Protein AF-A0AAU8MLT6-F1 (afdb_monomer)

Nearest PDB structures (foldseek):
  8eea-assembly1_E  TM=7.220E-01  e=2.268E-16  Escherichia coli
  8eea-assembly1_F  TM=6.858E-01  e=1.864E-16  Escherichia coli
  8ee4-assembly1_E  TM=7.451E-01  e=9.013E-15  Escherichia coli
  8ee4-assembly1_F  TM=7.036E-01  e=1.402E-14  Escherichia coli
  8ee4-assembly1_D  TM=7.214E-01  e=3.231E-14  Escherichia coli

Solvent-accessible surface area (backbone atoms only — not comparable to full-atom values): 40571 Å² total; per-residue (Å²): 83,48,69,38,71,82,71,83,78,46,68,69,76,68,42,74,72,54,53,59,47,53,51,53,48,52,60,51,69,70,46,59,70,73,60,38,44,37,46,74,78,88,44,77,92,52,48,68,55,65,64,36,68,60,51,53,51,50,39,36,62,57,48,54,45,24,16,54,59,75,24,45,70,54,64,100,78,56,45,83,37,56,72,63,28,53,42,40,28,18,35,86,87,67,52,66,39,55,72,34,51,41,87,44,65,73,40,66,90,30,58,39,40,31,39,71,67,40,50,63,45,27,57,32,59,54,35,54,84,39,68,76,61,64,85,82,56,55,69,74,56,34,64,72,65,28,45,61,37,57,76,46,35,62,80,44,72,40,71,77,22,45,46,69,46,63,74,27,40,68,40,52,63,37,71,41,21,44,47,35,36,64,42,33,51,57,66,42,70,70,53,15,50,51,35,24,54,46,34,52,54,48,59,51,54,60,65,76,43,61,78,48,44,79,73,50,71,50,72,72,53,58,52,54,55,62,58,40,51,31,42,47,54,35,54,52,50,52,42,54,28,46,50,50,24,26,60,76,73,70,46,86,73,68,98,71,80,44,70,76,73,54,48,48,75,40,70,96,41,59,70,53,41,52,54,20,45,48,31,35,66,71,69,54,63,70,85,76,58,94,59,84,64,80,74,74,59,74,75,66,70,74,66,74,70,78,67,64,81,46,56,86,55,50,65,30,32,41,37,42,30,34,42,36,75,31,58,56,45,77,48,63,43,45,78,49,74,40,88,80,76,43,45,40,45,30,38,34,36,42,61,87,90,25,43,54,66,55,52,52,49,48,51,49,60,31,50,44,54,74,63,37,45,62,40,21,64,64,59,39,64,76,40,48,19,53,40,86,92,78,64,42,78,47,91,66,69,19,35,26,41,35,38,30,70,76,74,44,50,28,31,28,34,34,48,99,86,20,47,80,47,75,54,68,65,79,75,54,50,48,68,49,39,38,23,62,50,68,44,66,39,80,93,55,84,69,58,83,38,37,57,40,15,24,54,68,34,74,81,36,70,42,54,43,37,64,63,52,69,42,70,49,57,68,74,60,43,27,51,48,32,30,27,46,34,44,62,67,70,56,59,89,89,35,47,61,49,66,50,99,87,34,50,53,33,39,35,51,93,94,41,78,43,52,64,90,77,51,56,71,48,56,46,46,54,46,40,52,52,48,41,53,46,49,54,34,30,77,71,60,74,36,45,75,72,20,62,31,41,38,37,34,32,42,69,51,66,67,49,56,71,75,49,29,32,41,49,50,46,19,50,40,66,33,27,34,40,33,26,42,41,33,24,38,83,56,74,51,42,53,72,34,51,58,64,77,27,69,41,35,24,36,60,50,98,82,67,42,32,39,68,65,75,89,74,73,63,57,77,79,48,51,72,70,52,45,41,46,28,94,71,63,59,34,95,60,92,62,55,71,68,57,47,52,48,48,55,50,42,53,52,58,71,67,47,92,79,64,52,74,70,51,49,53,49,39,54,52,46,50,64,65,54,66,78,53,80,53,42,97,43,76,68,43,30,49,52,44,54,41,50,50,52,44,60,64,50,56,79,78,50,57,78,70,51,47,53,53,49,51,50,54,41,50,52,50,51,50,56,54,51,51,60,65,73,57,77,82,81,86,132

Structure (mmCIF, N/CA/C/O backbone):
data_AF-A0AAU8MLT6-F1
#
_entry.id   AF-A0AAU8MLT6-F1
#
loop_
_atom_site.group_PDB
_atom_site.id
_atom_site.type_symbol
_atom_site.label_atom_id
_atom_site.label_alt_id
_atom_site.label_comp_id
_atom_site.label_asym_id
_atom_site.label_entity_id
_atom_site.label_seq_id
_atom_site.pdbx_PDB_ins_code
_atom_site.Cartn_x
_atom_site.Cartn_y
_atom_site.Cartn_z
_atom_site.occupancy
_atom_site.B_iso_or_equiv
_atom_site.auth_seq_id
_atom_site.auth_comp_id
_atom_site.auth_asym_id
_atom_site.auth_atom_id
_atom_site.pdbx_PDB_model_num
ATOM 1 N N . MET A 1 1 ? 2.687 -9.398 -24.150 1.00 88.44 1 MET A N 1
ATOM 2 C CA . MET A 1 1 ? 3.090 -7.988 -24.287 1.00 88.44 1 MET A CA 1
ATOM 3 C C . MET A 1 1 ? 3.015 -7.633 -25.752 1.00 88.44 1 MET A C 1
ATOM 5 O O . MET A 1 1 ? 3.601 -8.346 -26.560 1.00 88.44 1 MET A O 1
ATOM 9 N N . ARG A 1 2 ? 2.345 -6.533 -26.092 1.00 88.81 2 ARG A N 1
ATOM 10 C CA . ARG A 1 2 ? 2.317 -5.991 -27.454 1.00 88.81 2 ARG A CA 1
ATOM 11 C C . ARG A 1 2 ? 3.240 -4.786 -27.566 1.00 88.81 2 ARG A C 1
ATOM 13 O O . ARG A 1 2 ? 3.417 -4.052 -26.595 1.00 88.81 2 ARG A O 1
ATOM 20 N N . LYS A 1 3 ? 3.767 -4.542 -28.764 1.00 92.38 3 LYS A N 1
ATOM 21 C CA . LYS A 1 3 ? 4.444 -3.283 -29.081 1.00 92.38 3 LYS A CA 1
ATOM 22 C C . LYS A 1 3 ? 3.433 -2.134 -29.047 1.00 92.38 3 LYS A C 1
ATOM 24 O O . LYS A 1 3 ? 2.389 -2.212 -29.692 1.00 92.38 3 LYS A O 1
ATOM 29 N N . VAL A 1 4 ? 3.748 -1.061 -28.329 1.00 92.50 4 VAL A N 1
ATOM 30 C CA . VAL A 1 4 ? 2.903 0.136 -28.205 1.00 92.50 4 VAL A CA 1
ATOM 31 C C . VAL A 1 4 ? 3.689 1.358 -28.670 1.00 92.50 4 VAL A C 1
ATOM 33 O O . VAL A 1 4 ? 4.882 1.480 -28.409 1.00 92.50 4 VAL A O 1
ATOM 36 N N . LYS A 1 5 ? 3.045 2.277 -29.393 1.00 93.00 5 LYS A N 1
ATOM 37 C CA . LYS A 1 5 ? 3.673 3.544 -29.790 1.00 93.00 5 LYS A CA 1
ATOM 38 C C . LYS A 1 5 ? 3.388 4.610 -28.737 1.00 93.00 5 LYS A C 1
ATOM 40 O O . LYS A 1 5 ? 2.259 4.724 -28.272 1.00 93.00 5 LYS A O 1
ATOM 45 N N . ARG A 1 6 ? 4.404 5.402 -28.383 1.00 92.19 6 ARG A N 1
ATOM 46 C CA . ARG A 1 6 ? 4.233 6.557 -27.492 1.00 92.19 6 ARG A CA 1
ATOM 47 C C . ARG A 1 6 ? 3.405 7.642 -28.177 1.00 92.19 6 ARG A C 1
ATOM 49 O O . ARG A 1 6 ? 3.666 7.960 -29.336 1.00 92.19 6 ARG A O 1
ATOM 56 N N . ILE A 1 7 ? 2.472 8.232 -27.437 1.00 92.31 7 ILE A N 1
ATOM 57 C CA . ILE A 1 7 ? 1.780 9.461 -27.849 1.00 92.31 7 ILE A CA 1
ATOM 58 C C . ILE A 1 7 ? 2.517 10.705 -27.329 1.00 92.31 7 ILE A C 1
ATOM 60 O O . ILE A 1 7 ? 3.515 10.593 -26.604 1.00 92.31 7 ILE A O 1
ATOM 64 N N . ALA A 1 8 ? 2.049 11.891 -27.728 1.00 90.50 8 ALA A N 1
ATOM 65 C CA . ALA A 1 8 ? 2.618 13.162 -27.292 1.00 90.50 8 ALA A CA 1
ATOM 66 C C . ALA A 1 8 ? 2.596 13.299 -25.760 1.00 90.50 8 ALA A C 1
ATOM 68 O O . ALA A 1 8 ? 1.654 12.864 -25.102 1.00 90.50 8 ALA A O 1
ATOM 69 N N . THR A 1 9 ? 3.644 13.910 -25.201 1.00 89.25 9 THR A N 1
ATOM 70 C CA . THR A 1 9 ? 3.744 14.157 -23.757 1.00 89.25 9 THR A CA 1
ATOM 71 C C . THR A 1 9 ? 2.595 15.056 -23.280 1.00 89.25 9 THR A C 1
ATOM 73 O O . THR A 1 9 ? 2.430 16.135 -23.860 1.00 89.25 9 THR A O 1
ATOM 76 N N . PRO A 1 10 ? 1.862 14.661 -22.223 1.00 88.94 10 PRO A N 1
ATOM 77 C CA . PRO A 1 10 ? 0.808 15.471 -21.615 1.00 88.94 10 PRO A CA 1
ATOM 78 C C . PRO A 1 10 ? 1.288 16.863 -21.158 1.00 88.94 10 PRO A C 1
ATOM 80 O O . PRO A 1 10 ? 2.438 16.987 -20.719 1.00 88.94 10 PRO A O 1
ATOM 83 N N . PRO A 1 11 ? 0.439 17.908 -21.223 1.00 85.88 11 PRO A N 1
ATOM 84 C CA . PRO A 1 11 ? 0.785 19.260 -20.776 1.00 85.88 11 PRO A CA 1
ATOM 85 C C . PRO A 1 11 ? 1.192 19.356 -19.301 1.00 85.88 11 PRO A C 1
ATOM 87 O O . PRO A 1 11 ? 2.084 20.136 -18.973 1.00 85.88 11 PRO A O 1
ATOM 90 N N . SER A 1 12 ? 0.593 18.557 -18.411 1.00 83.19 12 SER A N 1
ATOM 91 C CA . SER A 1 12 ? 0.966 18.511 -16.987 1.00 83.19 12 SER A CA 1
ATOM 92 C C . SER A 1 12 ? 2.437 18.173 -16.743 1.00 83.19 12 SER A C 1
ATOM 94 O O . SER A 1 12 ? 3.043 18.719 -15.824 1.00 83.19 12 SER A O 1
ATOM 96 N N . LEU A 1 13 ? 3.048 17.365 -17.615 1.00 83.00 13 LEU A N 1
ATOM 97 C CA . LEU A 1 13 ? 4.471 17.014 -17.562 1.00 83.00 13 LEU A CA 1
ATOM 98 C C . LEU A 1 13 ? 5.388 18.061 -18.224 1.00 83.00 13 LEU A C 1
ATOM 100 O O . LEU A 1 13 ? 6.573 17.807 -18.430 1.00 83.00 13 LEU A O 1
ATOM 104 N N . ARG A 1 14 ? 4.854 19.231 -18.596 1.00 81.19 14 ARG A N 1
ATOM 105 C CA . ARG A 1 14 ? 5.599 20.365 -19.182 1.00 81.19 14 ARG A CA 1
ATOM 106 C C . ARG A 1 14 ? 5.414 21.668 -18.403 1.00 81.19 14 ARG A C 1
ATOM 108 O O . ARG A 1 14 ? 5.727 22.742 -18.908 1.00 81.19 14 ARG A O 1
ATOM 115 N N . ARG A 1 15 ? 4.862 21.571 -17.198 1.00 80.19 15 ARG A N 1
ATOM 116 C CA . ARG A 1 15 ? 4.538 22.707 -16.342 1.00 80.19 15 ARG A CA 1
ATOM 117 C C . ARG A 1 15 ? 5.796 23.420 -15.822 1.00 80.19 15 ARG A C 1
ATOM 119 O O . ARG A 1 15 ? 6.747 22.727 -15.455 1.00 80.19 15 ARG A O 1
ATOM 126 N N . PRO A 1 16 ? 5.809 24.766 -15.752 1.00 77.50 16 PRO A N 1
ATOM 127 C CA . PRO A 1 16 ? 6.902 25.528 -15.144 1.00 77.50 16 PRO A CA 1
ATOM 128 C C . PRO A 1 16 ? 7.241 25.088 -13.714 1.00 77.50 16 PRO A C 1
ATOM 130 O O . PRO A 1 16 ? 8.402 25.103 -13.333 1.00 77.50 16 PRO A O 1
ATOM 133 N N . GLU A 1 17 ? 6.259 24.614 -12.950 1.00 76.44 17 GLU A N 1
ATOM 134 C CA . GLU A 1 17 ? 6.404 24.108 -11.581 1.00 76.44 17 GLU A CA 1
ATOM 135 C C . GLU A 1 17 ? 7.349 22.892 -11.486 1.00 76.44 17 GLU A C 1
ATOM 137 O O . GLU A 1 17 ? 7.919 22.621 -10.431 1.00 76.44 17 GLU A O 1
ATOM 142 N N . LEU A 1 18 ? 7.587 22.172 -12.592 1.00 76.62 18 LEU A N 1
ATOM 143 C CA . LEU A 1 18 ? 8.595 21.107 -12.652 1.00 76.62 18 LEU A CA 1
ATOM 144 C C . LEU A 1 18 ? 10.036 21.646 -12.657 1.00 76.62 18 LEU A C 1
ATOM 146 O O . LEU A 1 18 ? 10.967 20.878 -12.410 1.00 76.62 18 LEU A O 1
ATOM 150 N N . LEU A 1 19 ? 10.242 22.947 -12.901 1.00 79.25 19 LEU A N 1
ATOM 151 C CA . LEU A 1 19 ? 11.550 23.594 -12.761 1.00 79.25 19 LEU A CA 1
ATOM 152 C C . LEU A 1 19 ? 11.974 23.673 -11.290 1.00 79.25 19 LEU A C 1
ATOM 154 O O . LEU A 1 19 ? 13.137 23.409 -10.991 1.00 79.25 19 LEU A O 1
ATOM 158 N N . GLU A 1 20 ? 11.043 23.953 -10.371 1.00 81.12 20 GLU A N 1
ATOM 159 C CA . GLU A 1 20 ? 11.313 23.914 -8.923 1.00 81.12 20 GLU A CA 1
ATOM 160 C C . GLU A 1 20 ? 11.725 22.504 -8.483 1.00 81.12 20 GLU A C 1
ATOM 162 O O . GLU A 1 20 ? 12.660 22.322 -7.702 1.00 81.12 20 GLU A O 1
ATOM 167 N N . TRP A 1 21 ? 11.074 21.479 -9.040 1.00 81.12 21 TRP A N 1
ATOM 168 C CA . TRP A 1 21 ? 11.462 20.094 -8.798 1.00 81.12 21 TRP A CA 1
ATOM 169 C C . TRP A 1 21 ? 12.857 19.781 -9.346 1.00 81.12 21 TRP A C 1
ATOM 171 O O . TRP A 1 21 ? 13.658 19.161 -8.649 1.00 81.12 21 TRP A O 1
ATOM 181 N N . ALA A 1 22 ? 13.189 20.238 -10.555 1.00 81.69 22 ALA A N 1
ATOM 182 C CA . ALA A 1 22 ? 14.522 20.053 -11.126 1.00 81.69 22 ALA A CA 1
ATOM 183 C C . ALA A 1 22 ? 15.621 20.722 -10.277 1.00 81.69 22 ALA A C 1
ATOM 185 O O . ALA A 1 22 ? 16.709 20.158 -10.119 1.00 81.69 22 ALA A O 1
ATOM 186 N N . GLN A 1 23 ? 15.336 21.885 -9.684 1.00 84.88 23 GLN A N 1
ATOM 187 C CA . GLN A 1 23 ? 16.232 22.540 -8.727 1.00 84.88 23 GLN A CA 1
ATOM 188 C C . GLN A 1 23 ? 16.398 21.701 -7.453 1.00 84.88 23 GLN A C 1
ATOM 190 O O . GLN A 1 23 ? 17.528 21.385 -7.083 1.00 84.88 23 GLN A O 1
ATOM 195 N N . ALA A 1 24 ? 15.295 21.250 -6.846 1.00 85.19 24 ALA A N 1
ATOM 196 C CA . ALA A 1 24 ? 15.327 20.400 -5.653 1.00 85.19 24 ALA A CA 1
ATOM 197 C C . ALA A 1 24 ? 16.060 19.066 -5.894 1.00 85.19 24 ALA A C 1
ATOM 199 O O . ALA A 1 24 ? 16.789 18.582 -5.031 1.00 85.19 24 ALA A O 1
ATOM 200 N N . LEU A 1 25 ? 15.915 18.474 -7.084 1.00 87.00 25 LEU A N 1
ATOM 201 C CA . LEU A 1 25 ? 16.681 17.295 -7.488 1.00 87.00 25 LEU A CA 1
ATOM 202 C C . LEU A 1 25 ? 18.173 17.586 -7.609 1.00 87.00 25 LEU A C 1
ATOM 204 O O . LEU A 1 25 ? 18.986 16.768 -7.193 1.00 87.00 25 LEU A O 1
ATOM 208 N N . THR A 1 26 ? 18.536 18.727 -8.192 1.00 87.44 26 THR A N 1
ATOM 209 C CA . THR A 1 26 ? 19.941 19.118 -8.350 1.00 87.44 26 THR A CA 1
ATOM 210 C C . THR A 1 26 ? 20.599 19.303 -6.986 1.00 87.44 26 THR A C 1
ATOM 212 O O . THR A 1 26 ? 21.707 18.818 -6.773 1.00 87.44 26 THR A O 1
ATOM 215 N N . GLU A 1 27 ? 19.895 19.931 -6.044 1.00 87.31 27 GLU A N 1
ATOM 216 C CA . GLU A 1 27 ? 20.339 20.053 -4.656 1.00 87.31 27 GLU A CA 1
ATOM 217 C C . GLU A 1 27 ? 20.437 18.689 -3.956 1.00 87.31 27 GLU A C 1
ATOM 219 O O . GLU A 1 27 ? 21.402 18.415 -3.252 1.00 87.31 27 GLU A O 1
ATOM 224 N N . PHE A 1 28 ? 19.473 17.792 -4.173 1.00 87.94 28 PHE A N 1
ATOM 225 C CA . PHE A 1 28 ? 19.531 16.444 -3.612 1.00 87.94 28 PHE A CA 1
ATOM 226 C C . PHE A 1 28 ? 20.736 15.657 -4.149 1.00 87.94 28 PHE A C 1
ATOM 228 O O . PHE A 1 28 ? 21.480 15.052 -3.379 1.00 87.94 28 PHE A O 1
ATOM 235 N N . TYR A 1 29 ? 20.953 15.665 -5.467 1.00 89.38 29 TYR A N 1
ATOM 236 C CA . TYR A 1 29 ? 22.011 14.891 -6.117 1.00 89.38 29 TYR A CA 1
ATOM 237 C C . TYR A 1 29 ? 23.412 15.508 -5.992 1.00 89.38 29 TYR A C 1
ATOM 239 O O . TYR A 1 29 ? 24.389 14.795 -6.226 1.00 89.38 29 TYR A O 1
ATOM 247 N N . SER A 1 30 ? 23.535 16.773 -5.572 1.00 88.75 30 SER A N 1
ATOM 248 C CA . SER A 1 30 ? 24.827 17.389 -5.239 1.00 88.75 30 SER A CA 1
ATOM 249 C C . SER A 1 30 ? 25.387 16.927 -3.886 1.00 88.75 30 SER A C 1
ATOM 251 O O . SER A 1 30 ? 26.600 16.987 -3.680 1.00 88.75 30 SER A O 1
ATOM 253 N N . ARG A 1 31 ? 24.534 16.415 -2.985 1.00 87.75 31 ARG A N 1
ATOM 254 C CA . ARG A 1 31 ? 24.938 15.867 -1.677 1.00 87.75 31 ARG A CA 1
ATOM 255 C C . ARG A 1 31 ? 25.773 14.590 -1.832 1.00 87.75 31 ARG A C 1
ATOM 257 O O . ARG A 1 31 ? 25.579 13.865 -2.811 1.00 87.75 31 ARG A O 1
ATOM 264 N N . PRO A 1 32 ? 26.654 14.253 -0.874 1.00 87.31 32 PRO A N 1
ATOM 265 C CA . PRO A 1 32 ? 27.381 12.983 -0.853 1.00 87.31 32 PRO A CA 1
ATOM 266 C C . PRO A 1 32 ? 26.461 11.753 -0.925 1.00 87.31 32 PRO A C 1
ATOM 268 O O . PRO A 1 32 ? 25.343 11.754 -0.410 1.00 87.31 32 PRO A O 1
ATOM 271 N N . ALA A 1 33 ? 26.925 10.675 -1.566 1.00 83.25 33 ALA A N 1
ATOM 272 C CA . ALA A 1 33 ? 26.100 9.488 -1.816 1.00 83.25 33 ALA A CA 1
ATOM 273 C C . ALA A 1 33 ? 25.572 8.826 -0.533 1.00 83.25 33 ALA A C 1
ATOM 275 O O . ALA A 1 33 ? 24.469 8.287 -0.528 1.00 83.25 33 ALA A O 1
ATOM 276 N N . ASP A 1 34 ? 26.335 8.871 0.555 1.00 80.56 34 ASP A N 1
ATOM 277 C CA . ASP A 1 34 ? 25.922 8.334 1.845 1.00 80.56 34 ASP A CA 1
ATOM 278 C C . ASP A 1 34 ? 24.772 9.135 2.471 1.00 80.56 34 ASP A C 1
ATOM 280 O O . ASP A 1 34 ? 23.848 8.530 3.010 1.00 80.56 34 ASP A O 1
ATOM 284 N N . GLU A 1 35 ? 24.790 10.465 2.360 1.00 81.69 35 GLU A N 1
ATOM 285 C CA . GLU A 1 35 ? 23.694 11.328 2.810 1.00 81.69 35 GLU A CA 1
ATOM 286 C C . GLU A 1 35 ? 22.435 11.108 1.971 1.00 81.69 35 GLU A C 1
ATOM 288 O O . GLU A 1 35 ? 21.347 10.932 2.522 1.00 81.69 35 GLU A O 1
ATOM 293 N N . ARG A 1 36 ? 22.579 11.023 0.641 1.00 84.94 36 ARG A N 1
ATOM 294 C CA . ARG A 1 36 ? 21.449 10.755 -0.266 1.00 84.94 36 ARG A CA 1
ATOM 295 C C . ARG A 1 36 ? 20.768 9.430 0.040 1.00 84.94 36 ARG A C 1
ATOM 297 O O . ARG A 1 36 ? 19.547 9.352 0.017 1.00 84.94 36 ARG A O 1
ATOM 304 N N . GLN A 1 37 ? 21.535 8.390 0.366 1.00 80.62 37 GLN A N 1
ATOM 305 C CA . GLN A 1 37 ? 20.980 7.081 0.720 1.00 80.62 37 GLN A CA 1
ATOM 306 C C . GLN A 1 37 ? 20.181 7.103 2.030 1.00 80.62 37 GLN A C 1
ATOM 308 O O . GLN A 1 37 ? 19.339 6.232 2.216 1.00 80.62 37 GLN A O 1
ATOM 313 N N . ARG A 1 38 ? 20.368 8.093 2.909 1.00 78.38 38 ARG A N 1
ATOM 314 C CA . ARG A 1 38 ? 19.569 8.276 4.136 1.00 78.38 38 ARG A CA 1
ATOM 315 C C . ARG A 1 38 ? 18.395 9.234 3.958 1.00 78.38 38 ARG A C 1
ATOM 317 O O . ARG A 1 38 ? 17.658 9.487 4.909 1.00 78.38 38 ARG A O 1
ATOM 324 N N . GLN A 1 39 ? 18.164 9.722 2.740 1.00 77.62 39 GLN A N 1
ATOM 325 C CA . GLN A 1 39 ? 17.087 10.655 2.429 1.00 77.62 39 GLN A CA 1
ATOM 326 C C . GLN A 1 39 ? 16.212 10.155 1.279 1.00 77.62 39 GLN A C 1
ATOM 328 O O . GLN A 1 39 ? 16.635 9.377 0.425 1.00 77.62 39 GLN A O 1
ATOM 333 N N . ARG A 1 40 ? 14.953 10.594 1.257 1.00 77.25 40 ARG A N 1
ATOM 334 C CA . ARG A 1 40 ? 14.088 10.398 0.095 1.00 77.25 40 ARG A CA 1
ATOM 335 C C . ARG A 1 40 ? 14.305 11.541 -0.879 1.00 77.25 40 ARG A C 1
ATOM 337 O O . ARG A 1 40 ? 14.366 12.702 -0.488 1.00 77.25 40 ARG A O 1
ATOM 344 N N . VAL A 1 41 ? 14.390 11.195 -2.157 1.00 76.31 41 VAL A N 1
ATOM 345 C CA . VAL A 1 41 ? 14.307 12.161 -3.251 1.00 76.31 41 VAL A CA 1
ATOM 346 C C . VAL A 1 41 ? 13.003 12.972 -3.084 1.00 76.31 41 VAL A C 1
ATOM 348 O O . VAL A 1 41 ? 11.959 12.383 -2.784 1.00 76.31 41 VAL A O 1
ATOM 351 N N . PRO A 1 42 ? 13.033 14.306 -3.250 1.00 74.44 42 PRO A N 1
ATOM 352 C CA . PRO A 1 42 ? 11.915 15.190 -2.917 1.00 74.44 42 PRO A CA 1
ATOM 353 C C . PRO A 1 42 ? 10.769 15.087 -3.937 1.00 74.44 42 PRO A C 1
ATOM 355 O O . PRO A 1 42 ? 10.621 15.922 -4.829 1.00 74.44 42 PRO A O 1
ATOM 358 N N . PHE A 1 43 ? 9.939 14.050 -3.814 1.00 69.69 43 PHE A N 1
ATOM 359 C CA . PHE A 1 43 ? 8.804 13.817 -4.716 1.00 69.69 43 PHE A CA 1
ATOM 360 C C . PHE A 1 43 ? 7.470 14.307 -4.193 1.00 69.69 43 PHE A C 1
ATOM 362 O O . PHE A 1 43 ? 6.617 14.697 -4.983 1.00 69.69 43 PHE A O 1
ATOM 369 N N . GLU A 1 44 ? 7.258 14.258 -2.882 1.00 64.00 44 GLU A N 1
ATOM 370 C CA . GLU A 1 44 ? 5.921 14.360 -2.290 1.00 64.00 44 GLU A CA 1
ATOM 371 C C . GLU A 1 44 ? 5.255 15.711 -2.571 1.00 64.00 44 GLU A C 1
ATOM 373 O O . GLU A 1 44 ? 4.065 15.758 -2.884 1.00 64.00 44 GLU A O 1
ATOM 378 N N . ARG A 1 45 ? 6.045 16.795 -2.597 1.00 63.38 45 ARG A N 1
ATOM 379 C CA . ARG A 1 45 ? 5.587 18.139 -2.990 1.00 63.38 45 ARG A CA 1
ATOM 380 C C . ARG A 1 45 ? 5.032 18.185 -4.421 1.00 63.38 45 ARG A C 1
ATOM 382 O O . ARG A 1 45 ? 4.139 18.977 -4.704 1.00 63.38 45 ARG A O 1
ATOM 389 N N . TYR A 1 46 ? 5.524 17.322 -5.308 1.00 66.94 46 TYR A N 1
ATOM 390 C CA . TYR A 1 46 ? 5.232 17.343 -6.744 1.00 66.94 46 TYR A CA 1
ATOM 391 C C . TYR A 1 46 ? 4.398 16.140 -7.211 1.00 66.94 46 TYR A C 1
ATOM 393 O O . TYR A 1 46 ? 3.934 16.117 -8.349 1.00 66.94 46 TYR A O 1
ATOM 401 N N . ALA A 1 47 ? 4.131 15.162 -6.338 1.00 63.50 47 ALA A N 1
ATOM 402 C CA . ALA A 1 47 ? 3.352 13.963 -6.654 1.00 63.50 47 ALA A CA 1
ATOM 403 C C . ALA A 1 47 ? 1.932 14.291 -7.157 1.00 63.50 47 ALA A C 1
ATOM 405 O O . ALA A 1 47 ? 1.414 13.624 -8.050 1.00 63.50 47 ALA A O 1
ATOM 406 N N . ARG A 1 48 ? 1.319 15.373 -6.658 1.00 60.06 48 ARG A N 1
ATOM 407 C CA . ARG A 1 48 ? 0.003 15.847 -7.126 1.00 60.06 48 ARG A CA 1
ATOM 408 C C . ARG A 1 48 ? 0.014 16.346 -8.576 1.00 60.06 48 ARG A C 1
ATOM 410 O O . ARG A 1 48 ? -1.011 16.263 -9.243 1.00 60.06 48 ARG A O 1
ATOM 417 N N . LEU A 1 49 ? 1.157 16.819 -9.086 1.00 59.47 49 LEU A N 1
ATOM 418 C CA . LEU A 1 49 ? 1.300 17.235 -10.490 1.00 59.47 49 LEU A CA 1
ATOM 419 C C . LEU A 1 49 ? 1.286 16.028 -11.442 1.00 59.47 49 LEU A C 1
ATOM 421 O O . LEU A 1 49 ? 0.856 16.146 -12.585 1.00 59.47 49 LEU A O 1
ATOM 425 N N . PHE A 1 50 ? 1.723 14.865 -10.953 1.00 56.84 50 PHE A N 1
ATOM 426 C CA . PHE A 1 50 ? 1.777 13.601 -11.689 1.00 56.84 50 PHE A CA 1
ATOM 427 C C . PHE A 1 50 ? 0.422 12.886 -11.783 1.00 56.84 50 PHE A C 1
ATOM 429 O O . PHE A 1 50 ? 0.137 12.204 -12.766 1.00 56.84 50 PHE A O 1
ATOM 436 N N . LEU A 1 51 ? -0.429 13.074 -10.776 1.00 58.31 51 LEU A N 1
ATOM 437 C CA . LEU A 1 51 ? -1.776 12.503 -10.708 1.00 58.31 51 LEU A CA 1
ATOM 438 C C . LEU A 1 51 ? -2.822 13.370 -11.425 1.00 58.31 51 LEU A C 1
ATOM 440 O O . LEU A 1 51 ? -4.024 13.148 -11.275 1.00 58.31 51 LEU A O 1
ATOM 444 N N . ALA A 1 52 ? -2.378 14.361 -12.204 1.00 61.84 52 ALA A N 1
ATOM 445 C CA . ALA A 1 52 ? -3.257 15.134 -13.063 1.00 61.84 52 ALA A CA 1
ATOM 446 C C . ALA A 1 52 ? -4.003 14.195 -14.030 1.00 61.84 52 ALA A C 1
ATOM 448 O O . ALA A 1 52 ? -3.421 13.269 -14.605 1.00 61.84 52 ALA A O 1
ATOM 449 N N . GLY A 1 53 ? -5.309 14.430 -14.196 1.00 72.19 53 GLY A N 1
ATOM 450 C CA . GLY A 1 53 ? -6.183 13.567 -14.997 1.00 72.19 53 GLY A CA 1
ATOM 451 C C . GLY A 1 53 ? -5.677 13.344 -16.426 1.00 72.19 53 GLY A C 1
ATOM 452 O O . GLY A 1 53 ? -5.804 12.240 -16.949 1.00 72.19 53 GLY A O 1
ATOM 453 N N . ASP A 1 54 ? -4.993 14.334 -17.009 1.00 85.25 54 ASP A N 1
ATOM 454 C CA . ASP A 1 54 ? -4.480 14.290 -18.381 1.00 85.25 54 ASP A CA 1
ATOM 455 C C . ASP A 1 54 ? -3.380 13.233 -18.599 1.00 85.25 54 ASP A C 1
ATOM 457 O O . ASP A 1 54 ? -3.371 12.572 -19.638 1.00 85.25 54 ASP A O 1
ATOM 461 N N . VAL A 1 55 ? -2.479 13.003 -17.631 1.00 85.81 55 VAL A N 1
ATOM 462 C CA . VAL A 1 55 ? -1.451 11.944 -17.729 1.00 85.81 55 VAL A CA 1
ATOM 463 C C . VAL A 1 55 ? -2.111 10.575 -17.776 1.00 85.81 55 VAL A C 1
ATOM 465 O O . VAL A 1 55 ? -1.756 9.716 -18.589 1.00 85.81 55 VAL A O 1
ATOM 468 N N . ARG A 1 56 ? -3.093 10.371 -16.899 1.00 85.44 56 ARG A N 1
ATOM 469 C CA . ARG A 1 56 ? -3.812 9.108 -16.792 1.00 85.44 56 ARG A CA 1
ATOM 470 C C . ARG A 1 56 ? -4.656 8.840 -18.031 1.00 85.44 56 ARG A C 1
ATOM 472 O O . ARG A 1 56 ? -4.614 7.730 -18.557 1.00 85.44 56 ARG A O 1
ATOM 479 N N . GLU A 1 57 ? -5.378 9.841 -18.518 1.00 87.00 57 GLU A N 1
ATOM 480 C CA . GLU A 1 57 ? -6.152 9.764 -19.759 1.00 87.00 57 GLU A CA 1
ATOM 481 C C . GLU A 1 57 ? -5.258 9.448 -20.961 1.00 87.00 57 GLU A C 1
ATOM 483 O O . GLU A 1 57 ? -5.566 8.545 -21.743 1.00 87.00 57 GLU A O 1
ATOM 488 N N . ALA A 1 58 ? -4.101 10.107 -21.063 1.00 90.31 58 ALA A N 1
ATOM 489 C CA . ALA A 1 58 ? -3.113 9.842 -22.101 1.00 90.31 58 ALA A CA 1
ATOM 490 C C . ALA A 1 58 ? -2.598 8.393 -22.056 1.00 90.31 58 ALA A C 1
ATOM 492 O O . ALA A 1 58 ? -2.499 7.730 -23.090 1.00 90.31 58 ALA A O 1
ATOM 493 N N . LEU A 1 59 ? -2.303 7.863 -20.865 1.00 90.81 59 LEU A N 1
ATOM 494 C CA . LEU A 1 59 ? -1.885 6.470 -20.694 1.00 90.81 59 LEU A CA 1
ATOM 495 C C . LEU A 1 59 ? -3.007 5.479 -21.026 1.00 90.81 59 LEU A C 1
ATOM 497 O O . LEU A 1 59 ? -2.756 4.489 -21.715 1.00 90.81 59 LEU A O 1
ATOM 501 N N . LEU A 1 60 ? -4.240 5.743 -20.585 1.00 89.56 60 LEU A N 1
ATOM 502 C CA . LEU A 1 60 ? -5.413 4.932 -20.923 1.00 89.56 60 LEU A CA 1
ATOM 503 C C . LEU A 1 60 ? -5.631 4.874 -22.435 1.00 89.56 60 LEU A C 1
ATOM 505 O O . LEU A 1 60 ? -5.851 3.788 -22.971 1.00 89.56 60 LEU A O 1
ATOM 509 N N . ALA A 1 61 ? -5.504 6.009 -23.125 1.00 89.56 61 ALA A N 1
ATOM 510 C CA . ALA A 1 61 ? -5.580 6.075 -24.578 1.00 89.56 61 ALA A CA 1
ATOM 511 C C . ALA A 1 61 ? -4.430 5.299 -25.242 1.00 89.56 61 ALA A C 1
ATOM 513 O O . ALA A 1 61 ? -4.676 4.456 -26.102 1.00 89.56 61 ALA A O 1
ATOM 514 N N . GLN A 1 62 ? -3.184 5.517 -24.805 1.00 91.75 62 GLN A N 1
ATOM 515 C CA . GLN A 1 62 ? -1.994 4.871 -25.371 1.00 91.75 62 GLN A CA 1
ATOM 516 C C . GLN A 1 62 ? -2.038 3.341 -25.253 1.00 91.75 62 GLN A C 1
ATOM 518 O O . GLN A 1 62 ? -1.653 2.630 -26.182 1.00 91.75 62 GLN A O 1
ATOM 523 N N . PHE A 1 63 ? -2.491 2.822 -24.111 1.00 92.00 63 PHE A N 1
ATOM 524 C CA . PHE A 1 63 ? -2.550 1.384 -23.854 1.00 92.00 63 PHE A CA 1
ATOM 525 C C . PHE A 1 63 ? -3.920 0.758 -24.156 1.00 92.00 63 PHE A C 1
ATOM 527 O O . PHE A 1 63 ? -4.061 -0.460 -24.022 1.00 92.00 63 PHE A O 1
ATOM 534 N N . GLU A 1 64 ? -4.891 1.542 -24.634 1.00 90.25 64 GLU A N 1
ATOM 535 C CA . GLU A 1 64 ? -6.275 1.129 -24.922 1.00 90.25 64 GLU A CA 1
ATOM 536 C C . GLU A 1 64 ? -6.984 0.512 -23.699 1.00 90.25 64 GLU A C 1
ATOM 538 O O . GLU A 1 64 ? -7.671 -0.503 -23.806 1.00 90.25 64 GLU A O 1
ATOM 543 N N . GLY A 1 65 ? -6.778 1.091 -22.513 1.00 88.81 65 GLY A N 1
ATOM 544 C CA . GLY A 1 65 ? -7.387 0.614 -21.264 1.00 88.81 65 GLY A CA 1
ATOM 545 C C . GLY A 1 65 ? -6.858 -0.738 -20.765 1.00 88.81 65 GLY A C 1
ATOM 546 O O . GLY A 1 65 ? -7.527 -1.414 -19.981 1.00 88.81 65 GLY A O 1
ATOM 547 N N . LYS A 1 66 ? -5.674 -1.163 -21.222 1.00 91.62 66 LYS A N 1
ATOM 548 C CA . LYS A 1 66 ? -5.045 -2.438 -20.843 1.00 91.62 66 LYS A CA 1
ATOM 549 C C . LYS A 1 66 ? -3.743 -2.224 -20.084 1.00 91.62 66 LYS A C 1
ATOM 551 O O . LYS A 1 66 ? -3.060 -1.221 -20.256 1.00 91.62 66 LYS A O 1
ATOM 556 N N . CYS A 1 67 ? -3.361 -3.215 -19.287 1.00 92.44 67 CYS A N 1
ATOM 557 C CA . CYS A 1 67 ? -2.042 -3.261 -18.672 1.00 92.44 67 CYS A CA 1
ATOM 558 C C . CYS A 1 67 ? -0.950 -3.363 -19.753 1.00 92.44 67 CYS A C 1
ATOM 560 O O . CYS A 1 67 ? -1.006 -4.249 -20.605 1.00 92.44 67 CYS A O 1
ATOM 562 N N . ALA A 1 68 ? 0.089 -2.534 -19.661 1.00 94.31 68 ALA A N 1
ATOM 563 C CA . ALA A 1 68 ? 1.249 -2.515 -20.553 1.00 94.31 68 ALA A CA 1
ATOM 564 C C . ALA A 1 68 ? 1.964 -3.875 -20.636 1.00 94.31 68 ALA A C 1
ATOM 566 O O . ALA A 1 68 ? 2.459 -4.257 -21.694 1.00 94.31 68 ALA A O 1
ATOM 567 N N . TYR A 1 69 ? 1.989 -4.613 -19.521 1.00 94.62 69 TYR A N 1
ATOM 568 C CA . TYR A 1 69 ? 2.682 -5.897 -19.403 1.00 94.62 69 TYR A CA 1
ATOM 569 C C . TYR A 1 69 ? 1.792 -7.112 -19.723 1.00 94.62 69 TYR A C 1
ATOM 571 O O . TYR A 1 69 ? 2.008 -7.818 -20.709 1.00 94.62 69 TYR A O 1
ATOM 579 N N . CYS A 1 70 ? 0.775 -7.383 -18.897 1.00 92.88 70 CYS A N 1
ATOM 580 C CA . CYS A 1 70 ? -0.052 -8.586 -19.045 1.00 92.88 70 CYS A CA 1
ATOM 581 C C . CYS A 1 70 ? -1.203 -8.454 -20.055 1.00 92.88 70 CYS A C 1
ATOM 583 O O . CYS A 1 70 ? -1.824 -9.462 -20.393 1.00 92.88 70 CYS A O 1
ATOM 585 N N . GLU A 1 71 ? -1.488 -7.238 -20.535 1.00 93.62 71 GLU A N 1
ATOM 586 C CA . GLU A 1 71 ? -2.598 -6.920 -21.446 1.00 93.62 71 GLU A CA 1
ATOM 587 C C . GLU A 1 71 ? -3.997 -7.263 -20.906 1.00 93.62 71 GLU A C 1
ATOM 589 O O . GLU A 1 71 ? -4.964 -7.261 -21.669 1.00 93.62 71 GLU A O 1
ATOM 594 N N . SER A 1 72 ? -4.134 -7.515 -19.598 1.00 90.94 72 SER A N 1
ATOM 595 C CA . SER A 1 72 ? -5.437 -7.558 -18.929 1.00 90.94 72 SER A CA 1
ATOM 596 C C . SER A 1 72 ? -6.124 -6.199 -19.034 1.00 90.94 72 SER A C 1
ATOM 598 O O . SER A 1 72 ? -5.464 -5.155 -18.961 1.00 90.94 72 SER A O 1
ATOM 600 N N . ARG A 1 73 ? -7.452 -6.206 -19.181 1.00 88.62 73 ARG A N 1
ATOM 601 C CA . ARG A 1 73 ? -8.256 -4.986 -19.071 1.00 88.62 73 ARG A CA 1
ATOM 602 C C . ARG A 1 73 ? -8.167 -4.433 -17.662 1.00 88.62 73 ARG A C 1
ATOM 604 O O . ARG A 1 73 ? -8.163 -5.181 -16.689 1.00 88.62 73 ARG A O 1
ATOM 611 N N . LEU A 1 74 ? -8.086 -3.119 -17.587 1.00 84.00 74 LEU A N 1
ATOM 612 C CA . LEU A 1 74 ? -7.925 -2.409 -16.338 1.00 84.00 74 LEU A CA 1
ATOM 613 C C . LEU A 1 74 ? -9.272 -1.906 -15.831 1.00 84.00 74 LEU A C 1
ATOM 615 O O . LEU A 1 74 ? -10.089 -1.410 -16.605 1.00 84.00 74 LEU A O 1
ATOM 619 N N . SER A 1 75 ? -9.486 -2.029 -14.523 1.00 67.69 75 SER A N 1
ATOM 620 C CA . SER A 1 75 ? -10.583 -1.355 -13.833 1.00 67.69 75 SER A CA 1
ATOM 621 C C . SER A 1 75 ? -10.287 0.144 -13.693 1.00 67.69 75 SER A C 1
ATOM 623 O O . SER A 1 75 ? -9.183 0.618 -13.987 1.00 67.69 75 SER A O 1
ATOM 625 N N . ALA A 1 76 ? -11.257 0.900 -13.173 1.00 59.06 76 ALA A N 1
ATOM 626 C CA . ALA A 1 76 ? -11.097 2.314 -12.834 1.00 59.06 76 ALA A CA 1
ATOM 627 C C . ALA A 1 76 ? -9.983 2.591 -11.800 1.00 59.06 76 ALA A C 1
ATOM 629 O O . ALA A 1 76 ? -9.696 3.753 -11.529 1.00 59.06 76 ALA A O 1
ATOM 630 N N . GLU A 1 77 ? -9.316 1.565 -11.269 1.00 52.59 77 GLU A N 1
ATOM 631 C CA . GLU A 1 77 ? -8.308 1.643 -10.208 1.00 52.59 77 GLU A CA 1
ATOM 632 C C . GLU A 1 77 ? -6.870 1.388 -10.694 1.00 52.59 77 GLU A C 1
ATOM 634 O O . GLU A 1 77 ? -5.961 1.188 -9.885 1.00 52.59 77 GLU A O 1
ATOM 639 N N . ALA A 1 78 ? -6.636 1.372 -12.011 1.00 63.12 78 ALA A N 1
ATOM 640 C CA . ALA A 1 78 ? -5.287 1.219 -12.550 1.00 63.12 78 ALA A CA 1
ATOM 641 C C . ALA A 1 78 ? -4.355 2.362 -12.150 1.00 63.12 78 ALA A C 1
ATOM 643 O O . ALA A 1 78 ? -4.717 3.540 -12.269 1.00 63.12 78 ALA A O 1
ATOM 644 N N . ALA A 1 79 ? -3.146 1.975 -11.739 1.00 70.06 79 ALA A N 1
ATOM 645 C CA . ALA A 1 79 ? -2.085 2.868 -11.309 1.00 70.06 79 ALA A CA 1
ATOM 646 C C . ALA A 1 79 ? -1.122 3.181 -12.461 1.00 70.06 79 ALA A C 1
ATOM 648 O O . ALA A 1 79 ? -0.925 2.380 -13.383 1.00 70.06 79 ALA A O 1
ATOM 649 N N . ILE A 1 80 ? -0.510 4.361 -12.382 1.00 84.19 80 ILE A N 1
ATOM 650 C CA . ILE A 1 80 ? 0.624 4.710 -13.229 1.00 84.19 80 ILE A CA 1
ATOM 651 C C . ILE A 1 80 ? 1.878 4.116 -12.582 1.00 84.19 80 ILE A C 1
ATOM 653 O O . ILE A 1 80 ? 2.204 4.431 -11.441 1.00 84.19 80 ILE A O 1
ATOM 657 N N . GLU A 1 81 ? 2.557 3.244 -13.315 1.00 86.31 81 GLU A N 1
ATOM 658 C CA . GLU A 1 81 ? 3.767 2.540 -12.896 1.00 86.31 81 GLU A CA 1
ATOM 659 C C . GLU A 1 81 ? 4.987 3.155 -13.580 1.00 86.31 81 GLU A C 1
ATOM 661 O O . GLU A 1 81 ? 4.967 3.387 -14.790 1.00 86.31 81 GLU A O 1
ATOM 666 N N . GLN A 1 82 ? 6.082 3.356 -12.847 1.00 89.12 82 GLN A N 1
ATOM 667 C CA . GLN A 1 82 ? 7.345 3.760 -13.457 1.00 89.12 82 GLN A CA 1
ATOM 668 C C . GLN A 1 82 ? 8.136 2.537 -13.931 1.00 89.12 82 GLN A C 1
ATOM 670 O O . GLN A 1 82 ? 8.443 1.628 -13.155 1.00 89.12 82 GLN A O 1
ATOM 675 N N . PHE A 1 83 ? 8.502 2.519 -15.213 1.00 93.44 83 PHE A N 1
ATOM 676 C CA . PHE A 1 83 ? 9.287 1.442 -15.813 1.00 93.44 83 PHE A CA 1
ATOM 677 C C . PHE A 1 83 ? 10.628 1.263 -15.087 1.00 93.44 83 PHE A C 1
ATOM 679 O O . PHE A 1 83 ? 10.927 0.165 -14.620 1.00 93.44 83 PHE A O 1
ATOM 686 N N . ARG A 1 84 ? 11.378 2.355 -14.912 1.00 92.94 84 ARG A N 1
ATOM 687 C CA . ARG A 1 84 ? 12.489 2.470 -13.963 1.00 92.94 84 ARG A CA 1
ATOM 688 C C . ARG A 1 84 ? 11.946 2.929 -12.612 1.00 92.94 84 ARG A C 1
ATOM 690 O O . ARG A 1 84 ? 11.275 3.962 -12.573 1.00 92.94 84 ARG A O 1
ATOM 697 N N . PRO A 1 85 ? 12.219 2.197 -11.523 1.00 89.19 85 PRO A N 1
ATOM 698 C CA . PRO A 1 85 ? 11.686 2.514 -10.206 1.00 89.19 85 PRO A CA 1
ATOM 699 C C . PRO A 1 85 ? 12.262 3.829 -9.698 1.00 89.19 85 PRO A C 1
ATOM 701 O O . PRO A 1 85 ? 13.444 4.084 -9.858 1.00 89.19 85 PRO A O 1
ATOM 704 N N . VAL A 1 86 ? 11.441 4.642 -9.045 1.00 83.25 86 VAL A N 1
ATOM 705 C CA . VAL A 1 86 ? 11.843 5.978 -8.566 1.00 83.25 86 VAL A CA 1
ATOM 706 C C . VAL A 1 86 ? 12.735 5.955 -7.321 1.00 83.25 86 VAL A C 1
ATOM 708 O O . VAL A 1 86 ? 13.298 6.982 -6.954 1.00 83.25 86 VAL A O 1
ATOM 711 N N . PHE A 1 87 ? 12.866 4.787 -6.687 1.00 77.56 87 PHE A N 1
ATOM 712 C CA . PHE A 1 87 ? 13.698 4.556 -5.511 1.00 77.56 87 PHE A CA 1
ATOM 713 C C . PHE A 1 87 ? 14.167 3.109 -5.446 1.00 77.56 87 PHE A C 1
ATOM 715 O O . PHE A 1 87 ? 13.453 2.206 -5.898 1.00 77.56 87 PHE A O 1
ATOM 722 N N . ALA A 1 88 ? 15.304 2.904 -4.776 1.00 78.81 88 ALA A N 1
ATOM 723 C CA . ALA A 1 88 ? 15.784 1.594 -4.350 1.00 78.81 88 ALA A CA 1
ATOM 724 C C . ALA A 1 88 ? 15.810 0.546 -5.459 1.00 78.81 88 ALA A C 1
ATOM 726 O O . ALA A 1 88 ? 15.421 -0.590 -5.220 1.00 78.81 88 ALA A O 1
ATOM 727 N N . ALA A 1 89 ? 16.267 0.913 -6.658 1.00 86.88 89 ALA A N 1
ATOM 728 C CA . ALA A 1 89 ? 16.337 -0.008 -7.787 1.00 86.88 89 ALA A CA 1
ATOM 729 C C . ALA A 1 89 ? 17.088 -1.288 -7.404 1.00 86.88 89 ALA A C 1
ATOM 731 O O . ALA A 1 89 ? 18.202 -1.209 -6.896 1.00 86.88 89 ALA A O 1
ATOM 732 N N . ALA A 1 90 ? 16.468 -2.445 -7.619 1.00 84.00 90 ALA A N 1
ATOM 733 C CA . ALA A 1 90 ? 17.014 -3.738 -7.229 1.00 84.00 90 ALA A CA 1
ATOM 734 C C . ALA A 1 90 ? 17.422 -4.562 -8.456 1.00 84.00 90 ALA A C 1
ATOM 736 O O . ALA A 1 90 ? 16.656 -4.672 -9.419 1.00 84.00 90 ALA A O 1
ATOM 737 N N . ASP A 1 91 ? 18.617 -5.144 -8.407 1.00 80.31 91 ASP A N 1
ATOM 738 C CA . ASP A 1 91 ? 19.128 -6.120 -9.369 1.00 80.31 91 ASP A CA 1
ATOM 739 C C . ASP A 1 91 ? 18.621 -7.535 -9.070 1.00 80.31 91 ASP A C 1
ATOM 741 O O . ASP A 1 91 ? 18.052 -7.803 -8.009 1.00 80.31 91 ASP A O 1
ATOM 745 N N . ALA A 1 92 ? 18.828 -8.447 -10.024 1.00 67.81 92 ALA A N 1
ATOM 746 C CA . ALA A 1 92 ? 18.459 -9.856 -9.876 1.00 67.81 92 ALA A CA 1
ATOM 747 C C . ALA A 1 92 ? 19.183 -10.525 -8.691 1.00 67.81 92 ALA A C 1
ATOM 749 O O . ALA A 1 92 ? 18.574 -11.317 -7.978 1.00 67.81 92 ALA A O 1
ATOM 750 N N . ASP A 1 93 ? 20.426 -10.119 -8.417 1.00 63.69 93 ASP A N 1
ATOM 751 C CA . ASP A 1 93 ? 21.261 -10.664 -7.336 1.00 63.69 93 ASP A CA 1
ATOM 752 C C . ASP A 1 93 ? 20.969 -10.038 -5.956 1.00 63.69 93 ASP A C 1
ATOM 754 O O . ASP A 1 93 ? 21.698 -10.260 -4.991 1.00 63.69 93 ASP A O 1
ATOM 758 N N . GLY A 1 94 ? 19.928 -9.203 -5.846 1.00 59.97 94 GLY A N 1
ATOM 759 C CA . GLY A 1 94 ? 19.558 -8.520 -4.600 1.00 59.97 94 GLY A CA 1
ATOM 760 C C . GLY A 1 94 ? 20.379 -7.264 -4.284 1.00 59.97 94 GLY A C 1
ATOM 761 O O . GLY A 1 94 ? 20.128 -6.614 -3.268 1.00 59.97 94 GLY A O 1
ATOM 762 N N . GLY A 1 95 ? 21.320 -6.878 -5.153 1.00 67.50 95 GLY A N 1
ATOM 763 C CA . GLY A 1 95 ? 21.983 -5.575 -5.092 1.00 67.50 95 GLY A CA 1
ATOM 764 C C . GLY A 1 95 ? 20.963 -4.445 -5.241 1.00 67.50 95 GLY A C 1
ATOM 765 O O . GLY A 1 95 ? 20.134 -4.475 -6.147 1.00 67.50 95 GLY A O 1
ATOM 766 N N . ALA A 1 96 ? 20.993 -3.458 -4.346 1.00 69.44 96 ALA A N 1
ATOM 767 C CA . ALA A 1 96 ? 20.080 -2.320 -4.383 1.00 69.44 96 ALA A CA 1
ATOM 768 C C . ALA A 1 96 ? 20.844 -1.012 -4.609 1.00 69.44 96 ALA A C 1
ATOM 770 O O . ALA A 1 96 ? 21.912 -0.792 -4.042 1.00 69.44 96 ALA A O 1
ATOM 771 N N . SER A 1 97 ? 20.267 -0.120 -5.408 1.00 81.69 97 SER A N 1
ATOM 772 C CA . SER A 1 97 ? 20.728 1.247 -5.645 1.00 81.69 97 SER A CA 1
ATOM 773 C C . SER A 1 97 ? 19.680 2.229 -5.099 1.00 81.69 97 SER A C 1
ATOM 775 O O . SER A 1 97 ? 18.735 2.585 -5.810 1.00 81.69 97 SER A O 1
ATOM 777 N N . PRO A 1 98 ? 19.789 2.634 -3.813 1.00 73.88 98 PRO A N 1
ATOM 778 C CA . PRO A 1 98 ? 18.754 3.390 -3.102 1.00 73.88 98 PRO A CA 1
ATOM 779 C C . PRO A 1 98 ? 18.372 4.724 -3.747 1.00 73.88 98 PRO A C 1
ATOM 781 O O . PRO A 1 98 ? 17.193 5.073 -3.757 1.00 73.88 98 PRO A O 1
ATOM 784 N N . ASP A 1 99 ? 19.348 5.434 -4.313 1.00 79.38 99 ASP A N 1
ATOM 785 C CA . ASP A 1 99 ? 19.221 6.796 -4.845 1.00 79.38 99 ASP A CA 1
ATOM 786 C C . ASP A 1 99 ? 19.031 6.854 -6.374 1.00 79.38 99 ASP A C 1
ATOM 788 O O . ASP A 1 99 ? 19.102 7.932 -6.970 1.00 79.38 99 ASP A O 1
ATOM 792 N N . HIS A 1 100 ? 18.798 5.714 -7.033 1.00 86.44 100 HIS A N 1
ATOM 793 C CA . HIS A 1 100 ? 18.754 5.641 -8.494 1.00 86.44 100 HIS A CA 1
ATOM 794 C C . HIS A 1 100 ? 17.371 5.897 -9.110 1.00 86.44 100 HIS A C 1
ATOM 796 O O . HIS A 1 100 ? 16.329 5.601 -8.534 1.00 86.44 100 HIS A O 1
ATOM 802 N N . TYR A 1 101 ? 17.418 6.462 -10.320 1.00 90.56 101 TYR A N 1
ATOM 803 C CA . TYR A 1 101 ? 16.336 6.872 -11.223 1.00 90.56 101 TYR A CA 1
ATOM 804 C C . TYR A 1 101 ? 15.316 7.867 -10.684 1.00 90.56 101 TYR A C 1
ATOM 806 O O . TYR A 1 101 ? 14.358 8.187 -11.394 1.00 90.56 101 TYR A O 1
ATOM 814 N N . GLY A 1 102 ? 15.530 8.420 -9.492 1.00 87.69 102 GLY A N 1
ATOM 815 C CA . GLY A 1 102 ? 14.604 9.398 -8.951 1.00 87.69 102 GLY A CA 1
ATOM 816 C C . GLY A 1 102 ? 14.430 10.627 -9.861 1.00 87.69 102 GLY A C 1
ATOM 817 O O . GLY A 1 102 ? 13.322 11.117 -10.071 1.00 87.69 102 GLY A O 1
ATOM 818 N N . TRP A 1 103 ? 15.503 11.036 -10.542 1.00 89.06 103 TRP A N 1
ATOM 819 C CA . TRP A 1 103 ? 15.483 12.110 -11.544 1.00 89.06 103 TRP A CA 1
ATOM 820 C C . TRP A 1 103 ? 14.649 11.805 -12.805 1.00 89.06 103 TRP A C 1
ATOM 822 O O . TRP A 1 103 ? 14.384 12.701 -13.601 1.00 89.06 103 TRP A O 1
ATOM 832 N N . LEU A 1 104 ? 14.213 10.555 -13.004 1.00 90.06 104 LEU A N 1
ATOM 833 C CA . LEU A 1 104 ? 13.377 10.124 -14.131 1.00 90.06 104 LEU A CA 1
ATOM 834 C C . LEU A 1 104 ? 11.903 9.944 -13.743 1.00 90.06 104 LEU A C 1
ATOM 836 O O . LEU A 1 104 ? 11.115 9.439 -14.547 1.00 90.06 104 LEU A O 1
ATOM 840 N N . ALA A 1 105 ? 11.502 10.325 -12.527 1.00 85.81 105 ALA A N 1
ATOM 841 C CA . ALA A 1 105 ? 10.149 10.059 -12.043 1.00 85.81 105 ALA A CA 1
ATOM 842 C C . ALA A 1 105 ? 9.045 10.749 -12.843 1.00 85.81 105 ALA A C 1
ATOM 844 O O . ALA A 1 105 ? 7.951 10.203 -12.911 1.00 85.81 105 ALA A O 1
ATOM 845 N N . PHE A 1 106 ? 9.321 11.904 -13.458 1.00 84.56 106 PHE A N 1
ATOM 846 C CA . PHE A 1 106 ? 8.361 12.642 -14.292 1.00 84.56 106 PHE A CA 1
ATOM 847 C C . PHE A 1 106 ? 8.659 12.548 -15.792 1.00 84.56 106 PHE A C 1
ATOM 849 O O . PHE A 1 106 ? 7.995 13.182 -16.609 1.00 84.56 106 PHE A O 1
ATOM 856 N N . GLU A 1 107 ? 9.617 11.710 -16.192 1.00 89.50 107 GLU A N 1
ATOM 857 C CA . GLU A 1 107 ? 9.859 11.440 -17.605 1.00 89.50 107 GLU A CA 1
ATOM 858 C C . GLU A 1 107 ? 8.681 10.636 -18.177 1.00 89.50 107 GLU A C 1
ATOM 860 O O . GLU A 1 107 ? 8.396 9.523 -17.731 1.00 89.50 107 GLU A O 1
ATOM 865 N N . TRP A 1 108 ? 7.998 11.182 -19.189 1.00 90.94 108 TRP A N 1
ATOM 866 C CA . TRP A 1 108 ? 6.842 10.548 -19.839 1.00 90.94 108 TRP A CA 1
ATOM 867 C C . TRP A 1 108 ? 7.160 9.142 -20.344 1.00 90.94 108 TRP A C 1
ATOM 869 O O . TRP A 1 108 ? 6.353 8.219 -20.232 1.00 90.94 108 TRP A O 1
ATOM 879 N N . ARG A 1 109 ? 8.372 8.957 -20.874 1.00 93.06 109 ARG A N 1
ATOM 880 C CA . ARG A 1 109 ? 8.832 7.657 -21.378 1.00 93.06 109 ARG A CA 1
ATOM 881 C C . ARG A 1 109 ? 9.070 6.634 -20.273 1.00 93.06 109 ARG A C 1
ATOM 883 O O . ARG A 1 109 ? 9.100 5.444 -20.576 1.00 93.06 109 ARG A O 1
ATOM 890 N N . ASN A 1 110 ? 9.181 7.080 -19.026 1.00 93.50 110 ASN A N 1
ATOM 891 C CA . ASN A 1 110 ? 9.262 6.218 -17.862 1.00 93.50 110 ASN A CA 1
ATOM 892 C C . ASN A 1 110 ? 7.878 5.803 -17.333 1.00 93.50 110 ASN A C 1
ATOM 894 O O . ASN A 1 110 ? 7.807 4.887 -16.527 1.00 93.50 110 ASN A O 1
ATOM 898 N N . GLN A 1 111 ? 6.779 6.417 -17.790 1.00 91.31 111 GLN A N 1
ATOM 899 C CA . GLN A 1 111 ? 5.429 6.122 -17.290 1.00 91.31 111 GLN A CA 1
ATOM 900 C C . GLN A 1 111 ? 4.753 4.997 -18.067 1.00 91.31 111 GLN A C 1
ATOM 902 O O . GLN A 1 111 ? 4.696 5.035 -19.300 1.00 91.31 111 GLN A O 1
ATOM 907 N N . MET A 1 112 ? 4.192 4.028 -17.353 1.00 91.38 112 MET A N 1
ATOM 908 C CA . MET A 1 112 ? 3.469 2.878 -17.887 1.00 91.38 112 MET A CA 1
ATOM 909 C C . MET A 1 112 ? 2.101 2.760 -17.223 1.00 91.38 112 MET A C 1
ATOM 911 O O . MET A 1 112 ? 1.919 3.129 -16.068 1.00 91.38 112 MET A O 1
ATOM 915 N N . LEU A 1 113 ? 1.131 2.205 -17.945 1.00 90.81 113 LEU A N 1
ATOM 916 C CA . LEU A 1 113 ? -0.152 1.835 -17.360 1.00 90.81 113 LEU A CA 1
ATOM 917 C C . LEU A 1 113 ? -0.102 0.364 -16.947 1.00 90.81 113 LEU A C 1
ATOM 919 O O . LEU A 1 113 ? 0.047 -0.495 -17.815 1.00 90.81 113 LEU A O 1
ATOM 923 N N . ALA A 1 114 ? -0.216 0.043 -15.660 1.00 89.06 114 ALA A N 1
ATOM 924 C CA . ALA A 1 114 ? -0.088 -1.336 -15.187 1.00 89.06 114 ALA A CA 1
ATOM 925 C C . ALA A 1 114 ? -1.222 -1.745 -14.238 1.00 89.06 114 ALA A C 1
ATOM 927 O O . ALA A 1 114 ? -1.819 -0.917 -13.551 1.00 89.06 114 ALA A O 1
ATOM 928 N N . CYS A 1 115 ? -1.539 -3.044 -14.221 1.00 83.56 115 CYS A N 1
ATOM 929 C CA . CYS A 1 115 ? -2.440 -3.610 -13.220 1.00 83.56 115 CYS A CA 1
ATOM 930 C C . CYS A 1 115 ? -1.713 -3.765 -11.877 1.00 83.56 115 CYS A C 1
ATOM 932 O O . CYS A 1 115 ? -0.481 -3.872 -11.841 1.00 83.56 115 CYS A O 1
ATOM 934 N N . ARG A 1 116 ? -2.476 -3.819 -10.778 1.00 76.81 116 ARG A N 1
ATOM 935 C CA . ARG A 1 116 ? -1.926 -3.906 -9.416 1.00 76.81 116 ARG A CA 1
ATOM 936 C C . ARG A 1 116 ? -1.002 -5.104 -9.247 1.00 76.81 116 ARG A C 1
ATOM 938 O O . ARG A 1 116 ? 0.052 -4.976 -8.641 1.00 76.81 116 ARG A O 1
ATOM 945 N N . GLU A 1 117 ? -1.349 -6.239 -9.837 1.00 79.12 117 GLU A N 1
ATOM 946 C CA . GLU A 1 117 ? -0.587 -7.480 -9.744 1.00 79.12 117 GLU A CA 1
ATOM 947 C C . GLU A 1 117 ? 0.766 -7.371 -10.450 1.00 79.12 117 GLU A C 1
ATOM 949 O O . GLU A 1 117 ? 1.778 -7.782 -9.891 1.00 79.12 117 GLU A O 1
ATOM 954 N N . CYS A 1 118 ? 0.820 -6.780 -11.651 1.00 85.50 118 CYS A N 1
ATOM 955 C CA . CYS A 1 118 ? 2.089 -6.584 -12.359 1.00 85.50 118 CYS A CA 1
ATOM 956 C C . CYS A 1 118 ? 2.972 -5.547 -11.655 1.00 85.50 118 CYS A C 1
ATOM 958 O O . CYS A 1 118 ? 4.169 -5.781 -11.510 1.00 85.50 118 CYS A O 1
ATOM 960 N N . SER A 1 119 ? 2.397 -4.441 -11.174 1.00 83.50 119 SER A N 1
ATOM 961 C CA . SER A 1 119 ? 3.118 -3.446 -10.366 1.00 83.50 119 SER A CA 1
ATOM 962 C C . SER A 1 119 ? 3.647 -4.032 -9.056 1.00 83.50 119 SER A C 1
ATOM 964 O O . SER A 1 119 ? 4.780 -3.764 -8.651 1.00 83.50 119 SER A O 1
ATOM 966 N N . ALA A 1 120 ? 2.852 -4.868 -8.389 1.00 77.50 120 ALA A N 1
ATOM 967 C CA . ALA A 1 120 ? 3.229 -5.499 -7.131 1.00 77.50 120 ALA A CA 1
ATOM 968 C C . ALA A 1 120 ? 4.228 -6.653 -7.303 1.00 77.50 120 ALA A C 1
ATOM 970 O O . ALA A 1 120 ? 5.031 -6.904 -6.402 1.00 77.50 120 ALA A O 1
ATOM 971 N N . ALA A 1 121 ? 4.217 -7.326 -8.456 1.00 81.50 121 ALA A N 1
ATOM 972 C CA . ALA A 1 121 ? 5.268 -8.257 -8.844 1.00 81.50 121 ALA A CA 1
ATOM 973 C C . ALA A 1 121 ? 6.569 -7.504 -9.161 1.00 81.50 121 ALA A C 1
ATOM 975 O O . ALA A 1 121 ? 7.621 -7.852 -8.620 1.00 81.50 121 ALA A O 1
ATOM 976 N N . LYS A 1 122 ? 6.508 -6.437 -9.970 1.00 86.69 122 LYS A N 1
ATOM 977 C CA . LYS A 1 122 ? 7.688 -5.658 -10.369 1.00 86.69 122 LYS A CA 1
ATOM 978 C C . LYS A 1 122 ? 8.389 -5.020 -9.175 1.00 86.69 122 LYS A C 1
ATOM 980 O O . LYS A 1 122 ? 9.592 -5.196 -9.004 1.00 86.69 122 LYS A O 1
ATOM 985 N N . ARG A 1 123 ? 7.643 -4.293 -8.337 1.00 82.12 123 ARG A N 1
ATOM 986 C CA . ARG A 1 123 ? 8.191 -3.494 -7.228 1.00 82.12 123 ARG A CA 1
ATOM 987 C C . ARG A 1 123 ? 9.296 -2.547 -7.738 1.00 82.12 123 ARG A C 1
ATOM 989 O O . ARG A 1 123 ? 9.132 -1.874 -8.755 1.00 82.12 123 ARG A O 1
ATOM 996 N N . ASN A 1 124 ? 10.432 -2.539 -7.051 1.00 84.12 124 ASN A N 1
ATOM 997 C CA . ASN A 1 124 ? 11.687 -1.902 -7.427 1.00 84.12 124 ASN A CA 1
ATOM 998 C C . ASN A 1 124 ? 12.625 -2.785 -8.261 1.00 84.12 124 ASN A C 1
ATOM 1000 O O . ASN A 1 124 ? 13.747 -2.361 -8.536 1.00 84.12 124 ASN A O 1
ATOM 1004 N N . ARG A 1 125 ? 12.224 -4.000 -8.651 1.00 87.69 125 ARG A N 1
ATOM 1005 C CA . ARG A 1 125 ? 13.099 -4.891 -9.421 1.00 87.69 125 ARG A CA 1
ATOM 1006 C C . ARG A 1 125 ? 13.289 -4.321 -10.821 1.00 87.69 125 ARG A C 1
ATOM 1008 O O . ARG A 1 125 ? 12.347 -4.239 -11.610 1.00 87.69 125 ARG A O 1
ATOM 1015 N N . PHE A 1 126 ? 14.517 -3.913 -11.105 1.00 92.62 126 PHE A N 1
ATOM 1016 C CA . PHE A 1 126 ? 14.953 -3.398 -12.393 1.00 92.62 126 PHE A CA 1
ATOM 1017 C C . PHE A 1 126 ? 16.373 -3.901 -12.674 1.00 92.62 126 PHE A C 1
ATOM 1019 O O . PHE A 1 126 ? 17.337 -3.148 -12.489 1.00 92.62 126 PHE A O 1
ATOM 1026 N N . PRO A 1 127 ? 16.512 -5.184 -13.060 1.00 91.56 127 PRO A N 1
ATOM 1027 C CA . PRO A 1 127 ? 17.813 -5.767 -13.352 1.00 91.56 127 PRO A CA 1
ATOM 1028 C C . PRO A 1 127 ? 18.429 -5.146 -14.606 1.00 91.56 127 PRO A C 1
ATOM 1030 O O . PRO A 1 127 ? 17.732 -4.915 -15.604 1.00 91.56 127 PRO A O 1
ATOM 1033 N N . VAL A 1 128 ? 19.735 -4.904 -14.546 1.00 91.56 128 VAL A N 1
ATOM 1034 C CA . VAL A 1 128 ? 20.552 -4.432 -15.668 1.00 91.56 128 VAL A CA 1
ATOM 1035 C C . VAL A 1 128 ? 21.724 -5.389 -15.896 1.00 91.56 128 VAL A C 1
ATOM 1037 O O . VAL A 1 128 ? 22.223 -5.977 -14.942 1.00 91.56 128 VAL A O 1
ATOM 1040 N N . ASP A 1 129 ? 22.150 -5.567 -17.146 1.00 89.19 129 ASP A N 1
ATOM 1041 C CA . ASP A 1 129 ? 23.323 -6.387 -17.508 1.00 89.19 129 ASP A CA 1
ATOM 1042 C C . ASP A 1 129 ? 24.604 -5.551 -17.718 1.00 89.19 129 ASP A C 1
ATOM 1044 O O . ASP A 1 129 ? 25.707 -6.087 -17.819 1.00 89.19 129 ASP A O 1
ATOM 1048 N N . THR A 1 130 ? 24.475 -4.223 -17.720 1.00 89.19 130 THR A N 1
ATOM 1049 C CA . THR A 1 130 ? 25.573 -3.249 -17.721 1.00 89.19 130 THR A CA 1
ATOM 1050 C C . THR A 1 130 ? 25.596 -2.458 -16.409 1.00 89.19 130 THR A C 1
ATOM 1052 O O . THR A 1 130 ? 24.604 -2.450 -15.678 1.00 89.19 130 THR A O 1
ATOM 1055 N N . PRO A 1 131 ? 26.666 -1.690 -16.115 1.00 88.56 131 PRO A N 1
ATOM 1056 C CA . PRO A 1 131 ? 26.628 -0.716 -15.028 1.00 88.56 131 PRO A CA 1
ATOM 1057 C C . PRO A 1 131 ? 25.411 0.215 -15.139 1.00 88.56 131 PRO A C 1
ATOM 1059 O O . PRO A 1 131 ? 25.068 0.676 -16.234 1.00 88.56 131 PRO A O 1
ATOM 1062 N N . ARG A 1 132 ? 24.758 0.482 -14.000 1.00 90.38 132 ARG A N 1
ATOM 1063 C CA . ARG A 1 132 ? 23.613 1.402 -13.925 1.00 90.38 132 ARG A CA 1
ATOM 1064 C C . ARG A 1 132 ? 24.019 2.806 -14.357 1.00 90.38 132 ARG A C 1
ATOM 1066 O O . ARG A 1 132 ? 25.149 3.241 -14.127 1.00 90.38 132 ARG A O 1
ATOM 1073 N N . ALA A 1 133 ? 23.080 3.524 -14.967 1.00 91.44 133 ALA A N 1
ATOM 1074 C CA . ALA A 1 133 ? 23.320 4.902 -15.372 1.00 91.44 133 ALA A CA 1
ATOM 1075 C C . ALA A 1 133 ? 23.602 5.808 -14.163 1.00 91.44 133 ALA A C 1
ATOM 1077 O O . ALA A 1 133 ? 22.966 5.680 -13.115 1.00 91.44 133 ALA A O 1
ATOM 1078 N N . LEU A 1 134 ? 24.521 6.762 -14.338 1.00 90.38 134 LEU A N 1
ATOM 1079 C CA . LEU A 1 134 ? 24.860 7.723 -13.294 1.00 90.38 134 LEU A CA 1
ATOM 1080 C C . LEU A 1 134 ? 23.661 8.630 -12.963 1.00 90.38 134 LEU A C 1
ATOM 1082 O O . LEU A 1 134 ? 22.874 8.969 -13.860 1.00 90.38 134 LEU A O 1
ATOM 1086 N N . PRO A 1 135 ? 23.539 9.077 -11.699 1.00 90.00 135 PRO A N 1
ATOM 1087 C CA . PRO A 1 135 ? 22.526 10.044 -11.315 1.00 90.00 135 PRO A CA 1
ATOM 1088 C C . PRO A 1 135 ? 22.509 11.295 -12.190 1.00 90.00 135 PRO A C 1
ATOM 1090 O O . PRO A 1 135 ? 23.548 11.765 -12.646 1.00 90.00 135 PRO A O 1
ATOM 1093 N N . MET A 1 136 ? 21.307 11.831 -12.417 1.00 90.38 136 MET A N 1
ATOM 1094 C CA . MET A 1 136 ? 21.045 13.022 -13.239 1.00 90.38 136 MET A CA 1
ATOM 1095 C C . MET A 1 136 ? 21.354 12.885 -14.741 1.00 90.38 136 MET A C 1
ATOM 1097 O O . MET A 1 136 ? 21.183 13.851 -15.487 1.00 90.38 136 MET A O 1
ATOM 1101 N N . MET A 1 137 ? 21.732 11.700 -15.238 1.00 92.62 137 MET A N 1
ATOM 1102 C CA . MET A 1 137 ? 21.884 11.488 -16.681 1.00 92.62 137 MET A CA 1
ATOM 1103 C C . MET A 1 137 ? 20.545 11.675 -17.426 1.00 92.62 137 MET A C 1
ATOM 1105 O O . MET A 1 137 ? 19.530 11.090 -17.026 1.00 92.62 137 MET A O 1
ATOM 1109 N N . PRO A 1 138 ? 20.512 12.411 -18.556 1.00 91.94 138 PRO A N 1
ATOM 1110 C CA . PRO A 1 138 ? 19.307 12.548 -19.369 1.00 91.94 138 PRO A CA 1
ATOM 1111 C C . PRO A 1 138 ? 18.812 11.200 -19.902 1.00 91.94 138 PRO A C 1
ATOM 1113 O O . PRO A 1 138 ? 19.614 10.347 -20.287 1.00 91.94 138 PRO A O 1
ATOM 1116 N N . TRP A 1 139 ? 17.490 11.040 -20.047 1.00 91.88 139 TRP A N 1
ATOM 1117 C CA . TRP A 1 139 ? 16.851 9.787 -20.488 1.00 91.88 139 TRP A CA 1
ATOM 1118 C C . TRP A 1 139 ? 17.524 9.127 -21.700 1.00 91.88 139 TRP A C 1
ATOM 1120 O O . TRP A 1 139 ? 17.721 7.914 -21.722 1.00 91.88 139 TRP A O 1
ATOM 1130 N N . ARG A 1 140 ? 17.880 9.916 -22.727 1.00 93.94 140 ARG A N 1
ATOM 1131 C CA . ARG A 1 140 ? 18.508 9.388 -23.951 1.00 93.94 140 ARG A CA 1
ATOM 1132 C C . ARG A 1 140 ? 19.849 8.712 -23.673 1.00 93.94 140 ARG A C 1
ATOM 1134 O O . ARG A 1 140 ? 20.135 7.703 -24.303 1.00 93.94 140 ARG A O 1
ATOM 1141 N N . GLN A 1 141 ? 20.645 9.265 -22.762 1.00 94.50 141 GLN A N 1
ATOM 1142 C CA . GLN A 1 141 ? 21.942 8.701 -22.403 1.00 94.50 141 GLN A CA 1
ATOM 1143 C C . GLN A 1 141 ? 21.765 7.469 -21.520 1.00 94.50 141 GLN A C 1
ATOM 1145 O O . GLN A 1 141 ? 22.374 6.450 -21.814 1.00 94.50 141 GLN A O 1
ATOM 1150 N N . VAL A 1 142 ? 20.855 7.525 -20.536 1.00 94.25 142 VAL A N 1
ATOM 1151 C CA . VAL A 1 142 ? 20.497 6.369 -19.690 1.00 94.25 142 VAL A CA 1
ATOM 1152 C C . VAL A 1 142 ? 20.148 5.164 -20.561 1.00 94.25 142 VAL A C 1
ATOM 1154 O O . VAL A 1 142 ? 20.733 4.102 -20.427 1.00 94.25 142 VAL A O 1
ATOM 1157 N N . VAL A 1 143 ? 19.236 5.345 -21.518 1.00 93.00 143 VAL A N 1
ATOM 1158 C CA . VAL A 1 143 ? 18.784 4.283 -22.428 1.00 93.00 143 VAL A CA 1
ATOM 1159 C C . VAL A 1 143 ? 19.891 3.735 -23.333 1.00 93.00 143 VAL A C 1
ATOM 1161 O O . VAL A 1 143 ? 19.783 2.585 -23.752 1.00 93.00 143 VAL A O 1
ATOM 1164 N N . ALA A 1 144 ? 20.902 4.544 -23.655 1.00 92.31 144 ALA A N 1
ATOM 1165 C CA . ALA A 1 144 ? 22.000 4.161 -24.538 1.00 92.31 144 ALA A CA 1
ATOM 1166 C C . ALA A 1 144 ? 23.139 3.441 -23.802 1.00 92.31 144 ALA A C 1
ATOM 1168 O O . ALA A 1 144 ? 23.782 2.583 -24.398 1.00 92.31 144 ALA A O 1
ATOM 1169 N N . SER A 1 145 ? 23.399 3.792 -22.540 1.00 91.62 145 SER A N 1
ATOM 1170 C CA . SER A 1 145 ? 24.483 3.206 -21.743 1.00 91.62 145 SER A CA 1
ATOM 1171 C C . SER A 1 145 ? 24.042 2.018 -20.889 1.00 91.62 145 SER A C 1
ATOM 1173 O O . SER A 1 145 ? 24.879 1.206 -20.516 1.00 91.62 145 SER A O 1
ATOM 1175 N N . GLU A 1 146 ? 22.756 1.944 -20.539 1.00 92.44 146 GLU A N 1
ATOM 1176 C CA . GLU A 1 146 ? 22.206 0.945 -19.622 1.00 92.44 146 GLU A CA 1
ATOM 1177 C C . GLU A 1 146 ? 21.423 -0.150 -20.362 1.00 92.44 146 GLU A C 1
ATOM 1179 O O . GLU A 1 146 ? 20.373 0.108 -20.969 1.00 92.44 146 GLU A O 1
ATOM 1184 N N . GLY A 1 147 ? 21.891 -1.392 -20.259 1.00 91.31 147 GLY A N 1
ATOM 1185 C CA . GLY A 1 147 ? 21.198 -2.574 -20.755 1.00 91.31 147 GLY A CA 1
ATOM 1186 C C . GLY A 1 147 ? 20.120 -3.047 -19.777 1.00 91.31 147 GLY A C 1
ATOM 1187 O O . GLY A 1 147 ? 20.332 -3.853 -18.877 1.00 91.31 147 GLY A O 1
ATOM 1188 N N . ALA A 1 148 ? 18.917 -2.492 -19.928 1.00 93.44 148 ALA A N 1
ATOM 1189 C CA . ALA A 1 148 ? 17.763 -2.905 -19.135 1.00 93.44 148 ALA A CA 1
ATOM 1190 C C . ALA A 1 148 ? 17.289 -4.314 -19.534 1.00 93.44 148 ALA A C 1
ATOM 1192 O O . ALA A 1 148 ? 16.895 -4.536 -20.683 1.00 93.44 148 ALA A O 1
ATOM 1193 N N . MET A 1 149 ? 17.230 -5.238 -18.570 1.00 93.88 149 MET A N 1
ATOM 1194 C CA . MET A 1 149 ? 16.783 -6.613 -18.830 1.00 93.88 149 MET A CA 1
ATOM 1195 C C . MET A 1 149 ? 15.264 -6.718 -18.990 1.00 93.88 149 MET A C 1
ATOM 1197 O O . MET A 1 149 ? 14.778 -7.539 -19.766 1.00 93.88 149 MET A O 1
ATOM 1201 N N . LEU A 1 150 ? 14.496 -5.842 -18.333 1.00 94.69 150 LEU A N 1
ATOM 1202 C CA . LEU A 1 150 ? 13.052 -5.745 -18.555 1.00 94.69 150 LEU A CA 1
ATOM 1203 C C . LEU A 1 150 ? 12.730 -5.227 -19.961 1.00 94.69 150 LEU A C 1
ATOM 1205 O O . LEU A 1 150 ? 13.420 -4.362 -20.499 1.00 94.69 150 LEU A O 1
ATOM 1209 N N . ILE A 1 151 ? 11.641 -5.733 -20.537 1.00 95.75 151 ILE A N 1
ATOM 1210 C CA . ILE A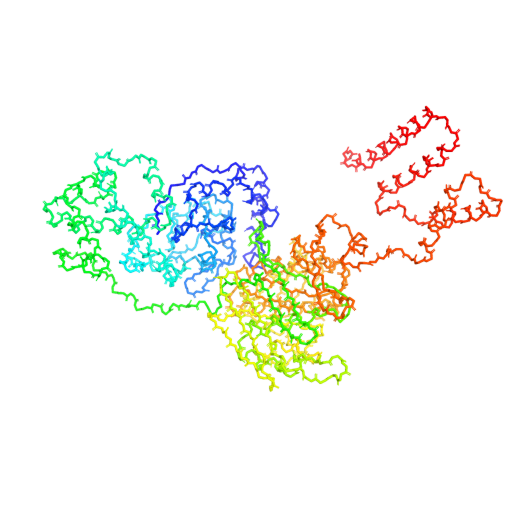 1 151 ? 11.144 -5.326 -21.856 1.00 95.75 151 ILE A CA 1
ATOM 1211 C C . ILE A 1 151 ? 10.266 -4.082 -21.694 1.00 95.75 151 ILE A C 1
ATOM 1213 O O . ILE A 1 151 ? 9.233 -4.128 -21.023 1.00 95.75 151 ILE A O 1
ATOM 1217 N N . ASP A 1 152 ? 10.654 -2.976 -22.329 1.00 95.50 152 ASP A N 1
ATOM 1218 C CA . ASP A 1 152 ? 9.815 -1.784 -22.448 1.00 95.50 152 ASP A CA 1
ATOM 1219 C C . ASP A 1 152 ? 8.931 -1.925 -23.703 1.00 95.50 152 ASP A C 1
ATOM 1221 O O . ASP A 1 152 ? 9.435 -1.747 -24.814 1.00 95.50 152 ASP A O 1
ATOM 1225 N N . PRO A 1 153 ? 7.611 -2.183 -23.591 1.00 95.31 153 PRO A N 1
ATOM 1226 C CA . PRO A 1 153 ? 6.743 -2.364 -24.759 1.00 95.31 153 PRO A CA 1
ATOM 1227 C C . PRO A 1 153 ? 6.603 -1.096 -25.616 1.00 95.31 153 PRO A C 1
ATOM 1229 O O . PRO A 1 153 ? 6.139 -1.169 -26.754 1.00 95.31 153 PRO A O 1
ATOM 1232 N N . CYS A 1 154 ? 6.997 0.073 -25.104 1.00 95.00 154 CYS A N 1
ATOM 1233 C CA . CYS A 1 154 ? 7.038 1.315 -25.864 1.00 95.00 154 CYS A CA 1
ATOM 1234 C C . CYS A 1 154 ? 8.334 1.454 -26.675 1.00 95.00 154 CYS A C 1
ATOM 1236 O O . CYS A 1 154 ? 8.307 1.968 -27.797 1.00 95.00 154 CYS A O 1
ATOM 1238 N N . ARG A 1 155 ? 9.468 0.955 -26.167 1.00 93.56 155 ARG A N 1
ATOM 1239 C CA . ARG A 1 155 ? 10.798 1.091 -26.798 1.00 93.56 155 ARG A CA 1
ATOM 1240 C C . ARG A 1 155 ? 11.250 -0.153 -27.556 1.00 93.56 155 ARG A C 1
ATOM 1242 O O . ARG A 1 155 ? 11.597 -0.044 -28.729 1.00 93.56 155 ARG A O 1
ATOM 1249 N N . ASP A 1 156 ? 11.106 -1.321 -26.956 1.00 94.06 156 ASP A N 1
ATOM 1250 C CA . ASP A 1 156 ? 11.557 -2.612 -27.473 1.00 94.06 156 ASP A CA 1
ATOM 1251 C C . ASP A 1 156 ? 10.418 -3.344 -28.207 1.00 94.06 156 ASP A C 1
ATOM 1253 O O . ASP A 1 156 ? 9.244 -3.010 -28.018 1.00 94.06 156 ASP A O 1
ATOM 1257 N N . ASP A 1 157 ? 10.739 -4.299 -29.083 1.00 93.00 157 ASP A N 1
ATOM 1258 C CA . ASP A 1 157 ? 9.752 -5.227 -29.654 1.00 93.00 157 ASP A CA 1
ATOM 1259 C C . ASP A 1 157 ? 9.679 -6.482 -28.772 1.00 93.00 157 ASP A C 1
ATOM 1261 O O . ASP A 1 157 ? 10.700 -7.141 -28.609 1.00 93.00 157 ASP A O 1
ATOM 1265 N N . PRO A 1 158 ? 8.523 -6.831 -28.176 1.00 94.06 158 PRO A N 1
ATOM 1266 C CA . PRO A 1 158 ? 8.420 -8.032 -27.351 1.00 94.06 158 PRO A CA 1
ATOM 1267 C C . PRO A 1 158 ? 8.521 -9.354 -28.128 1.00 94.06 158 PRO A C 1
ATOM 1269 O O . PRO A 1 158 ? 8.859 -10.369 -27.521 1.00 94.06 158 PRO A O 1
ATOM 1272 N N . LYS A 1 159 ? 8.227 -9.369 -29.440 1.00 89.69 159 LYS A N 1
ATOM 1273 C CA . LYS A 1 159 ? 8.123 -10.608 -30.240 1.00 89.69 159 LYS A CA 1
ATOM 1274 C C . LYS A 1 159 ? 9.379 -11.496 -30.225 1.00 89.69 159 LYS A C 1
ATOM 1276 O O . LYS A 1 159 ? 9.217 -12.703 -30.097 1.00 89.69 159 LYS A O 1
ATOM 1281 N N . PRO A 1 160 ? 10.614 -10.964 -30.317 1.00 89.56 160 PRO A N 1
ATOM 1282 C CA . PRO A 1 160 ? 11.823 -11.790 -30.268 1.00 89.56 160 PRO A CA 1
ATOM 1283 C C . PRO A 1 160 ? 12.120 -12.365 -28.879 1.00 89.56 160 PRO A C 1
ATOM 1285 O O . PRO A 1 160 ? 12.997 -13.209 -28.746 1.00 89.56 160 PRO A O 1
ATOM 1288 N N . HIS A 1 161 ? 11.438 -11.886 -27.835 1.00 91.69 161 HIS A N 1
ATOM 1289 C CA . HIS A 1 161 ? 11.743 -12.230 -26.449 1.00 91.69 161 HIS A CA 1
ATOM 1290 C C . HIS A 1 161 ? 10.683 -13.124 -25.801 1.00 91.69 161 HIS A C 1
ATOM 1292 O O . HIS A 1 161 ? 11.004 -13.837 -24.851 1.00 91.69 161 HIS A O 1
ATOM 1298 N N . LEU A 1 162 ? 9.436 -13.069 -26.277 1.00 91.31 162 LEU A N 1
ATOM 1299 C CA . LEU A 1 162 ? 8.280 -13.710 -25.653 1.00 91.31 162 LEU A CA 1
ATOM 1300 C C . LEU A 1 162 ? 7.442 -14.459 -26.694 1.00 91.31 162 LEU A C 1
ATOM 1302 O O . LEU A 1 162 ? 7.046 -13.874 -27.701 1.00 91.31 162 LEU A O 1
ATOM 1306 N N . GLY A 1 163 ? 7.112 -15.715 -26.399 1.00 87.88 163 GLY A N 1
ATOM 1307 C CA . GLY A 1 163 ? 6.151 -16.530 -27.145 1.00 87.88 163 GLY A CA 1
ATOM 1308 C C . GLY A 1 163 ? 4.938 -16.914 -26.296 1.00 87.88 163 GLY A C 1
ATOM 1309 O O . GLY A 1 163 ? 4.949 -16.758 -25.076 1.00 87.88 163 GLY A O 1
ATOM 1310 N N . PHE A 1 164 ? 3.889 -17.437 -26.930 1.00 87.25 164 PHE A N 1
ATOM 1311 C CA . PHE A 1 164 ? 2.695 -17.958 -26.266 1.00 87.25 164 PHE A CA 1
ATOM 1312 C C . PHE A 1 164 ? 2.485 -19.436 -26.594 1.00 87.25 164 PHE A C 1
ATOM 1314 O O . PHE A 1 164 ? 2.411 -19.819 -27.762 1.00 87.25 164 PHE A O 1
ATOM 1321 N N . HIS A 1 165 ? 2.332 -20.240 -25.549 1.00 87.44 165 HIS A N 1
ATOM 1322 C CA . HIS A 1 165 ? 1.888 -21.624 -25.628 1.00 87.44 165 HIS A CA 1
ATOM 1323 C C . HIS A 1 165 ? 0.355 -21.684 -25.804 1.00 87.44 165 HIS A C 1
ATOM 1325 O O . HIS A 1 165 ? -0.339 -20.851 -25.206 1.00 87.44 165 HIS A O 1
ATOM 1331 N N . PRO A 1 166 ? -0.215 -22.678 -26.518 1.00 81.12 166 PRO A N 1
ATOM 1332 C CA . PRO A 1 166 ? -1.670 -22.807 -26.685 1.00 81.12 166 PRO A CA 1
ATOM 1333 C C . PRO A 1 166 ? -2.471 -22.828 -25.375 1.00 81.12 166 PRO A C 1
ATOM 1335 O O . PRO A 1 166 ? -3.586 -22.319 -25.299 1.00 81.12 166 PRO A O 1
ATOM 1338 N N . ARG A 1 167 ? -1.872 -23.354 -24.301 1.00 83.81 167 ARG A N 1
ATOM 1339 C CA . ARG A 1 167 ? -2.464 -23.373 -22.947 1.00 83.81 167 ARG A CA 1
ATOM 1340 C C . ARG A 1 167 ? -2.520 -22.001 -22.256 1.00 83.81 167 ARG A C 1
ATOM 1342 O O . ARG A 1 167 ? -3.022 -21.926 -21.141 1.00 83.81 167 ARG A O 1
ATOM 1349 N N . GLY A 1 168 ? -2.000 -20.939 -22.875 1.00 84.62 168 GLY A N 1
ATOM 1350 C CA . GLY A 1 168 ? -1.967 -19.572 -22.335 1.00 84.62 168 GLY A CA 1
ATOM 1351 C C . GLY A 1 168 ? -0.686 -19.201 -21.572 1.00 84.62 168 GLY A C 1
ATOM 1352 O O . GLY A 1 168 ? -0.559 -18.069 -21.091 1.00 84.62 168 GLY A O 1
ATOM 1353 N N . GLU A 1 169 ? 0.270 -20.123 -21.464 1.00 88.75 169 GLU A N 1
ATOM 1354 C CA . GLU A 1 169 ? 1.574 -19.881 -20.841 1.00 88.75 169 GLU A CA 1
ATOM 1355 C C . GLU A 1 169 ? 2.471 -19.010 -21.734 1.00 88.75 169 GLU A C 1
ATOM 1357 O O . GLU A 1 169 ? 2.447 -19.123 -22.960 1.00 88.75 169 GLU A O 1
ATOM 1362 N N . LEU A 1 170 ? 3.249 -18.114 -21.124 1.00 89.25 170 LEU A N 1
ATOM 1363 C CA . LEU A 1 170 ? 4.251 -17.311 -21.818 1.00 89.25 170 LEU A CA 1
ATOM 1364 C C . LEU A 1 170 ? 5.592 -18.049 -21.828 1.00 89.25 170 LEU A C 1
ATOM 1366 O O . LEU A 1 170 ? 6.074 -18.458 -20.774 1.00 89.25 170 LEU A O 1
ATOM 1370 N N . LEU A 1 171 ? 6.203 -18.168 -23.000 1.00 88.44 171 LEU A N 1
ATOM 1371 C CA . LEU A 1 171 ? 7.501 -18.803 -23.207 1.00 88.44 171 LEU A CA 1
ATOM 1372 C C . LEU A 1 171 ? 8.586 -17.730 -23.332 1.00 88.44 171 LEU A C 1
ATOM 1374 O O . LEU A 1 171 ? 8.401 -16.739 -24.045 1.00 88.44 171 LEU A O 1
ATOM 1378 N N . ALA A 1 172 ? 9.718 -17.922 -22.658 1.00 89.12 172 ALA A N 1
ATOM 1379 C CA . ALA A 1 172 ? 10.889 -17.069 -22.824 1.00 89.12 172 ALA A CA 1
ATOM 1380 C C . ALA A 1 172 ? 11.678 -17.501 -24.067 1.00 89.12 172 ALA A C 1
ATOM 1382 O O . ALA A 1 172 ? 12.086 -18.652 -24.173 1.00 89.12 172 ALA A O 1
ATOM 1383 N N . LEU A 1 173 ? 11.919 -16.569 -24.991 1.00 89.06 173 LEU A N 1
ATOM 1384 C CA . LEU A 1 173 ? 12.745 -16.788 -26.189 1.00 89.06 173 LEU A CA 1
ATOM 1385 C C . LEU A 1 173 ? 14.144 -16.161 -26.058 1.00 89.06 173 LEU A C 1
ATOM 1387 O O . LEU A 1 173 ? 14.967 -16.260 -26.960 1.00 89.06 173 LEU A O 1
ATOM 1391 N N . SER A 1 174 ? 14.402 -15.471 -24.945 1.00 90.81 174 SER A N 1
ATOM 1392 C CA . SER A 1 174 ? 15.671 -14.806 -24.631 1.00 90.81 174 SER A CA 1
ATOM 1393 C C . SER A 1 174 ? 15.776 -14.545 -23.126 1.00 90.81 174 SER A C 1
ATOM 1395 O O . SER A 1 174 ? 14.746 -14.521 -22.447 1.00 90.81 174 SER A O 1
ATOM 1397 N N . ASP A 1 175 ? 16.969 -14.210 -22.634 1.00 89.31 175 ASP A N 1
ATOM 1398 C CA . ASP A 1 175 ? 17.205 -13.861 -21.223 1.00 89.31 175 ASP A CA 1
ATOM 1399 C C . ASP A 1 175 ? 16.332 -12.693 -20.744 1.00 89.31 175 ASP A C 1
ATOM 1401 O O . ASP A 1 175 ? 15.743 -12.741 -19.664 1.00 89.31 175 ASP A O 1
ATOM 1405 N N . ARG A 1 176 ? 16.152 -11.663 -21.583 1.00 93.00 176 ARG A N 1
ATOM 1406 C CA . ARG A 1 176 ? 15.234 -10.545 -21.292 1.00 93.00 176 ARG A CA 1
ATOM 1407 C C . ARG A 1 176 ? 13.783 -11.010 -21.143 1.00 93.00 176 ARG A C 1
ATOM 1409 O O . ARG A 1 176 ? 13.030 -10.462 -20.340 1.00 93.00 176 ARG A O 1
ATOM 1416 N N . GLY A 1 177 ? 13.390 -12.028 -21.908 1.00 91.75 177 GLY A N 1
ATOM 1417 C CA . GLY A 1 177 ? 12.079 -12.666 -21.809 1.00 91.75 177 GLY A CA 1
ATOM 1418 C C . GLY A 1 177 ? 11.900 -13.405 -20.485 1.00 91.75 177 GLY A C 1
ATOM 1419 O O . GLY A 1 177 ? 10.880 -13.211 -19.823 1.00 91.75 177 GLY A O 1
ATOM 1420 N N . THR A 1 178 ? 12.913 -14.169 -20.068 1.00 90.12 178 THR A N 1
ATOM 1421 C CA . THR A 1 178 ? 12.955 -14.862 -18.770 1.00 90.12 178 THR A CA 1
ATOM 1422 C C . THR A 1 178 ? 12.803 -13.867 -17.623 1.00 90.12 178 THR A C 1
ATOM 1424 O O . THR A 1 178 ? 11.854 -13.962 -16.842 1.00 90.12 178 THR A O 1
ATOM 1427 N N . VAL A 1 179 ? 13.643 -12.825 -17.597 1.00 90.50 179 VAL A N 1
ATOM 1428 C CA . VAL A 1 179 ? 13.587 -11.779 -16.564 1.00 90.50 179 VAL A CA 1
ATOM 1429 C C . VAL A 1 179 ? 12.227 -11.079 -16.554 1.00 90.50 179 VAL A C 1
ATOM 1431 O O . VAL A 1 179 ? 11.660 -10.845 -15.488 1.00 90.50 179 VAL A O 1
ATOM 1434 N N . ALA A 1 180 ? 11.654 -10.766 -17.720 1.00 92.69 180 ALA A N 1
ATOM 1435 C CA . ALA A 1 180 ? 10.335 -10.145 -17.793 1.00 92.69 180 ALA A CA 1
ATOM 1436 C C . ALA A 1 180 ? 9.219 -11.054 -17.245 1.00 92.69 180 ALA A C 1
ATOM 1438 O O . ALA A 1 180 ? 8.337 -10.558 -16.541 1.00 92.69 180 ALA A O 1
ATOM 1439 N N . ILE A 1 181 ? 9.241 -12.359 -17.540 1.00 89.75 181 ILE A N 1
ATOM 1440 C CA . ILE A 1 181 ? 8.255 -13.325 -17.031 1.00 89.75 181 ILE A CA 1
ATOM 1441 C C . ILE A 1 181 ? 8.326 -13.429 -15.508 1.00 89.75 181 ILE A C 1
ATOM 1443 O O . ILE A 1 181 ? 7.283 -13.355 -14.850 1.00 89.75 181 ILE A O 1
ATOM 1447 N N . GLU A 1 182 ? 9.532 -13.543 -14.959 1.00 87.38 182 GLU A N 1
ATOM 1448 C CA . GLU A 1 182 ? 9.777 -13.724 -13.526 1.00 87.38 182 GLU A CA 1
ATOM 1449 C C . GLU A 1 182 ? 9.499 -12.452 -12.718 1.00 87.38 182 GLU A C 1
ATOM 1451 O O . GLU A 1 182 ? 8.762 -12.469 -11.726 1.00 87.38 182 GLU A O 1
ATOM 1456 N N . VAL A 1 183 ? 10.043 -11.311 -13.151 1.00 88.38 183 VAL A N 1
ATOM 1457 C CA . VAL A 1 183 ? 9.902 -10.043 -12.425 1.00 88.38 183 VAL A CA 1
ATOM 1458 C C . VAL A 1 183 ? 8.453 -9.553 -12.429 1.00 88.38 183 VAL A C 1
ATOM 1460 O O . VAL A 1 183 ? 7.982 -9.021 -11.424 1.00 88.38 183 VAL A O 1
ATOM 1463 N N . LEU A 1 184 ? 7.718 -9.748 -13.527 1.00 89.25 184 LEU A N 1
ATOM 1464 C CA . LEU A 1 184 ? 6.331 -9.281 -13.663 1.00 89.25 184 LEU A CA 1
ATOM 1465 C C . LEU A 1 184 ? 5.287 -10.365 -13.344 1.00 89.25 184 LEU A C 1
ATOM 1467 O O . LEU A 1 184 ? 4.088 -10.099 -13.482 1.00 89.25 184 LEU A O 1
ATOM 1471 N N . ALA A 1 185 ? 5.724 -11.566 -12.940 1.00 88.75 185 ALA A N 1
ATOM 1472 C CA . ALA A 1 185 ? 4.880 -12.730 -12.657 1.00 88.75 185 ALA A CA 1
ATOM 1473 C C . ALA A 1 185 ? 3.845 -12.997 -13.773 1.00 88.75 185 ALA A C 1
ATOM 1475 O O . ALA A 1 185 ? 2.627 -13.063 -13.548 1.00 88.75 185 ALA A O 1
ATOM 1476 N N . LEU A 1 186 ? 4.326 -13.097 -15.017 1.00 90.50 186 LEU A N 1
ATOM 1477 C CA . LEU A 1 186 ? 3.470 -13.176 -16.210 1.00 90.50 186 LEU A CA 1
ATOM 1478 C C . LEU A 1 186 ? 2.850 -14.555 -16.451 1.00 90.50 186 LEU A C 1
ATOM 1480 O O . LEU A 1 186 ? 1.971 -14.644 -17.307 1.00 90.50 186 LEU A O 1
ATOM 1484 N N . ASN A 1 187 ? 3.260 -15.582 -15.704 1.00 89.75 187 ASN A N 1
ATOM 1485 C CA . ASN A 1 187 ? 2.718 -16.946 -15.757 1.00 89.75 187 ASN A CA 1
ATOM 1486 C C . ASN A 1 187 ? 1.952 -17.330 -14.479 1.00 89.75 187 ASN A C 1
ATOM 1488 O O . ASN A 1 187 ? 1.871 -18.494 -14.109 1.00 89.75 187 ASN A O 1
ATOM 1492 N N . ARG A 1 188 ? 1.352 -16.352 -13.790 1.00 85.75 188 ARG A N 1
ATOM 1493 C CA . ARG A 1 188 ? 0.427 -16.641 -12.682 1.00 85.75 188 ARG A CA 1
ATOM 1494 C C . ARG A 1 188 ? -0.801 -17.438 -13.174 1.00 85.75 188 ARG A C 1
ATOM 1496 O O . ARG A 1 188 ? -1.306 -17.117 -14.256 1.00 85.75 188 ARG A O 1
ATOM 1503 N N . PRO A 1 189 ? -1.349 -18.389 -12.390 1.00 80.31 189 PRO A N 1
ATOM 1504 C CA . PRO A 1 189 ? -2.398 -19.310 -12.850 1.00 80.31 189 PRO A CA 1
ATOM 1505 C C . PRO A 1 189 ? -3.621 -18.626 -13.479 1.00 80.31 189 PRO A C 1
ATOM 1507 O O . PRO A 1 189 ? -4.046 -18.991 -14.574 1.00 80.31 189 PRO A O 1
ATOM 1510 N N . GLY A 1 190 ? -4.137 -17.568 -12.842 1.00 82.50 190 GLY A N 1
ATOM 1511 C CA . GLY A 1 190 ? -5.290 -16.824 -13.362 1.00 82.50 190 GLY A CA 1
ATOM 1512 C C . GLY A 1 190 ? -5.024 -16.130 -14.703 1.00 82.50 190 GLY A C 1
ATOM 1513 O O . GLY A 1 190 ? -5.923 -16.024 -15.530 1.00 82.50 190 GLY A O 1
ATOM 1514 N N . LEU A 1 191 ? -3.785 -15.697 -14.960 1.00 87.94 191 LEU A N 1
ATOM 1515 C CA . LEU A 1 191 ? -3.419 -15.044 -16.220 1.00 87.94 191 LEU A CA 1
ATOM 1516 C C . LEU A 1 191 ? -3.230 -16.055 -17.357 1.00 87.94 191 LEU A C 1
ATOM 1518 O O . LEU A 1 191 ? -3.584 -15.751 -18.494 1.00 87.94 191 LEU A O 1
ATOM 1522 N N . ILE A 1 192 ? -2.712 -17.248 -17.052 1.00 88.56 192 ILE A N 1
ATOM 1523 C CA . ILE A 1 192 ? -2.638 -18.364 -18.008 1.00 88.56 192 ILE A CA 1
ATOM 1524 C C . ILE A 1 192 ? -4.053 -18.733 -18.465 1.00 88.56 192 ILE A C 1
ATOM 1526 O O . ILE A 1 192 ? -4.333 -18.726 -19.665 1.00 88.56 192 ILE A O 1
ATOM 1530 N N . ALA A 1 193 ? -4.965 -18.954 -17.512 1.00 86.12 193 ALA A N 1
ATOM 1531 C CA . ALA A 1 193 ? -6.362 -19.266 -17.802 1.00 86.12 193 ALA A CA 1
ATOM 1532 C C . ALA A 1 193 ? -7.047 -18.153 -18.615 1.00 86.12 193 ALA A C 1
ATOM 1534 O O . ALA A 1 193 ? -7.650 -18.432 -19.648 1.00 86.12 193 ALA A O 1
ATOM 1535 N N . ALA A 1 194 ? -6.887 -16.885 -18.215 1.00 89.19 194 ALA A N 1
ATOM 1536 C CA . ALA A 1 194 ? -7.492 -15.749 -18.914 1.00 89.19 194 ALA A CA 1
ATOM 1537 C C . ALA A 1 194 ? -6.989 -15.589 -20.361 1.00 89.19 194 ALA A C 1
ATOM 1539 O O . ALA A 1 194 ? -7.769 -15.263 -21.260 1.00 89.19 194 ALA A O 1
ATOM 1540 N N . ARG A 1 195 ? -5.695 -15.835 -20.616 1.00 93.06 195 ARG A N 1
ATOM 1541 C CA . ARG A 1 195 ? -5.139 -15.830 -21.979 1.00 93.06 195 ARG A CA 1
ATOM 1542 C C . ARG A 1 195 ? -5.700 -16.968 -22.816 1.00 93.06 195 ARG A C 1
ATOM 1544 O O . ARG A 1 195 ? -6.116 -16.712 -23.942 1.00 93.06 195 ARG A O 1
ATOM 1551 N N . ARG A 1 196 ? -5.731 -18.187 -22.271 1.00 91.38 196 ARG A N 1
ATOM 1552 C CA . ARG A 1 196 ? -6.294 -19.359 -22.950 1.00 91.38 196 ARG A CA 1
ATOM 1553 C C . ARG A 1 196 ? -7.744 -19.113 -23.357 1.00 91.38 196 ARG A C 1
ATOM 1555 O O . ARG A 1 196 ? -8.078 -19.221 -24.529 1.00 91.38 196 ARG A O 1
ATOM 1562 N N . GLU A 1 197 ? -8.562 -18.662 -22.416 1.00 91.00 197 GLU A N 1
ATOM 1563 C CA . GLU A 1 197 ? -9.972 -18.356 -22.650 1.00 91.00 197 GLU A CA 1
ATOM 1564 C C . GLU A 1 197 ? -10.151 -17.217 -23.678 1.00 91.00 197 GLU A C 1
ATOM 1566 O O . GLU A 1 197 ? -11.091 -17.198 -24.470 1.00 91.00 197 GLU A O 1
ATOM 1571 N N . ALA A 1 198 ? -9.260 -16.215 -23.695 1.00 89.94 198 ALA A N 1
ATOM 1572 C CA . ALA A 1 198 ? -9.275 -15.163 -24.717 1.00 89.94 198 ALA A CA 1
ATOM 1573 C C . ALA A 1 198 ? -8.946 -15.694 -26.123 1.00 89.94 198 ALA A C 1
ATOM 1575 O O . ALA A 1 198 ? -9.560 -15.243 -27.092 1.00 89.94 198 ALA A O 1
ATOM 1576 N N . VAL A 1 199 ? -8.012 -16.644 -26.226 1.00 89.81 199 VAL A N 1
ATOM 1577 C CA . VAL A 1 199 ? -7.658 -17.323 -27.479 1.00 89.81 199 VAL A CA 1
ATOM 1578 C C . VAL A 1 199 ? -8.810 -18.205 -27.962 1.00 89.81 199 VAL A C 1
ATOM 1580 O O . VAL A 1 199 ? -9.257 -18.021 -29.091 1.00 89.81 199 VAL A O 1
ATOM 1583 N N . GLU A 1 200 ? -9.337 -19.088 -27.109 1.00 89.00 200 GLU A N 1
ATOM 1584 C CA . GLU A 1 200 ? -10.457 -19.993 -27.424 1.00 89.00 200 GLU A CA 1
ATOM 1585 C C . GLU A 1 200 ? -11.666 -19.209 -27.954 1.00 89.00 200 GLU A C 1
ATOM 1587 O O . GLU A 1 200 ? -12.090 -19.412 -29.093 1.00 89.00 200 GLU A O 1
ATOM 1592 N N . ARG A 1 201 ? -12.118 -18.190 -27.208 1.00 86.50 201 ARG A N 1
ATOM 1593 C CA . ARG A 1 201 ? -13.230 -17.321 -27.632 1.00 86.50 201 ARG A CA 1
ATOM 1594 C C . ARG A 1 201 ? -12.985 -16.618 -28.962 1.00 86.50 201 ARG A C 1
ATOM 1596 O O . ARG A 1 201 ? -13.941 -16.304 -29.668 1.00 86.50 201 ARG A O 1
ATOM 1603 N N . MET A 1 202 ? -11.735 -16.276 -29.284 1.00 84.69 202 MET A N 1
ATOM 1604 C CA . MET A 1 202 ? -11.436 -15.635 -30.564 1.00 84.69 202 MET A CA 1
ATOM 1605 C C . MET A 1 202 ? -11.562 -16.620 -31.720 1.00 84.69 202 MET A C 1
ATOM 1607 O O . MET A 1 202 ? -12.172 -16.293 -32.736 1.00 84.69 202 MET A O 1
ATOM 1611 N N . LEU A 1 203 ? -10.975 -17.805 -31.564 1.00 83.25 203 LEU A N 1
ATOM 1612 C CA . LEU A 1 203 ? -10.994 -18.840 -32.591 1.00 83.25 203 LEU A CA 1
ATOM 1613 C C . LEU A 1 203 ? -12.430 -19.289 -32.889 1.00 83.25 203 LEU A C 1
ATOM 1615 O O . LEU A 1 203 ? -12.795 -19.391 -34.059 1.00 83.25 203 LEU A O 1
ATOM 1619 N N . GLU A 1 204 ? -13.257 -19.448 -31.852 1.00 81.25 204 GLU A N 1
ATOM 1620 C CA . GLU A 1 204 ? -14.691 -19.743 -31.976 1.00 81.25 204 GLU A CA 1
ATOM 1621 C C . GLU A 1 204 ? -15.466 -18.611 -32.669 1.00 81.25 204 GLU A C 1
ATOM 1623 O O . GLU A 1 204 ? -16.279 -18.859 -33.561 1.00 81.25 204 GLU A O 1
ATOM 1628 N N . ALA A 1 205 ? -15.202 -17.351 -32.304 1.00 79.19 205 ALA A N 1
ATOM 1629 C CA . ALA A 1 205 ? -15.910 -16.203 -32.871 1.00 79.19 205 ALA A CA 1
ATOM 1630 C C . ALA A 1 205 ? -15.685 -16.038 -34.383 1.00 79.19 205 ALA A C 1
ATOM 1632 O O . ALA A 1 205 ? -16.595 -15.595 -35.083 1.00 79.19 205 ALA A O 1
ATOM 1633 N N . ILE A 1 206 ? -14.498 -16.396 -34.887 1.00 75.69 206 ILE A N 1
ATOM 1634 C CA . ILE A 1 206 ? -14.180 -16.352 -36.324 1.00 75.69 206 ILE A CA 1
ATOM 1635 C C . ILE A 1 206 ? -15.038 -17.354 -37.107 1.00 75.69 206 ILE A C 1
ATOM 1637 O O . ILE A 1 206 ? -15.511 -17.036 -38.195 1.00 75.69 206 ILE A O 1
ATOM 1641 N N . VAL A 1 207 ? -15.280 -18.535 -36.537 1.00 69.44 207 VAL A N 1
ATOM 1642 C CA . VAL A 1 207 ? -16.073 -19.607 -37.158 1.00 69.44 207 VAL A CA 1
ATOM 1643 C C . VAL A 1 207 ? -17.571 -19.317 -37.092 1.00 69.44 207 VAL A C 1
ATOM 1645 O O . VAL A 1 207 ? -18.296 -19.561 -38.051 1.00 69.44 207 VAL A O 1
ATOM 1648 N N . ALA A 1 208 ? -18.048 -18.759 -35.978 1.00 69.50 208 ALA A N 1
ATOM 1649 C CA . ALA A 1 208 ? -19.473 -18.532 -35.738 1.00 69.50 208 ALA A CA 1
ATOM 1650 C C . ALA A 1 208 ? -20.113 -17.454 -36.643 1.00 69.50 208 ALA A C 1
ATOM 1652 O O . ALA A 1 208 ? -21.333 -17.281 -36.624 1.00 69.50 208 ALA A O 1
ATOM 1653 N N . GLN A 1 209 ? -19.325 -16.695 -37.415 1.00 67.75 209 GLN A N 1
ATOM 1654 C CA . GLN A 1 209 ? -19.807 -15.566 -38.225 1.00 67.75 209 GLN A CA 1
ATOM 1655 C C . GLN A 1 209 ? -19.256 -15.574 -39.669 1.00 67.75 209 GLN A C 1
ATOM 1657 O O . GLN A 1 209 ? -18.624 -14.605 -40.093 1.00 67.75 209 GLN A O 1
ATOM 1662 N N . PRO A 1 210 ? -19.535 -16.619 -40.474 1.00 56.31 210 PRO A N 1
ATOM 1663 C CA . PRO A 1 210 ? -18.937 -16.790 -41.803 1.00 56.31 210 PRO A CA 1
ATOM 1664 C C . PRO A 1 210 ? -19.352 -15.701 -42.808 1.00 56.31 210 PRO A C 1
ATOM 1666 O O . PRO A 1 210 ? -18.547 -15.268 -43.624 1.00 56.31 210 PRO A O 1
ATOM 1669 N N . HIS A 1 211 ? -20.566 -15.154 -42.686 1.00 56.81 211 HIS A N 1
ATOM 1670 C CA . HIS A 1 211 ? -21.069 -14.048 -43.518 1.00 56.81 211 HIS A CA 1
ATOM 1671 C C . HIS A 1 211 ? -20.253 -12.745 -43.390 1.00 56.81 211 HIS A C 1
ATOM 1673 O O . HIS A 1 211 ? -20.354 -11.871 -44.248 1.00 56.81 211 HIS A O 1
ATOM 1679 N N . ARG A 1 212 ? -19.440 -12.596 -42.334 1.00 58.97 212 ARG A N 1
ATOM 1680 C CA . ARG A 1 212 ? -18.564 -11.428 -42.126 1.00 58.97 212 ARG A CA 1
ATOM 1681 C C . ARG A 1 212 ? -17.227 -11.545 -42.850 1.00 58.97 212 ARG A C 1
ATOM 1683 O O . ARG A 1 212 ? -16.593 -10.530 -43.121 1.00 58.97 212 ARG A O 1
ATOM 1690 N N . LEU A 1 213 ? -16.811 -12.765 -43.186 1.00 55.97 213 LEU A N 1
ATOM 1691 C CA . LEU A 1 213 ? -15.600 -13.006 -43.970 1.00 55.97 213 LEU A CA 1
ATOM 1692 C C . LEU A 1 213 ? -15.759 -12.468 -45.405 1.00 55.97 213 LEU A C 1
ATOM 1694 O O . LEU A 1 213 ? -14.784 -12.002 -45.987 1.00 55.97 213 LEU A O 1
ATOM 1698 N N . ASP A 1 214 ? -16.995 -12.469 -45.917 1.00 51.56 214 ASP A N 1
ATOM 1699 C CA . ASP A 1 214 ? -17.370 -12.098 -47.292 1.00 51.56 214 ASP A CA 1
ATOM 1700 C C . ASP A 1 214 ? -17.441 -10.573 -47.516 1.00 51.56 214 ASP A C 1
ATOM 1702 O O . ASP A 1 214 ? -17.170 -10.072 -48.603 1.00 51.56 214 ASP A O 1
ATOM 1706 N N . GLN A 1 215 ? -17.752 -9.802 -46.466 1.00 56.41 215 GLN A N 1
ATOM 1707 C CA . GLN A 1 215 ? -17.880 -8.334 -46.532 1.00 56.41 215 GLN A CA 1
ATOM 1708 C C . GLN A 1 215 ? -16.584 -7.589 -46.162 1.00 56.41 215 GLN A C 1
ATOM 1710 O O . GLN A 1 215 ? -16.500 -6.370 -46.326 1.00 56.41 215 GLN A O 1
ATOM 1715 N N . GLY A 1 216 ? -15.566 -8.317 -45.689 1.00 55.81 216 GLY A N 1
ATOM 1716 C CA . GLY A 1 216 ? -14.359 -7.751 -45.091 1.00 55.81 216 GLY A CA 1
ATOM 1717 C C . GLY A 1 216 ? -14.618 -7.163 -43.697 1.00 55.81 216 GLY A C 1
ATOM 1718 O O . GLY A 1 216 ? -15.703 -6.679 -43.388 1.00 55.81 216 GLY A O 1
ATOM 1719 N N . PHE A 1 217 ? -13.604 -7.187 -42.828 1.00 57.47 217 PHE A N 1
ATOM 1720 C CA . PHE A 1 217 ? -13.712 -6.573 -41.500 1.00 57.47 217 PHE A CA 1
ATOM 1721 C C . PHE A 1 217 ? -13.658 -5.052 -41.615 1.00 57.47 217 PHE A C 1
ATOM 1723 O O . PHE A 1 217 ? -12.678 -4.497 -42.126 1.00 57.47 217 PHE A O 1
ATOM 1730 N N . ALA A 1 218 ? -14.666 -4.364 -41.081 1.00 56.91 218 ALA A N 1
ATOM 1731 C CA . ALA A 1 218 ? -14.627 -2.910 -40.989 1.00 56.91 218 ALA A CA 1
ATOM 1732 C C . ALA A 1 218 ? -13.501 -2.457 -40.035 1.00 56.91 218 ALA A C 1
ATOM 1734 O O . ALA A 1 218 ? -13.160 -3.142 -39.066 1.00 56.91 218 ALA A O 1
ATOM 1735 N N . VAL A 1 219 ? -12.944 -1.260 -40.260 1.00 55.06 219 VAL A N 1
ATOM 1736 C CA . VAL A 1 219 ? -11.896 -0.671 -39.394 1.00 55.06 219 VAL A CA 1
ATOM 1737 C C . VAL A 1 219 ? -12.341 -0.627 -37.923 1.00 55.06 219 VAL A C 1
ATOM 1739 O O . VAL A 1 219 ? -11.560 -0.943 -37.028 1.00 55.06 219 VAL A O 1
ATOM 1742 N N . SER A 1 220 ? -13.620 -0.334 -37.675 1.00 55.75 220 SER A N 1
ATOM 1743 C CA . SER A 1 220 ? -14.228 -0.315 -36.339 1.00 55.75 220 SER A CA 1
ATOM 1744 C C . SER A 1 220 ? -14.215 -1.674 -35.631 1.00 55.75 220 SER A C 1
ATOM 1746 O O . SER A 1 220 ? -14.119 -1.733 -34.406 1.00 55.75 220 SER A O 1
ATOM 1748 N N . GLU A 1 221 ? -14.293 -2.776 -36.374 1.00 60.91 221 GLU A N 1
ATOM 1749 C CA . GLU A 1 221 ? -14.294 -4.131 -35.814 1.00 60.91 221 GLU A CA 1
ATOM 1750 C C . GLU A 1 221 ? -12.878 -4.600 -35.480 1.00 60.91 221 GLU A C 1
ATOM 1752 O O . GLU A 1 221 ? -12.649 -5.175 -34.416 1.00 60.91 221 GLU A O 1
ATOM 1757 N N . LEU A 1 222 ? -11.901 -4.273 -36.332 1.00 61.03 222 LEU A N 1
ATOM 1758 C CA . LEU A 1 222 ? -10.477 -4.475 -36.041 1.00 61.03 222 LEU A CA 1
ATOM 1759 C C . LEU A 1 222 ? -10.053 -3.703 -34.784 1.00 61.03 222 LEU A C 1
ATOM 1761 O O . LEU A 1 222 ? -9.307 -4.225 -33.952 1.00 61.03 222 LEU A O 1
ATOM 1765 N N . ASP A 1 223 ? -10.578 -2.493 -34.598 1.00 61.47 223 ASP A N 1
ATOM 1766 C CA . ASP A 1 223 ? -10.366 -1.715 -33.380 1.00 61.47 223 ASP A CA 1
ATOM 1767 C C . ASP A 1 223 ? -11.066 -2.332 -32.159 1.00 61.47 223 ASP A C 1
ATOM 1769 O O . ASP A 1 223 ? -10.509 -2.321 -31.058 1.00 61.47 223 ASP A O 1
ATOM 1773 N N . ALA A 1 224 ? -12.245 -2.937 -32.326 1.00 67.50 224 ALA A N 1
ATOM 1774 C CA . ALA A 1 224 ? -12.915 -3.668 -31.250 1.00 67.50 224 ALA A CA 1
ATOM 1775 C C . ALA A 1 224 ? -12.120 -4.910 -30.807 1.00 67.50 224 ALA A C 1
ATOM 1777 O O . ALA A 1 224 ? -12.045 -5.197 -29.609 1.00 67.50 224 ALA A O 1
ATOM 1778 N N . LEU A 1 225 ? -11.485 -5.617 -31.750 1.00 67.19 225 LEU A N 1
ATOM 1779 C CA . LEU A 1 225 ? -10.584 -6.739 -31.467 1.00 67.19 225 LEU A CA 1
ATOM 1780 C C . LEU A 1 225 ? -9.322 -6.276 -30.732 1.00 67.19 225 LEU A C 1
ATOM 1782 O O . LEU A 1 225 ? -8.944 -6.874 -29.723 1.00 67.19 225 LEU A O 1
ATOM 1786 N N . ARG A 1 226 ? -8.717 -5.162 -31.163 1.00 66.44 226 ARG A N 1
ATOM 1787 C CA . ARG A 1 226 ? -7.545 -4.570 -30.498 1.00 66.44 226 ARG A CA 1
ATOM 1788 C C . ARG A 1 226 ? -7.831 -4.165 -29.055 1.00 66.44 226 ARG A C 1
ATOM 1790 O O . ARG A 1 226 ? -6.986 -4.388 -28.196 1.00 66.44 226 ARG A O 1
ATOM 1797 N N . ARG A 1 227 ? -9.041 -3.700 -28.737 1.00 75.38 227 ARG A N 1
ATOM 1798 C CA . ARG A 1 227 ? -9.461 -3.357 -27.361 1.00 75.38 227 ARG A CA 1
ATOM 1799 C C . ARG A 1 227 ? -9.762 -4.570 -26.464 1.00 75.38 227 ARG A C 1
ATOM 1801 O O . ARG A 1 227 ? -10.169 -4.403 -25.306 1.00 75.38 227 ARG A O 1
ATOM 1808 N N . ARG A 1 228 ? -9.634 -5.807 -26.954 1.00 82.75 228 ARG A N 1
ATOM 1809 C CA . ARG A 1 228 ? -9.783 -7.012 -26.117 1.00 82.75 228 ARG A CA 1
ATOM 1810 C C . ARG A 1 228 ? -8.536 -7.255 -25.271 1.00 82.75 228 ARG A C 1
ATOM 1812 O O . ARG A 1 228 ? -7.438 -6.823 -25.617 1.00 82.75 228 ARG A O 1
ATOM 1819 N N . ALA A 1 229 ? -8.729 -7.927 -24.138 1.00 88.94 229 ALA A N 1
ATOM 1820 C CA . ALA A 1 229 ? -7.623 -8.349 -23.287 1.00 88.94 229 ALA A CA 1
ATOM 1821 C C . ALA A 1 229 ? -6.725 -9.352 -24.030 1.00 88.94 229 ALA A C 1
ATOM 1823 O O . ALA A 1 229 ? -7.202 -10.091 -24.888 1.00 88.94 229 ALA A O 1
ATOM 1824 N N . HIS A 1 230 ? -5.441 -9.384 -23.670 1.00 92.56 230 HIS A N 1
ATOM 1825 C CA . HIS A 1 230 ? -4.476 -10.384 -24.152 1.00 92.56 230 HIS A CA 1
ATOM 1826 C C . HIS A 1 230 ? -4.286 -10.420 -25.678 1.00 92.56 230 HIS A C 1
ATOM 1828 O O . HIS A 1 230 ? -4.077 -11.485 -26.257 1.00 92.56 230 HIS A O 1
ATOM 1834 N N . THR A 1 231 ? -4.316 -9.255 -26.331 1.00 89.56 231 THR A N 1
ATOM 1835 C CA . THR A 1 231 ? -4.220 -9.120 -27.793 1.00 89.56 231 THR A CA 1
ATOM 1836 C C . THR A 1 231 ? -3.004 -9.833 -28.377 1.00 89.56 231 THR A C 1
ATOM 1838 O O . THR A 1 231 ? -3.157 -10.561 -29.346 1.00 89.56 231 THR A O 1
ATOM 1841 N N . ALA A 1 232 ? -1.818 -9.708 -27.768 1.00 89.12 232 ALA A N 1
ATOM 1842 C CA . ALA A 1 232 ? -0.627 -10.389 -28.284 1.00 89.12 232 ALA A CA 1
ATOM 1843 C C . ALA A 1 232 ? -0.748 -11.926 -28.287 1.00 89.12 232 ALA A C 1
ATOM 1845 O O . ALA A 1 232 ? -0.262 -12.569 -29.214 1.00 89.12 232 ALA A O 1
ATOM 1846 N N . ALA A 1 233 ? -1.410 -12.507 -27.277 1.00 90.00 233 ALA A N 1
ATOM 1847 C CA . ALA A 1 233 ? -1.643 -13.952 -27.210 1.00 90.00 233 ALA A CA 1
ATOM 1848 C C . ALA A 1 233 ? -2.569 -14.399 -28.344 1.00 90.00 233 ALA A C 1
ATOM 1850 O O . ALA A 1 233 ? -2.295 -15.372 -29.041 1.00 90.00 233 ALA A O 1
ATOM 1851 N N . VAL A 1 234 ? -3.642 -13.634 -28.550 1.00 88.81 234 VAL A N 1
ATOM 1852 C CA . VAL A 1 234 ? -4.614 -13.865 -29.616 1.00 88.81 234 VAL A CA 1
ATOM 1853 C C . VAL A 1 234 ? -3.964 -13.727 -30.993 1.00 88.81 234 VAL A C 1
ATOM 1855 O O . VAL A 1 234 ? -4.128 -14.613 -31.821 1.00 88.81 234 VAL A O 1
ATOM 1858 N N . ASP A 1 235 ? -3.186 -12.672 -31.233 1.00 85.38 235 ASP A N 1
ATOM 1859 C CA . ASP A 1 235 ? -2.519 -12.438 -32.518 1.00 85.38 235 ASP A CA 1
ATOM 1860 C C . ASP A 1 235 ? -1.542 -13.575 -32.866 1.00 85.38 235 ASP A C 1
ATOM 1862 O O . ASP A 1 235 ? -1.525 -14.051 -34.003 1.00 85.38 235 ASP A O 1
ATOM 1866 N N . GLN A 1 236 ? -0.755 -14.052 -31.891 1.00 86.06 236 GLN A N 1
ATOM 1867 C CA . GLN A 1 236 ? 0.149 -15.187 -32.099 1.00 86.06 236 GLN A CA 1
ATOM 1868 C C . GLN A 1 236 ? -0.615 -16.495 -32.348 1.00 86.06 236 GLN A C 1
ATOM 1870 O O . GLN A 1 236 ? -0.232 -17.266 -33.234 1.00 86.06 236 GLN A O 1
ATOM 1875 N N . ALA A 1 237 ? -1.693 -16.749 -31.603 1.00 86.75 237 ALA A N 1
ATOM 1876 C CA . ALA A 1 237 ? -2.529 -17.927 -31.810 1.00 86.75 237 ALA A CA 1
ATOM 1877 C C . ALA A 1 237 ? -3.176 -17.913 -33.201 1.00 86.75 237 ALA A C 1
ATOM 1879 O O . ALA A 1 237 ? -3.095 -18.902 -33.923 1.00 86.75 237 ALA A O 1
ATOM 1880 N N . LEU A 1 238 ? -3.733 -16.775 -33.625 1.00 85.31 238 LEU A N 1
ATOM 1881 C CA . LEU A 1 238 ? -4.315 -16.615 -34.958 1.00 85.31 238 LEU A CA 1
ATOM 1882 C C . LEU A 1 238 ? -3.292 -16.843 -36.063 1.00 85.31 238 LEU A C 1
ATOM 1884 O O . LEU A 1 238 ? -3.599 -17.529 -37.034 1.00 85.31 238 LEU A O 1
ATOM 1888 N N . PHE A 1 239 ? -2.075 -16.320 -35.907 1.00 84.31 239 PHE A N 1
ATOM 1889 C CA . PHE A 1 239 ? -1.010 -16.586 -36.865 1.00 84.31 239 PHE A CA 1
ATOM 1890 C C . PHE A 1 239 ? -0.665 -18.077 -36.930 1.00 84.31 239 PHE A C 1
ATOM 1892 O O . PHE A 1 239 ? -0.587 -18.642 -38.018 1.00 84.31 239 PHE A O 1
ATOM 1899 N N . SER A 1 240 ? -0.526 -18.731 -35.776 1.00 84.81 240 SER A N 1
ATOM 1900 C CA . SER A 1 240 ? -0.201 -20.161 -35.688 1.00 84.81 240 SER A CA 1
ATOM 1901 C C . SER A 1 240 ? -1.291 -21.027 -36.331 1.00 84.81 240 SER A C 1
ATOM 1903 O O . SER A 1 240 ? -1.000 -21.908 -37.141 1.00 84.81 240 SER A O 1
ATOM 1905 N N . VAL A 1 241 ? -2.560 -20.728 -36.042 1.00 85.81 241 VAL A N 1
ATOM 1906 C CA . VAL A 1 241 ? -3.716 -21.402 -36.648 1.00 85.81 241 VAL A CA 1
ATOM 1907 C C . VAL A 1 241 ? -3.782 -21.129 -38.149 1.00 85.81 241 VAL A C 1
ATOM 1909 O O . VAL A 1 241 ? -3.999 -22.063 -38.916 1.00 85.81 241 VAL A O 1
ATOM 1912 N N . TYR A 1 242 ? -3.521 -19.898 -38.595 1.00 83.81 242 TYR A N 1
ATOM 1913 C CA . TYR A 1 242 ? -3.463 -19.558 -40.017 1.00 83.81 242 TYR A CA 1
ATOM 1914 C C . TYR A 1 242 ? -2.370 -20.331 -40.760 1.00 83.81 242 TYR A C 1
ATOM 1916 O O . TYR A 1 242 ? -2.616 -20.805 -41.864 1.00 83.81 242 TYR A O 1
ATOM 1924 N N . LEU A 1 243 ? -1.186 -20.516 -40.169 1.00 83.38 243 LEU A N 1
ATOM 1925 C CA . LEU A 1 243 ? -0.123 -21.329 -40.771 1.00 83.38 243 LEU A CA 1
ATOM 1926 C C . LEU A 1 243 ? -0.550 -22.794 -40.931 1.00 83.38 243 LEU A C 1
ATOM 1928 O O . LEU A 1 243 ? -0.354 -23.386 -41.995 1.00 83.38 243 LEU A O 1
ATOM 1932 N N . LEU A 1 244 ? -1.172 -23.368 -39.897 1.00 83.06 244 LEU A N 1
ATOM 1933 C CA . LEU A 1 244 ? -1.713 -24.729 -39.937 1.00 83.06 244 LEU A CA 1
ATOM 1934 C C . LEU A 1 244 ? -2.845 -24.866 -40.962 1.00 83.06 244 LEU A C 1
ATOM 1936 O O . LEU A 1 244 ? -2.921 -25.867 -41.673 1.00 83.06 244 LEU A O 1
ATOM 1940 N N . PHE A 1 245 ? -3.725 -23.871 -41.036 1.00 86.12 245 PHE A N 1
ATOM 1941 C CA . PHE A 1 245 ? -4.799 -23.785 -42.018 1.00 86.12 245 PHE A CA 1
ATOM 1942 C C . PHE A 1 245 ? -4.236 -23.717 -43.439 1.00 86.12 245 PHE A C 1
ATOM 1944 O O . PHE A 1 245 ? -4.547 -24.580 -44.255 1.00 86.12 245 PHE A O 1
ATOM 1951 N N . ALA A 1 246 ? -3.356 -22.750 -43.716 1.00 84.25 246 ALA A N 1
ATOM 1952 C CA . ALA A 1 246 ? -2.801 -22.502 -45.041 1.00 84.25 246 ALA A CA 1
ATOM 1953 C C . ALA A 1 246 ? -2.122 -23.757 -45.600 1.00 84.25 246 ALA A C 1
ATOM 1955 O O . ALA A 1 246 ? -2.326 -24.101 -46.759 1.00 84.25 246 ALA A O 1
ATOM 1956 N N . ARG A 1 247 ? -1.406 -24.510 -44.756 1.00 82.19 247 ARG A N 1
ATOM 1957 C CA . ARG A 1 247 ? -0.839 -25.811 -45.134 1.00 82.19 247 ARG A CA 1
ATOM 1958 C C . ARG A 1 247 ? -1.899 -26.844 -45.508 1.00 82.19 247 ARG A C 1
ATOM 1960 O O . ARG A 1 247 ? -1.734 -27.523 -46.514 1.00 82.19 247 ARG A O 1
ATOM 1967 N N . ARG A 1 248 ? -2.986 -26.954 -44.736 1.00 83.88 248 ARG A N 1
ATOM 1968 C CA . ARG A 1 248 ? -4.076 -27.908 -45.009 1.00 83.88 248 ARG A CA 1
ATOM 1969 C C . ARG A 1 248 ? -4.791 -27.637 -46.330 1.00 83.88 248 ARG A C 1
ATOM 1971 O O . ARG A 1 248 ? -5.210 -28.588 -46.978 1.00 83.88 248 ARG A O 1
ATOM 1978 N N . VAL A 1 249 ? -4.915 -26.370 -46.723 1.00 86.12 249 VAL A N 1
ATOM 1979 C CA . VAL A 1 249 ? -5.571 -25.968 -47.979 1.00 86.12 249 VAL A CA 1
ATOM 1980 C C . VAL A 1 249 ? -4.588 -25.696 -49.128 1.00 86.12 249 VAL A C 1
ATOM 1982 O O . VAL A 1 249 ? -5.002 -25.295 -50.210 1.00 86.12 249 VAL A O 1
ATOM 1985 N N . GLY A 1 250 ? -3.282 -25.908 -48.920 1.00 82.75 250 GLY A N 1
ATOM 1986 C CA . GLY A 1 250 ? -2.251 -25.685 -49.942 1.00 82.75 250 GLY A CA 1
ATOM 1987 C C . GLY A 1 250 ? -1.986 -24.211 -50.285 1.00 82.75 250 GLY A C 1
ATOM 1988 O O . GLY A 1 250 ? -1.419 -23.911 -51.334 1.00 82.75 250 GLY A O 1
ATOM 1989 N N . LEU A 1 251 ? -2.378 -23.276 -49.417 1.00 82.00 251 LEU A N 1
ATOM 1990 C CA . LEU A 1 251 ? -2.098 -21.852 -49.571 1.00 82.00 251 LEU A CA 1
ATOM 1991 C C . LEU A 1 251 ? -0.665 -21.524 -49.136 1.00 82.00 251 LEU A C 1
ATOM 1993 O O . LEU A 1 251 ? -0.175 -21.973 -48.097 1.00 82.00 251 LEU A O 1
ATOM 1997 N N . ARG A 1 252 ? 0.003 -20.654 -49.899 1.00 77.50 252 ARG A N 1
ATOM 1998 C CA . ARG A 1 252 ? 1.305 -20.111 -49.503 1.00 77.50 252 ARG A CA 1
ATOM 1999 C C . ARG A 1 252 ? 1.112 -19.104 -48.369 1.00 77.50 252 ARG A C 1
ATOM 2001 O O . ARG A 1 252 ? 0.546 -18.029 -48.571 1.00 77.50 252 ARG A O 1
ATOM 2008 N N . ALA A 1 253 ? 1.603 -19.445 -47.183 1.00 67.50 253 ALA A N 1
ATOM 2009 C CA . ALA A 1 253 ? 1.585 -18.537 -46.049 1.00 67.50 253 ALA A CA 1
ATOM 2010 C C . ALA A 1 253 ? 2.631 -17.421 -46.209 1.00 67.50 253 ALA A C 1
ATOM 2012 O O . ALA A 1 253 ? 3.788 -17.670 -46.553 1.00 67.50 253 ALA A O 1
ATOM 2013 N N . GLU A 1 254 ? 2.222 -16.183 -45.939 1.00 67.81 254 GLU A N 1
ATOM 2014 C CA . GLU A 1 254 ? 3.135 -15.050 -45.792 1.00 67.81 254 GLU A CA 1
ATOM 2015 C C . GLU A 1 254 ? 3.705 -15.017 -44.366 1.00 67.81 254 GLU A C 1
ATOM 2017 O O . GLU A 1 254 ? 3.062 -15.478 -43.424 1.00 67.81 254 GLU A O 1
ATOM 2022 N N . ARG A 1 255 ? 4.912 -14.457 -44.200 1.00 64.06 255 ARG A N 1
ATOM 2023 C CA . ARG A 1 255 ? 5.600 -14.389 -42.895 1.00 64.06 255 ARG A CA 1
ATOM 2024 C C . ARG A 1 255 ? 4.921 -13.463 -41.877 1.00 64.06 255 ARG A C 1
ATOM 2026 O O . ARG A 1 255 ? 5.155 -13.621 -40.688 1.00 64.06 255 ARG A O 1
ATOM 2033 N N . ASP A 1 256 ? 4.075 -12.544 -42.337 1.00 67.19 256 ASP A N 1
ATOM 2034 C CA . ASP A 1 256 ? 3.317 -11.622 -41.491 1.00 67.19 256 ASP A CA 1
ATOM 2035 C C . ASP A 1 256 ? 1.821 -11.847 -41.696 1.00 67.19 256 ASP A C 1
ATOM 2037 O O . ASP A 1 256 ? 1.317 -11.557 -42.779 1.00 67.19 256 ASP A O 1
ATOM 2041 N N . PHE A 1 257 ? 1.103 -12.304 -40.669 1.00 69.25 257 PHE A N 1
ATOM 2042 C CA . PHE A 1 257 ? -0.357 -12.417 -40.707 1.00 69.25 257 PHE A CA 1
ATOM 2043 C C . PHE A 1 257 ? -1.042 -11.096 -40.355 1.00 69.25 257 PHE A C 1
ATOM 2045 O O . PHE A 1 257 ? -0.732 -10.445 -39.355 1.00 69.25 257 PHE A O 1
ATOM 2052 N N . ARG A 1 258 ? -1.999 -10.697 -41.191 1.00 73.06 258 ARG A N 1
ATOM 2053 C CA . ARG A 1 258 ? -2.838 -9.513 -41.029 1.00 73.06 258 ARG A CA 1
ATOM 2054 C C . ARG A 1 258 ? -4.294 -9.922 -41.142 1.00 73.06 258 ARG A C 1
ATOM 2056 O O . ARG A 1 258 ? -4.770 -10.249 -42.223 1.00 73.06 258 ARG A O 1
ATOM 2063 N N . LEU A 1 259 ? -5.016 -9.777 -40.036 1.00 69.81 259 LEU A N 1
ATOM 2064 C CA . LEU A 1 259 ? -6.415 -10.183 -39.900 1.00 69.81 259 LEU A CA 1
ATOM 2065 C C . LEU A 1 259 ? -7.308 -9.651 -41.040 1.00 69.81 259 LEU A C 1
ATOM 2067 O O . LEU A 1 259 ? -8.017 -10.417 -41.670 1.00 69.81 259 LEU A O 1
ATOM 2071 N N . ALA A 1 260 ? -7.192 -8.372 -41.408 1.00 68.31 260 ALA A N 1
ATOM 2072 C CA . ALA A 1 260 ? -7.991 -7.786 -42.493 1.00 68.31 260 ALA A CA 1
ATOM 2073 C C . ALA A 1 260 ? -7.694 -8.358 -43.896 1.00 68.31 260 ALA A C 1
ATOM 2075 O O . ALA A 1 260 ? -8.558 -8.331 -44.765 1.00 68.31 260 ALA A O 1
ATOM 2076 N N . ARG A 1 261 ? -6.463 -8.825 -44.136 1.00 74.62 261 ARG A N 1
ATOM 2077 C CA . ARG A 1 261 ? -5.996 -9.282 -45.455 1.00 74.62 261 ARG A CA 1
ATOM 2078 C C . ARG A 1 261 ? -6.127 -10.793 -45.615 1.00 74.62 261 ARG A C 1
ATOM 2080 O O . ARG A 1 261 ? -6.468 -11.269 -46.691 1.00 74.62 261 ARG A O 1
ATOM 2087 N N . ASP A 1 262 ? -5.807 -11.533 -44.560 1.00 75.19 262 ASP A N 1
ATOM 2088 C CA . ASP A 1 262 ? -5.614 -12.980 -44.633 1.00 75.19 262 ASP A CA 1
ATOM 2089 C C . ASP A 1 262 ? -6.865 -13.753 -44.210 1.00 75.19 262 ASP A C 1
ATOM 2091 O O . ASP A 1 262 ? -7.071 -14.869 -44.676 1.00 75.19 262 ASP A O 1
ATOM 2095 N N . LEU A 1 263 ? -7.735 -13.155 -43.389 1.00 72.12 263 LEU A N 1
ATOM 2096 C CA . LEU A 1 263 ? -8.955 -13.806 -42.915 1.00 72.12 263 LEU A CA 1
ATOM 2097 C C . LEU A 1 263 ? -10.009 -14.048 -44.019 1.00 72.12 263 LEU A C 1
ATOM 2099 O O . LEU A 1 263 ? -10.622 -15.111 -43.992 1.00 72.12 263 LEU A O 1
ATOM 2103 N N . PRO A 1 264 ? -10.176 -13.191 -45.051 1.00 75.81 264 PRO A N 1
ATOM 2104 C CA . PRO A 1 264 ? -11.038 -13.514 -46.195 1.00 75.81 264 PRO A CA 1
ATOM 2105 C C . PRO A 1 264 ? -10.623 -14.782 -46.959 1.00 75.81 264 PRO A C 1
ATOM 2107 O O . PRO A 1 264 ? -11.451 -15.397 -47.621 1.00 75.81 264 PRO A O 1
ATOM 2110 N N . ARG A 1 265 ? -9.361 -15.233 -46.840 1.00 76.62 265 ARG A N 1
ATOM 2111 C CA . ARG A 1 265 ? -8.895 -16.493 -47.454 1.00 76.62 265 ARG A CA 1
ATOM 2112 C C . ARG A 1 265 ? -9.492 -17.745 -46.790 1.00 76.62 265 ARG A C 1
ATOM 2114 O O . ARG A 1 265 ? -9.258 -18.844 -47.280 1.00 76.62 265 ARG A O 1
ATOM 2121 N N . LEU A 1 266 ? -10.222 -17.589 -45.680 1.00 73.94 266 LEU A N 1
ATOM 2122 C CA . LEU A 1 266 ? -10.935 -18.673 -44.997 1.00 73.94 266 LEU A CA 1
ATOM 2123 C C . LEU A 1 266 ? -12.277 -19.032 -45.647 1.00 73.94 266 LEU A C 1
ATOM 2125 O O . LEU A 1 266 ? -12.807 -20.100 -45.349 1.00 73.94 266 LEU A O 1
ATOM 2129 N N . LEU A 1 267 ? -12.835 -18.156 -46.491 1.00 74.31 267 LEU A N 1
ATOM 2130 C CA . LEU A 1 267 ? -14.143 -18.362 -47.120 1.00 74.31 267 LEU A CA 1
ATOM 2131 C C . LEU A 1 267 ? -14.190 -19.694 -47.877 1.00 74.31 267 LEU A C 1
ATOM 2133 O O . LEU A 1 267 ? -13.366 -19.937 -48.759 1.00 74.31 267 LEU A O 1
ATOM 2137 N N . GLY A 1 268 ? -15.160 -20.547 -47.535 1.00 76.12 268 GLY A N 1
ATOM 2138 C CA . GLY A 1 268 ? -15.333 -21.870 -48.141 1.00 76.12 268 GLY A CA 1
ATOM 2139 C C . GLY A 1 268 ? -14.406 -22.963 -47.595 1.00 76.12 268 GLY A C 1
ATOM 2140 O O . GLY A 1 268 ? -14.434 -24.087 -48.100 1.00 76.12 268 GLY A O 1
ATOM 2141 N N . HIS A 1 269 ? -13.595 -22.658 -46.578 1.00 84.25 269 HIS A N 1
ATOM 2142 C CA . HIS A 1 269 ? -12.696 -23.594 -45.897 1.00 84.25 269 HIS A CA 1
ATOM 2143 C C . HIS A 1 269 ? -12.872 -23.564 -44.365 1.00 84.25 269 HIS A C 1
ATOM 2145 O O . HIS A 1 269 ? -11.921 -23.745 -43.596 1.00 84.25 269 HIS A O 1
ATOM 2151 N N . GLU A 1 270 ? -14.093 -23.301 -43.893 1.00 83.25 270 GLU A N 1
ATOM 2152 C CA . GLU A 1 270 ? -14.396 -23.097 -42.473 1.00 83.25 270 GLU A CA 1
ATOM 2153 C C . GLU A 1 270 ? -14.074 -24.347 -41.637 1.00 83.25 270 GLU A C 1
ATOM 2155 O O . GLU A 1 270 ? -13.518 -24.249 -40.543 1.00 83.25 270 GLU A O 1
ATOM 2160 N N . ARG A 1 271 ? -14.334 -25.542 -42.185 1.00 84.19 271 ARG A N 1
ATOM 2161 C CA . ARG A 1 271 ? -14.054 -26.828 -41.519 1.00 84.19 271 ARG A CA 1
ATOM 2162 C C . ARG A 1 271 ? -12.557 -27.073 -41.337 1.00 84.19 271 ARG A C 1
ATOM 2164 O O . ARG A 1 271 ? -12.124 -27.670 -40.352 1.00 84.19 271 ARG A O 1
ATOM 2171 N N . GLU A 1 272 ? -11.742 -26.649 -42.293 1.00 86.25 272 GLU A N 1
ATOM 2172 C CA . GLU A 1 272 ? -10.288 -26.768 -42.262 1.00 86.25 272 GLU A CA 1
ATOM 2173 C C . GLU A 1 272 ? -9.688 -25.809 -41.235 1.00 86.25 272 GLU A C 1
ATOM 2175 O O . GLU A 1 272 ? -8.734 -26.178 -40.542 1.00 86.25 272 GLU A O 1
ATOM 2180 N N . TRP A 1 273 ? -10.276 -24.617 -41.092 1.00 84.81 273 TRP A N 1
ATOM 2181 C CA . TRP A 1 273 ? -9.945 -23.688 -40.016 1.00 84.81 273 TRP A CA 1
ATOM 2182 C C . TRP A 1 273 ? -10.317 -24.252 -38.644 1.00 84.81 273 TRP A C 1
ATOM 2184 O O . TRP A 1 273 ? -9.463 -24.271 -37.762 1.00 84.81 273 TRP A O 1
ATOM 2194 N N . GLU A 1 274 ? -11.533 -24.779 -38.460 1.00 85.62 274 GLU A N 1
ATOM 2195 C CA . GLU A 1 274 ? -11.952 -25.429 -37.206 1.00 85.62 274 GLU A CA 1
ATOM 2196 C C . GLU A 1 274 ? -10.981 -26.545 -36.799 1.00 85.62 274 GLU A C 1
ATOM 2198 O O . GLU A 1 274 ? -10.512 -26.595 -35.662 1.00 85.62 274 GLU A O 1
ATOM 2203 N N . ARG A 1 275 ? -10.591 -27.408 -37.747 1.00 85.88 275 ARG A N 1
ATOM 2204 C CA . ARG A 1 275 ? -9.588 -28.459 -37.504 1.00 85.88 275 ARG A CA 1
ATOM 2205 C C . ARG A 1 275 ? -8.217 -27.889 -37.144 1.00 85.88 275 ARG A C 1
ATOM 2207 O O . ARG A 1 275 ? -7.492 -28.505 -36.362 1.00 85.88 275 ARG A O 1
ATOM 2214 N N . ALA A 1 276 ? -7.831 -26.752 -37.721 1.00 86.88 276 ALA A N 1
ATOM 2215 C CA . ALA A 1 276 ? -6.579 -26.078 -37.394 1.00 86.88 276 ALA A CA 1
ATOM 2216 C C . ALA A 1 276 ? -6.594 -25.445 -36.007 1.00 86.88 276 ALA A C 1
ATOM 2218 O O . ALA A 1 276 ? -5.633 -25.629 -35.259 1.00 86.88 276 ALA A O 1
ATOM 2219 N N . ALA A 1 277 ? -7.689 -24.779 -35.652 1.00 86.94 277 ALA A N 1
ATOM 2220 C CA . ALA A 1 277 ? -7.915 -24.226 -34.329 1.00 86.94 277 ALA A CA 1
ATOM 2221 C C . ALA A 1 277 ? -7.905 -25.333 -33.268 1.00 86.94 277 ALA A C 1
ATOM 2223 O O . ALA A 1 277 ? -7.162 -25.234 -32.295 1.00 86.94 277 ALA A O 1
ATOM 2224 N N . GLN A 1 278 ? -8.630 -26.433 -33.498 1.00 86.19 278 GLN A N 1
ATOM 2225 C CA . GLN A 1 278 ? -8.658 -27.560 -32.566 1.00 86.19 278 GLN A CA 1
ATOM 2226 C C . GLN A 1 278 ? -7.281 -28.217 -32.419 1.00 86.19 278 GLN A C 1
ATOM 2228 O O . GLN A 1 278 ? -6.853 -28.509 -31.310 1.00 86.19 278 GLN A O 1
ATOM 2233 N N . ALA A 1 279 ? -6.539 -28.399 -33.517 1.00 85.19 279 ALA A N 1
ATOM 2234 C CA . ALA A 1 279 ? -5.181 -28.938 -33.449 1.00 85.19 279 ALA A CA 1
ATOM 2235 C C . ALA A 1 279 ? -4.226 -28.036 -32.649 1.00 85.19 279 ALA A C 1
ATOM 2237 O O . ALA A 1 279 ? -3.364 -28.552 -31.942 1.00 85.19 279 ALA A O 1
ATOM 2238 N N . TYR A 1 280 ? -4.383 -26.712 -32.741 1.00 85.81 280 TYR A N 1
ATOM 2239 C CA . TYR A 1 280 ? -3.629 -25.765 -31.922 1.00 85.81 280 TYR A CA 1
ATOM 2240 C C . TYR A 1 280 ? -3.994 -25.891 -30.437 1.00 85.81 280 TYR A C 1
ATOM 2242 O O . TYR A 1 280 ? -3.101 -26.040 -29.607 1.00 85.81 280 TYR A O 1
ATOM 2250 N N . LEU A 1 281 ? -5.289 -25.901 -30.105 1.00 85.00 281 LEU A N 1
ATOM 2251 C CA . LEU A 1 281 ? -5.778 -26.007 -28.724 1.00 85.00 281 LEU A CA 1
ATOM 2252 C C . LEU A 1 281 ? -5.434 -27.351 -28.058 1.00 85.00 281 LEU A C 1
ATOM 2254 O O . LEU A 1 281 ? -5.136 -27.379 -26.865 1.00 85.00 281 LEU A O 1
ATOM 2258 N N . ASP A 1 282 ? -5.412 -28.440 -28.830 1.00 83.12 282 ASP A N 1
ATOM 2259 C CA . ASP A 1 282 ? -5.020 -29.782 -28.378 1.00 83.12 282 ASP A CA 1
ATOM 2260 C C . ASP A 1 282 ? -3.497 -29.963 -28.254 1.00 83.12 282 ASP A C 1
ATOM 2262 O O . ASP A 1 282 ? -3.035 -31.080 -28.022 1.00 83.12 282 ASP A O 1
ATOM 2266 N N . ASP A 1 283 ? -2.710 -28.897 -28.441 1.00 76.69 283 ASP A N 1
ATOM 2267 C CA . ASP A 1 283 ? -1.244 -28.938 -28.360 1.00 76.69 283 ASP A CA 1
ATOM 2268 C C . ASP A 1 283 ? -0.588 -29.804 -29.457 1.00 76.69 283 ASP A C 1
ATOM 2270 O O . ASP A 1 283 ? 0.530 -30.290 -29.324 1.00 76.69 283 ASP A O 1
ATOM 2274 N N . ARG A 1 284 ? -1.286 -30.013 -30.582 1.00 68.50 284 ARG A N 1
ATOM 2275 C CA . ARG A 1 284 ? -0.830 -30.827 -31.728 1.00 68.50 284 ARG A CA 1
ATOM 2276 C C . ARG A 1 284 ? -0.305 -29.975 -32.885 1.00 68.50 284 ARG A C 1
ATOM 2278 O O . ARG A 1 284 ? -0.350 -30.393 -34.042 1.00 68.50 284 ARG A O 1
ATOM 2285 N N . TRP A 1 285 ? 0.158 -28.762 -32.594 1.00 61.62 285 TRP A N 1
ATOM 2286 C CA . TRP A 1 285 ? 0.610 -27.798 -33.600 1.00 61.62 285 TRP A CA 1
ATOM 2287 C C . TRP A 1 285 ? 2.049 -28.049 -34.086 1.00 61.62 285 TRP A C 1
ATOM 2289 O O . TRP A 1 285 ? 2.387 -27.637 -35.194 1.00 61.62 285 TRP A O 1
ATOM 2299 N N . GLU A 1 286 ? 2.863 -28.770 -33.307 1.00 54.78 286 GLU A N 1
ATOM 2300 C CA . GLU A 1 286 ? 4.259 -29.103 -33.639 1.00 54.78 286 GLU A CA 1
ATOM 2301 C C . GLU A 1 286 ? 4.397 -30.280 -34.623 1.00 54.78 286 GLU A C 1
ATOM 2303 O O . GLU A 1 286 ? 5.386 -30.368 -35.347 1.00 54.78 286 GLU A O 1
ATOM 2308 N N . ALA A 1 287 ? 3.384 -31.149 -34.733 1.00 42.56 287 ALA A N 1
ATOM 2309 C CA . ALA A 1 287 ? 3.421 -32.409 -35.494 1.00 42.56 287 ALA A CA 1
ATOM 2310 C C . ALA A 1 287 ? 3.440 -32.262 -37.038 1.00 42.56 287 ALA A C 1
ATOM 2312 O O . ALA A 1 287 ? 3.071 -33.187 -37.759 1.00 42.56 287 ALA A O 1
ATOM 2313 N N . GLY A 1 288 ? 3.846 -31.108 -37.566 1.00 45.19 288 GLY A N 1
ATOM 2314 C CA . GLY A 1 288 ? 3.925 -30.860 -39.006 1.00 45.19 288 GLY A CA 1
ATOM 2315 C C . GLY A 1 288 ? 4.847 -29.711 -39.415 1.00 45.19 288 GLY A C 1
ATOM 2316 O O . GLY A 1 288 ? 4.660 -29.161 -40.499 1.00 45.19 288 GLY A O 1
ATOM 2317 N N . LEU A 1 289 ? 5.786 -29.284 -38.563 1.00 45.78 289 LEU A N 1
ATOM 2318 C CA . LEU A 1 289 ? 6.810 -28.278 -38.875 1.00 45.78 289 LEU A CA 1
ATOM 2319 C C . LEU A 1 289 ? 8.129 -28.979 -39.259 1.00 45.78 289 LEU A C 1
ATOM 2321 O O . LEU A 1 289 ? 8.953 -29.245 -38.398 1.00 45.78 289 LEU A O 1
ATOM 2325 N N . ASP A 1 290 ? 8.342 -29.249 -40.553 1.00 36.97 290 ASP A N 1
ATOM 2326 C CA . ASP A 1 290 ? 9.608 -29.806 -41.088 1.00 36.97 290 ASP A CA 1
ATOM 2327 C C . ASP A 1 290 ? 10.776 -28.796 -41.137 1.00 36.97 290 ASP A C 1
ATOM 2329 O O . ASP A 1 290 ? 11.862 -29.116 -41.615 1.00 36.97 290 ASP A O 1
ATOM 2333 N N . GLU A 1 291 ? 10.590 -27.574 -40.632 1.00 35.81 291 GLU A N 1
ATOM 2334 C CA . GLU A 1 291 ? 11.717 -26.701 -40.304 1.00 35.81 291 GLU A CA 1
ATOM 2335 C C . GLU A 1 291 ? 11.860 -26.664 -38.785 1.00 35.81 291 GLU A C 1
ATOM 2337 O O . GLU A 1 291 ? 10.872 -26.351 -38.108 1.00 35.81 291 GLU A O 1
ATOM 2342 N N . PRO A 1 292 ? 13.058 -26.943 -38.233 1.00 30.98 292 PRO A N 1
ATOM 2343 C CA . PRO A 1 292 ? 13.309 -26.666 -36.835 1.00 30.98 292 PRO A CA 1
ATOM 2344 C C . PRO A 1 292 ? 13.109 -25.161 -36.651 1.00 30.98 292 PRO A C 1
ATOM 2346 O O . PRO A 1 292 ? 13.900 -24.342 -37.126 1.00 30.98 292 PRO A O 1
ATOM 2349 N N . GLY A 1 293 ? 12.021 -24.784 -35.974 1.00 38.75 293 GLY A N 1
ATOM 2350 C CA . GLY A 1 293 ? 11.980 -23.487 -35.313 1.00 38.75 293 GLY A CA 1
ATOM 2351 C C . GLY A 1 293 ? 13.232 -23.367 -34.438 1.00 38.75 293 GLY A C 1
ATOM 2352 O O . GLY A 1 293 ? 13.772 -24.405 -34.040 1.00 38.75 293 GLY A O 1
ATOM 2353 N N . PRO A 1 294 ? 13.731 -22.144 -34.169 1.00 33.78 294 PRO A N 1
ATOM 2354 C CA . PRO A 1 294 ? 14.863 -21.977 -33.261 1.00 33.78 294 PRO A CA 1
ATOM 2355 C C . PRO A 1 294 ? 14.597 -22.844 -32.035 1.00 33.78 294 PRO A C 1
ATOM 2357 O O . PRO A 1 294 ? 13.502 -22.733 -31.475 1.00 33.78 294 PRO A O 1
ATOM 2360 N N . GLU A 1 295 ? 15.526 -23.762 -31.727 1.00 31.23 295 GLU A N 1
ATOM 2361 C CA . GLU A 1 295 ? 15.412 -24.666 -30.583 1.00 31.23 295 GLU A CA 1
ATOM 2362 C C . GLU A 1 295 ? 14.854 -23.844 -29.434 1.00 31.23 295 GLU A C 1
ATOM 2364 O O . GLU A 1 295 ? 15.457 -22.832 -29.057 1.00 31.23 295 GLU A O 1
ATOM 2369 N N . ALA A 1 296 ? 13.659 -24.209 -28.956 1.00 35.34 296 ALA A N 1
ATOM 2370 C CA . ALA A 1 296 ? 13.123 -23.588 -27.763 1.00 35.34 296 ALA A CA 1
ATOM 2371 C C . ALA A 1 296 ? 14.250 -23.702 -26.734 1.00 35.34 296 ALA A C 1
ATOM 2373 O O . ALA A 1 296 ? 14.689 -24.833 -26.482 1.00 35.34 296 ALA A O 1
ATOM 2374 N N . PRO A 1 297 ? 14.803 -22.577 -26.234 1.00 33.62 297 PRO A N 1
ATOM 2375 C CA . PRO A 1 297 ? 15.904 -22.648 -25.293 1.00 33.62 297 PRO A CA 1
ATOM 2376 C C . PRO A 1 297 ? 15.450 -23.599 -24.200 1.00 33.62 297 PRO A C 1
ATOM 2378 O O . PRO A 1 297 ? 14.322 -23.455 -23.717 1.00 33.62 297 PRO A O 1
ATOM 2381 N N . ALA A 1 298 ? 16.268 -24.627 -23.933 1.00 31.78 298 ALA A N 1
ATOM 2382 C CA . ALA A 1 298 ? 15.946 -25.698 -22.999 1.00 31.78 298 ALA A CA 1
ATOM 2383 C C . ALA A 1 298 ? 15.233 -25.070 -21.814 1.00 31.78 298 ALA A C 1
ATOM 2385 O O . ALA A 1 298 ? 15.843 -24.210 -21.177 1.00 31.78 298 ALA A O 1
ATOM 2386 N N . SER A 1 299 ? 13.947 -25.419 -21.626 1.00 33.56 299 SER A N 1
ATOM 2387 C CA . SER A 1 299 ? 13.056 -24.777 -20.657 1.00 33.56 299 SER A CA 1
ATOM 2388 C C . SER A 1 299 ? 13.886 -24.503 -19.413 1.00 33.56 299 SER A C 1
ATOM 2390 O O . SER A 1 299 ? 14.314 -25.489 -18.795 1.00 33.56 299 SER A O 1
ATOM 2392 N N . PRO A 1 300 ? 14.255 -23.234 -19.124 1.00 34.12 300 PRO A N 1
ATOM 2393 C CA . PRO A 1 300 ? 15.233 -22.961 -18.089 1.00 34.12 300 PRO A CA 1
ATOM 2394 C C . PRO A 1 300 ? 14.690 -23.650 -16.856 1.00 34.12 300 PRO A C 1
ATOM 2396 O O . PRO A 1 300 ? 13.521 -23.427 -16.527 1.00 34.12 300 PRO A O 1
ATOM 2399 N N . ARG A 1 301 ? 15.476 -24.600 -16.305 1.00 31.97 301 ARG A N 1
ATOM 2400 C CA . ARG A 1 301 ? 15.153 -25.370 -15.092 1.00 31.97 301 ARG A CA 1
ATOM 2401 C C . ARG A 1 301 ? 14.355 -24.438 -14.223 1.00 31.97 301 ARG A C 1
ATOM 2403 O O . ARG A 1 301 ? 14.999 -23.489 -13.791 1.00 31.97 301 ARG A O 1
ATOM 2410 N N . ALA A 1 302 ? 13.038 -24.676 -14.091 1.00 33.31 302 ALA A N 1
ATOM 2411 C CA . ALA A 1 302 ? 12.079 -23.740 -13.511 1.00 33.31 302 ALA A CA 1
ATOM 2412 C C . ALA A 1 302 ? 12.804 -22.958 -12.429 1.00 33.31 302 ALA A C 1
ATOM 2414 O O . ALA A 1 302 ? 13.084 -23.534 -11.372 1.00 33.31 302 ALA A O 1
ATOM 2415 N N . ALA A 1 303 ? 13.300 -21.765 -12.789 1.00 32.62 303 ALA A N 1
ATOM 2416 C CA . ALA A 1 303 ? 14.231 -21.048 -11.937 1.00 32.62 303 ALA A CA 1
ATOM 2417 C C . ALA A 1 303 ? 13.366 -20.778 -10.741 1.00 32.62 303 ALA A C 1
ATOM 2419 O O . ALA A 1 303 ? 12.353 -20.111 -10.945 1.00 32.62 303 ALA A O 1
ATOM 2420 N N . GLN A 1 304 ? 13.640 -21.485 -9.628 1.00 31.47 304 GLN A N 1
ATOM 2421 C CA . GLN A 1 304 ? 12.698 -21.665 -8.527 1.00 31.47 304 GLN A CA 1
ATOM 2422 C C . GLN A 1 304 ? 12.063 -20.319 -8.328 1.00 31.47 304 GLN A C 1
ATOM 2424 O O . GLN A 1 304 ? 12.757 -19.395 -7.900 1.00 31.47 304 GLN A O 1
ATOM 2429 N N . ALA A 1 305 ? 10.820 -20.181 -8.809 1.00 32.47 305 ALA A N 1
ATOM 2430 C CA . ALA A 1 305 ? 10.201 -18.884 -8.830 1.00 32.47 305 ALA A CA 1
ATOM 2431 C C . ALA A 1 305 ? 10.227 -18.534 -7.358 1.00 32.47 305 ALA A C 1
ATOM 2433 O O . ALA A 1 305 ? 9.685 -19.290 -6.547 1.00 32.47 305 ALA A O 1
ATOM 2434 N N . HIS A 1 306 ? 10.983 -17.499 -6.992 1.00 36.41 306 HIS A N 1
ATOM 2435 C CA . HIS A 1 306 ? 10.899 -16.949 -5.660 1.00 36.41 306 HIS A CA 1
ATOM 2436 C C . HIS A 1 306 ? 9.486 -16.379 -5.618 1.00 36.41 306 HIS A C 1
ATOM 2438 O O . HIS A 1 306 ? 9.265 -15.199 -5.891 1.00 36.41 306 HIS A O 1
ATOM 2444 N N . GLU A 1 307 ? 8.510 -17.265 -5.395 1.00 36.47 307 GLU A N 1
ATOM 2445 C CA . GLU A 1 307 ? 7.152 -16.915 -5.082 1.00 36.47 307 GLU A CA 1
ATOM 2446 C C . GLU A 1 307 ? 7.320 -15.949 -3.924 1.00 36.47 307 GLU A C 1
ATOM 2448 O O . GLU A 1 307 ? 7.960 -16.294 -2.918 1.00 36.47 307 GLU A O 1
ATOM 2453 N N . PRO A 1 308 ? 6.891 -14.691 -4.092 1.00 44.38 308 PRO A N 1
ATOM 2454 C CA . PRO A 1 308 ? 7.007 -13.750 -3.011 1.00 44.38 308 PRO A CA 1
ATOM 2455 C C . PRO A 1 308 ? 6.300 -14.381 -1.817 1.00 44.38 308 PRO A C 1
ATOM 2457 O O . PRO A 1 308 ? 5.114 -14.694 -1.887 1.00 44.38 308 PRO A O 1
ATOM 2460 N N . ARG A 1 309 ? 7.056 -14.594 -0.733 1.00 53.12 309 ARG A N 1
ATOM 2461 C CA . ARG A 1 309 ? 6.591 -15.282 0.479 1.00 53.12 309 ARG A CA 1
ATOM 2462 C C . ARG A 1 309 ? 5.304 -14.667 1.043 1.00 53.12 309 ARG A C 1
ATOM 2464 O O . ARG A 1 309 ? 4.604 -15.333 1.792 1.00 53.12 309 ARG A O 1
ATOM 2471 N N . TRP A 1 310 ? 5.001 -13.424 0.664 1.00 59.09 310 TRP A N 1
ATOM 2472 C CA . TRP A 1 310 ? 3.763 -12.716 0.963 1.00 59.09 310 TRP A CA 1
ATOM 2473 C C . TRP A 1 310 ? 3.096 -12.243 -0.328 1.00 59.09 310 TRP A C 1
ATOM 2475 O O . TRP A 1 310 ? 3.728 -11.559 -1.144 1.00 59.09 310 TRP A O 1
ATOM 2485 N N . ALA A 1 311 ? 1.815 -12.577 -0.503 1.00 54.34 311 ALA A N 1
ATOM 2486 C CA . ALA A 1 311 ? 1.039 -12.016 -1.597 1.00 54.34 311 ALA A CA 1
ATOM 2487 C C . ALA A 1 311 ? 0.727 -10.535 -1.334 1.00 54.34 311 ALA A C 1
ATOM 2489 O O . ALA A 1 311 ? 0.355 -10.164 -0.218 1.00 54.34 311 ALA A O 1
ATOM 2490 N N . PRO A 1 312 ? 0.867 -9.681 -2.357 1.00 60.41 312 PRO A N 1
ATOM 2491 C CA . PRO A 1 312 ? 0.532 -8.273 -2.264 1.00 60.41 312 PRO A CA 1
ATOM 2492 C C . PRO A 1 312 ? -0.990 -8.079 -2.241 1.00 60.41 312 PRO A C 1
ATOM 2494 O O . PRO A 1 312 ? -1.630 -8.027 -3.292 1.00 60.41 312 PRO A O 1
ATOM 2497 N N . SER A 1 313 ? -1.586 -7.993 -1.053 1.00 75.12 313 SER A N 1
ATOM 2498 C CA . SER A 1 313 ? -3.033 -7.816 -0.902 1.00 75.12 313 SER A CA 1
ATOM 2499 C C . SER A 1 313 ? -3.389 -6.970 0.316 1.00 75.12 313 SER A C 1
ATOM 2501 O O . SER A 1 313 ? -2.833 -7.183 1.393 1.00 75.12 313 SER A O 1
ATOM 2503 N N . TYR A 1 314 ? -4.349 -6.062 0.155 1.00 84.88 314 TYR A N 1
ATOM 2504 C CA . TYR A 1 314 ? -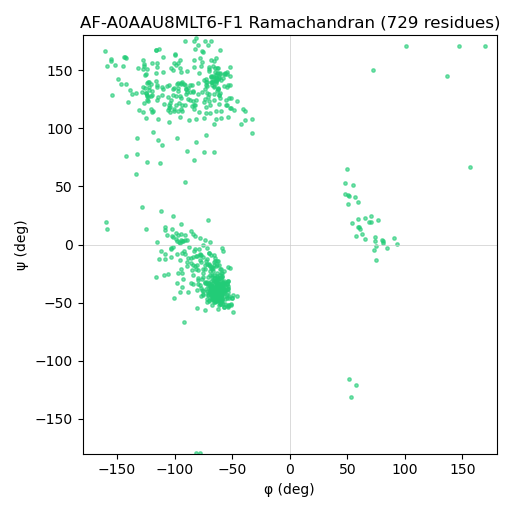4.926 -5.273 1.244 1.00 84.88 314 TYR A CA 1
ATOM 2505 C C . TYR A 1 314 ? -6.242 -5.886 1.712 1.00 84.88 314 TYR A C 1
ATOM 2507 O O . TYR A 1 314 ? -6.929 -6.550 0.939 1.00 84.88 314 TYR A O 1
ATOM 2515 N N . VAL A 1 315 ? -6.617 -5.635 2.961 1.00 88.62 315 VAL A N 1
ATOM 2516 C CA . VAL A 1 315 ? -7.947 -5.966 3.469 1.00 88.62 315 VAL A CA 1
ATOM 2517 C C . VAL A 1 315 ? -8.951 -4.988 2.876 1.00 88.62 315 VAL A C 1
ATOM 2519 O O . VAL A 1 315 ? -8.863 -3.788 3.125 1.00 88.62 315 VAL A O 1
ATOM 2522 N N . GLU A 1 316 ? -9.917 -5.494 2.114 1.00 88.50 316 GLU A N 1
ATOM 2523 C CA . GLU A 1 316 ? -11.011 -4.684 1.572 1.00 88.50 316 GLU A CA 1
ATOM 2524 C C . GLU A 1 316 ? -12.234 -4.705 2.476 1.00 88.50 316 GLU A C 1
ATOM 2526 O O . GLU A 1 316 ? -12.936 -3.701 2.611 1.00 88.50 316 GLU A O 1
ATOM 2531 N N . ARG A 1 317 ? -12.502 -5.856 3.095 1.00 91.62 317 ARG A N 1
ATOM 2532 C CA . ARG A 1 317 ? -13.676 -6.058 3.938 1.00 91.62 317 ARG A CA 1
ATOM 2533 C C . ARG A 1 317 ? -13.384 -7.052 5.043 1.00 91.62 317 ARG A C 1
ATOM 2535 O O . ARG A 1 317 ? -12.731 -8.064 4.804 1.00 91.62 317 ARG A O 1
ATOM 2542 N N . VAL A 1 318 ? -13.932 -6.792 6.222 1.00 94.69 318 VAL A N 1
ATOM 2543 C CA . VAL A 1 318 ? -13.972 -7.742 7.333 1.00 94.69 318 VAL A CA 1
ATOM 2544 C C . VAL A 1 318 ? -15.412 -7.916 7.798 1.00 94.69 318 VAL A C 1
ATOM 2546 O O . VAL A 1 318 ? -16.153 -6.944 7.932 1.00 94.69 318 VAL A O 1
ATOM 2549 N N . ARG A 1 319 ? -15.809 -9.167 8.016 1.00 95.38 319 ARG A N 1
ATOM 2550 C CA . ARG A 1 319 ? -17.094 -9.556 8.589 1.00 95.38 319 ARG A CA 1
ATOM 2551 C C . ARG A 1 319 ? -16.851 -10.395 9.826 1.00 95.38 319 ARG A C 1
ATOM 2553 O O . ARG A 1 319 ? -16.115 -11.380 9.775 1.00 95.38 319 ARG A O 1
ATOM 2560 N N . ILE A 1 320 ? -17.462 -9.997 10.927 1.00 95.44 320 ILE A N 1
ATOM 2561 C CA . ILE A 1 320 ? -17.312 -10.630 12.234 1.00 95.44 320 ILE A CA 1
ATOM 2562 C C . ILE A 1 320 ? -18.687 -11.111 12.665 1.00 95.44 320 ILE A C 1
ATOM 2564 O O . ILE A 1 320 ? -19.626 -10.318 12.653 1.00 95.44 320 ILE A O 1
ATOM 2568 N N . PHE A 1 321 ? -18.786 -12.380 13.053 1.00 94.06 321 PHE A N 1
ATOM 2569 C CA . PHE A 1 321 ? -20.025 -13.002 13.511 1.00 94.06 321 PHE A CA 1
ATOM 2570 C C . PHE A 1 321 ? -19.811 -13.685 14.861 1.00 94.06 321 PHE A C 1
ATOM 2572 O O . PHE A 1 321 ? -18.861 -14.458 15.021 1.00 94.06 321 PHE A O 1
ATOM 2579 N N . HIS A 1 322 ? -20.712 -13.410 15.803 1.00 91.69 322 HIS A N 1
ATOM 2580 C CA . HIS A 1 322 ? -20.816 -14.022 17.131 1.00 91.69 322 HIS A CA 1
ATOM 2581 C C . HIS A 1 322 ? -19.506 -14.033 17.937 1.00 91.69 322 HIS A C 1
ATOM 2583 O O . HIS A 1 322 ? -19.225 -14.982 18.657 1.00 91.69 322 HIS A O 1
ATOM 2589 N N . PHE A 1 323 ? -18.674 -13.000 17.812 1.00 89.69 323 PHE A N 1
ATOM 2590 C CA . PHE A 1 323 ? -17.317 -12.948 18.357 1.00 89.69 323 PHE A CA 1
ATOM 2591 C C . PHE A 1 323 ? -17.248 -12.033 19.590 1.00 89.69 323 PHE A C 1
ATOM 2593 O O . PHE A 1 323 ? -17.429 -10.818 19.486 1.00 89.69 323 PHE A O 1
ATOM 2600 N N . LYS A 1 324 ? -16.942 -12.590 20.770 1.00 88.56 324 LYS A N 1
ATOM 2601 C CA . LYS A 1 324 ? -17.059 -11.896 22.071 1.00 88.56 324 LYS A CA 1
ATOM 2602 C C . LYS A 1 324 ? -18.454 -11.269 22.250 1.00 88.56 324 LYS A C 1
ATOM 2604 O O . LYS A 1 324 ? -19.439 -11.988 22.334 1.00 88.56 324 LYS A O 1
ATOM 2609 N N . GLY A 1 325 ? -18.533 -9.940 22.334 1.00 83.75 325 GLY A N 1
ATOM 2610 C CA . GLY A 1 325 ? -19.785 -9.183 22.431 1.00 83.75 325 GLY A CA 1
ATOM 2611 C C . GLY A 1 325 ? -20.316 -8.679 21.086 1.00 83.75 325 GLY A C 1
ATOM 2612 O O . GLY A 1 325 ? -21.213 -7.847 21.077 1.00 83.75 325 GLY A O 1
ATOM 2613 N N . ILE A 1 326 ? -19.726 -9.104 19.963 1.00 88.19 326 ILE A N 1
ATOM 2614 C CA . ILE A 1 326 ? -20.154 -8.719 18.615 1.00 88.19 326 ILE A CA 1
ATOM 2615 C C . ILE A 1 326 ? -21.048 -9.821 18.049 1.00 88.19 326 ILE A C 1
ATOM 2617 O O . ILE A 1 326 ? -20.569 -10.918 17.775 1.00 88.19 326 ILE A O 1
ATOM 2621 N N . GLU A 1 327 ? -22.324 -9.517 17.821 1.00 88.12 327 GLU A N 1
ATOM 2622 C CA . GLU A 1 327 ? -23.253 -10.417 17.123 1.00 88.12 327 GLU A CA 1
ATOM 2623 C C . GLU A 1 327 ? -22.949 -10.442 15.623 1.00 88.12 327 GLU A C 1
ATOM 2625 O O . GLU A 1 327 ? -22.633 -11.493 15.070 1.00 88.12 327 GLU A O 1
ATOM 2630 N N . GLN A 1 328 ? -22.955 -9.275 14.976 1.00 91.31 328 GLN A N 1
ATOM 2631 C CA . GLN A 1 328 ? -22.559 -9.134 13.580 1.00 91.31 328 GLN A CA 1
ATOM 2632 C C . GLN A 1 328 ? -22.061 -7.717 13.286 1.00 91.31 328 GLN A C 1
ATOM 2634 O O . GLN A 1 328 ? -22.764 -6.745 13.543 1.00 91.31 328 GLN A O 1
ATOM 2639 N N . VAL A 1 329 ? -20.880 -7.602 12.676 1.00 92.81 329 VAL A N 1
ATOM 2640 C CA . VAL A 1 329 ? -20.341 -6.333 12.158 1.00 92.81 329 VAL A CA 1
ATOM 2641 C C . VAL A 1 329 ? -19.674 -6.573 10.802 1.00 92.81 329 VAL A C 1
ATOM 2643 O O . VAL A 1 329 ? -18.873 -7.496 10.653 1.00 92.81 329 VAL A O 1
ATOM 2646 N N . GLU A 1 330 ? -19.977 -5.725 9.816 1.00 93.38 330 GLU A N 1
ATOM 2647 C CA . GLU A 1 330 ? -19.266 -5.645 8.532 1.00 93.38 330 GLU A CA 1
ATOM 2648 C C . GLU A 1 330 ? -18.572 -4.281 8.426 1.00 93.38 330 GLU A C 1
ATOM 2650 O O . GLU A 1 330 ? -19.220 -3.248 8.561 1.00 93.38 330 GLU A O 1
ATOM 2655 N N . LEU A 1 331 ? -17.265 -4.273 8.151 1.00 92.06 331 LEU A N 1
ATOM 2656 C CA . LEU A 1 331 ? -16.497 -3.054 7.878 1.00 92.06 331 LEU A CA 1
ATOM 2657 C C . LEU A 1 331 ? -15.841 -3.149 6.501 1.00 92.06 331 LEU A C 1
ATOM 2659 O O . LEU A 1 331 ? -15.249 -4.174 6.150 1.00 92.06 331 LEU A O 1
ATOM 2663 N N . ARG A 1 332 ? -15.918 -2.064 5.727 1.00 90.12 332 ARG A N 1
ATOM 2664 C CA . ARG A 1 332 ? -15.273 -1.933 4.413 1.00 90.12 332 ARG A CA 1
ATOM 2665 C C . ARG A 1 332 ? -14.051 -1.032 4.541 1.00 90.12 332 ARG A C 1
ATOM 2667 O O . ARG A 1 332 ? -14.201 0.175 4.646 1.00 90.12 332 ARG A O 1
ATOM 2674 N N . LEU A 1 333 ? -12.863 -1.631 4.509 1.00 86.56 333 LEU A N 1
ATOM 2675 C CA . LEU A 1 333 ? -11.580 -0.949 4.723 1.00 86.56 333 LEU A CA 1
ATOM 2676 C C . LEU A 1 333 ? -10.904 -0.518 3.405 1.00 86.56 333 LEU A C 1
ATOM 2678 O O . LEU A 1 333 ? -9.937 0.236 3.421 1.00 86.56 333 LEU A O 1
ATOM 2682 N N . GLY A 1 334 ? -11.379 -1.025 2.259 1.00 66.06 334 GLY A N 1
ATOM 2683 C CA . GLY A 1 334 ? -10.811 -0.763 0.928 1.00 66.06 334 GLY A CA 1
ATOM 2684 C C . GLY A 1 334 ? -11.578 0.260 0.082 1.00 66.06 334 GLY A C 1
ATOM 2685 O O . GLY A 1 334 ? -11.354 0.322 -1.122 1.00 66.06 334 GLY A O 1
ATOM 2686 N N . SER A 1 335 ? -12.506 1.022 0.671 1.00 52.78 335 SER A N 1
ATOM 2687 C CA . SER A 1 335 ? -13.453 1.894 -0.053 1.00 52.78 335 SER A CA 1
ATOM 2688 C C . SER A 1 335 ? -12.791 3.038 -0.832 1.00 52.78 335 SER A C 1
ATOM 2690 O O . SER A 1 335 ? -13.392 3.565 -1.768 1.00 52.78 335 SER A O 1
ATOM 2692 N N . VAL A 1 336 ? -11.544 3.387 -0.508 1.00 49.62 336 VAL A N 1
ATOM 2693 C CA . VAL A 1 336 ? -10.794 4.435 -1.199 1.00 49.62 336 VAL A CA 1
ATOM 2694 C C . VAL A 1 336 ? -9.546 3.829 -1.821 1.00 49.62 336 VAL A C 1
ATOM 2696 O O . VAL A 1 336 ? -8.499 3.705 -1.185 1.00 49.62 336 VAL A O 1
ATOM 2699 N N . ALA A 1 337 ? -9.629 3.495 -3.111 1.00 45.47 337 ALA A N 1
ATOM 2700 C CA . ALA A 1 337 ? -8.433 3.465 -3.939 1.00 45.47 337 ALA A CA 1
ATOM 2701 C C . ALA A 1 337 ? -7.784 4.840 -3.772 1.00 45.47 337 ALA A C 1
ATOM 2703 O O . ALA A 1 337 ? -8.365 5.842 -4.195 1.00 45.47 337 ALA A O 1
ATOM 2704 N N . ALA A 1 338 ? -6.642 4.911 -3.081 1.00 46.69 338 ALA A N 1
ATOM 2705 C CA . ALA A 1 338 ? -5.933 6.164 -2.914 1.00 46.69 338 ALA A CA 1
ATOM 2706 C C . ALA A 1 338 ? -5.829 6.804 -4.297 1.00 46.69 338 ALA A C 1
ATOM 2708 O O . ALA A 1 338 ? -5.191 6.239 -5.188 1.00 46.69 338 ALA A O 1
ATOM 2709 N N . ARG A 1 339 ? -6.459 7.970 -4.484 1.00 43.22 339 ARG A N 1
ATOM 2710 C CA . ARG A 1 339 ? -6.313 8.759 -5.716 1.00 43.22 339 ARG A CA 1
ATOM 2711 C C . ARG A 1 339 ? -4.828 8.988 -6.043 1.00 43.22 339 ARG A C 1
ATOM 2713 O O . ARG A 1 339 ? -4.489 9.164 -7.205 1.00 43.22 339 ARG A O 1
ATOM 2720 N N . ASP A 1 340 ? -3.968 8.850 -5.026 1.00 47.50 340 ASP A N 1
ATOM 2721 C CA . ASP A 1 340 ? -2.514 8.971 -5.074 1.00 47.50 340 ASP A CA 1
ATOM 2722 C C . ASP A 1 340 ? -1.710 7.653 -5.098 1.00 47.50 340 ASP A C 1
ATOM 2724 O O . ASP A 1 340 ? -0.488 7.687 -4.989 1.00 47.50 340 ASP A O 1
ATOM 2728 N N . GLY A 1 341 ? -2.343 6.478 -5.197 1.00 51.47 341 GLY A N 1
ATOM 2729 C CA . GLY A 1 341 ? -1.637 5.187 -5.283 1.00 51.47 341 GLY A CA 1
ATOM 2730 C C . GLY A 1 341 ? -1.002 4.655 -3.983 1.00 51.47 341 GLY A C 1
ATOM 2731 O O . GLY A 1 341 ? -0.311 3.637 -4.027 1.00 51.47 341 GLY A O 1
ATOM 2732 N N . GLY A 1 342 ? -1.232 5.304 -2.835 1.00 63.44 342 GLY A N 1
ATOM 2733 C CA . GLY A 1 342 ? -0.853 4.801 -1.503 1.00 63.44 342 GLY A CA 1
ATOM 2734 C C . GLY A 1 342 ? -1.772 3.688 -0.971 1.00 63.44 342 GLY A C 1
ATOM 2735 O O . GLY A 1 342 ? -2.860 3.461 -1.499 1.00 63.44 342 GLY A O 1
ATOM 2736 N N . ALA A 1 343 ? -1.351 2.989 0.085 1.00 73.00 343 ALA A N 1
ATOM 2737 C CA . ALA A 1 343 ? -2.194 1.993 0.748 1.00 73.00 343 ALA A CA 1
ATOM 2738 C C . ALA A 1 343 ? -3.399 2.644 1.470 1.00 73.00 343 ALA A C 1
ATOM 2740 O O . ALA A 1 343 ? -3.266 3.748 2.028 1.00 73.00 343 ALA A O 1
ATOM 2741 N N . PRO A 1 344 ? -4.572 1.978 1.472 1.00 81.81 344 PRO A N 1
ATOM 2742 C CA . PRO A 1 344 ? -5.717 2.427 2.258 1.00 81.81 344 PRO A CA 1
ATOM 2743 C C . PRO A 1 344 ? -5.386 2.378 3.755 1.00 81.81 344 PRO A C 1
ATOM 2745 O O . PRO A 1 344 ? -4.611 1.526 4.197 1.00 81.81 344 PRO A O 1
ATOM 2748 N N . GLY A 1 345 ? -5.950 3.300 4.531 1.00 88.12 345 GLY A N 1
ATOM 2749 C CA . GLY A 1 345 ? -5.930 3.264 5.992 1.00 88.12 345 GLY A CA 1
ATOM 2750 C C . GLY A 1 345 ? -7.320 2.976 6.553 1.00 88.12 345 GLY A C 1
ATOM 2751 O O . GLY A 1 345 ? -8.316 3.152 5.860 1.00 88.12 345 GLY A O 1
ATOM 2752 N N . ALA A 1 346 ? -7.389 2.550 7.811 1.00 92.62 346 ALA A N 1
ATOM 2753 C CA . ALA A 1 346 ? -8.641 2.490 8.552 1.00 92.62 346 ALA A CA 1
ATOM 2754 C C . ALA A 1 346 ? -8.431 2.892 10.016 1.00 92.62 346 ALA A C 1
ATOM 2756 O O . ALA A 1 346 ? -7.459 2.467 10.643 1.00 92.62 346 ALA A O 1
ATOM 2757 N N . MET A 1 347 ? -9.347 3.685 10.568 1.00 93.44 347 MET A N 1
ATOM 2758 C CA . MET A 1 347 ? -9.346 4.072 11.978 1.00 93.44 347 MET A CA 1
ATOM 2759 C C . MET A 1 347 ? -10.669 3.694 12.638 1.00 93.44 347 MET A C 1
ATOM 2761 O O . MET A 1 347 ? -11.736 4.102 12.189 1.00 93.44 347 MET A O 1
ATOM 2765 N N . LEU A 1 348 ? -10.583 2.919 13.716 1.00 93.62 348 LEU A N 1
ATOM 2766 C CA . LEU A 1 348 ? -11.707 2.516 14.549 1.00 93.62 348 LEU A CA 1
ATOM 2767 C C . LEU A 1 348 ? -11.848 3.490 15.722 1.00 93.62 348 LEU A C 1
ATOM 2769 O O . LEU A 1 348 ? -10.940 3.610 16.548 1.00 93.62 348 LEU A O 1
ATOM 2773 N N . LEU A 1 349 ? -13.002 4.142 15.809 1.00 91.00 349 LEU A N 1
ATOM 2774 C CA . LEU A 1 349 ? -13.405 5.023 16.902 1.00 91.00 349 LEU A CA 1
ATOM 2775 C C . LEU A 1 349 ? -14.617 4.452 17.638 1.00 91.00 349 LEU A C 1
ATOM 2777 O O . LEU A 1 349 ? -15.242 3.496 17.187 1.00 91.00 349 LEU A O 1
ATOM 2781 N N . GLY A 1 350 ? -14.927 5.020 18.796 1.00 85.31 350 GLY A N 1
ATOM 2782 C CA . GLY A 1 350 ? -16.059 4.616 19.625 1.00 85.31 350 GLY A CA 1
ATOM 2783 C C . GLY A 1 350 ? -15.753 4.783 21.103 1.00 85.31 350 GLY A C 1
ATOM 2784 O O . GLY A 1 350 ? -14.602 4.997 21.485 1.00 85.31 350 GLY A O 1
ATOM 2785 N N . GLU A 1 351 ? -16.761 4.626 21.947 1.00 80.00 351 GLU A N 1
ATOM 2786 C CA . GLU A 1 351 ? -16.592 4.683 23.398 1.00 80.00 351 GLU A CA 1
ATOM 2787 C C . GLU A 1 351 ? -15.784 3.486 23.941 1.00 80.00 351 GLU A C 1
ATOM 2789 O O . GLU A 1 351 ? -15.397 2.544 23.226 1.00 80.00 351 GLU A O 1
ATOM 2794 N N . ASN A 1 352 ? -15.497 3.512 25.242 1.00 79.44 352 ASN A N 1
ATOM 2795 C CA . ASN A 1 352 ? -14.944 2.350 25.927 1.00 79.44 352 ASN A CA 1
ATOM 2796 C C . ASN A 1 352 ? -15.909 1.164 25.809 1.00 79.44 352 ASN A C 1
ATOM 2798 O O . ASN A 1 352 ? -17.122 1.323 25.838 1.00 79.44 352 ASN A O 1
ATOM 2802 N N . ALA A 1 353 ? -15.359 -0.039 25.638 1.00 78.31 353 ALA A N 1
ATOM 2803 C CA . ALA A 1 353 ? -16.127 -1.267 25.405 1.00 78.31 353 ALA A CA 1
ATOM 2804 C C . ALA A 1 353 ? -16.976 -1.315 24.111 1.00 78.31 353 ALA A C 1
ATOM 2806 O O . ALA A 1 353 ? -17.679 -2.307 23.902 1.00 78.31 353 ALA A O 1
ATOM 2807 N N . ALA A 1 354 ? -16.841 -0.352 23.189 1.00 82.06 354 ALA A N 1
ATOM 2808 C CA . ALA A 1 354 ? -17.485 -0.375 21.866 1.00 82.06 354 ALA A CA 1
ATOM 2809 C C . ALA A 1 354 ? -16.929 -1.447 20.899 1.00 82.06 354 ALA A C 1
ATOM 2811 O O . ALA A 1 354 ? -17.330 -1.522 19.745 1.00 82.06 354 ALA A O 1
ATOM 2812 N N . GLY A 1 355 ? -15.977 -2.280 21.336 1.00 86.25 355 GLY A N 1
ATOM 2813 C CA . GLY A 1 355 ? -15.464 -3.403 20.543 1.00 86.25 355 GLY A CA 1
ATOM 2814 C C . GLY A 1 355 ? -14.257 -3.108 19.649 1.00 86.25 355 GLY A C 1
ATOM 2815 O O . GLY A 1 355 ? -13.826 -4.016 18.948 1.00 86.25 355 GLY A O 1
ATOM 2816 N N . LYS A 1 356 ? -13.651 -1.913 19.704 1.00 92.00 356 LYS A N 1
ATOM 2817 C CA . LYS A 1 356 ? -12.479 -1.529 18.879 1.00 92.00 356 LYS A CA 1
ATOM 2818 C C . LYS A 1 356 ? -11.348 -2.572 18.901 1.00 92.00 356 LYS A C 1
ATOM 2820 O O . LYS A 1 356 ? -11.019 -3.155 17.869 1.00 92.00 356 LYS A O 1
ATOM 2825 N N . SER A 1 357 ? -10.830 -2.897 20.088 1.00 93.00 357 SER A N 1
ATOM 2826 C CA . SER A 1 357 ? -9.784 -3.917 20.260 1.00 93.00 357 SER A CA 1
ATOM 2827 C C . SER A 1 357 ? -10.257 -5.314 19.843 1.00 93.00 357 SER A C 1
ATOM 2829 O O . SER A 1 357 ? -9.473 -6.115 19.343 1.00 93.00 357 SER A O 1
ATOM 2831 N N . THR A 1 358 ? -11.553 -5.612 20.003 1.00 93.00 358 THR A N 1
ATOM 2832 C CA . THR A 1 358 ? -12.143 -6.898 19.591 1.00 93.00 358 THR A CA 1
ATOM 2833 C C . THR A 1 358 ? -12.145 -7.045 18.070 1.00 93.00 358 THR A C 1
ATOM 2835 O O . THR A 1 358 ? -11.790 -8.109 17.570 1.00 93.00 358 THR A O 1
ATOM 2838 N N . VAL A 1 359 ? -12.467 -5.980 17.331 1.00 94.62 359 VAL A N 1
ATOM 2839 C CA . VAL A 1 359 ? -12.392 -5.954 15.864 1.00 94.62 359 VAL A CA 1
ATOM 2840 C C . VAL A 1 359 ? -10.950 -6.145 15.385 1.00 94.62 359 VAL A C 1
ATOM 2842 O O . VAL A 1 359 ? -10.712 -6.961 14.496 1.00 94.62 359 VAL A O 1
ATOM 2845 N N . LEU A 1 360 ? -9.973 -5.467 16.004 1.00 95.06 360 LEU A N 1
ATOM 2846 C CA . LEU A 1 360 ? -8.553 -5.655 15.673 1.00 95.06 360 LEU A CA 1
ATOM 2847 C C . LEU A 1 360 ? -8.082 -7.092 15.949 1.00 95.06 360 LEU A C 1
ATOM 2849 O O . LEU A 1 360 ? -7.399 -7.682 15.115 1.00 95.06 360 LEU A O 1
ATOM 2853 N N . GLN A 1 361 ? -8.474 -7.680 17.084 1.00 95.00 361 GLN A N 1
ATOM 2854 C CA . GLN A 1 361 ? -8.165 -9.073 17.434 1.00 95.00 361 GLN A CA 1
ATOM 2855 C C . GLN A 1 361 ? -8.793 -10.073 16.452 1.00 95.00 361 GLN A C 1
ATOM 2857 O O . GLN A 1 361 ? -8.121 -11.008 16.018 1.00 95.00 361 GLN A O 1
ATOM 2862 N N . ALA A 1 362 ? -10.056 -9.867 16.073 1.00 94.31 362 ALA A N 1
ATOM 2863 C CA . ALA A 1 362 ? -10.755 -10.680 15.082 1.00 94.31 362 ALA A CA 1
ATOM 2864 C C . ALA A 1 362 ? -10.041 -10.642 13.720 1.00 94.31 362 ALA A C 1
ATOM 2866 O O . ALA A 1 362 ? -9.746 -11.688 13.137 1.00 94.31 362 ALA A O 1
ATOM 2867 N N . LEU A 1 363 ? -9.695 -9.439 13.251 1.00 94.19 363 LEU A N 1
ATOM 2868 C CA . LEU A 1 363 ? -8.970 -9.237 11.998 1.00 94.19 363 LEU A CA 1
ATOM 2869 C C . LEU A 1 363 ? -7.576 -9.887 12.030 1.00 94.19 363 LEU A C 1
ATOM 2871 O O . LEU A 1 363 ? -7.204 -10.599 11.097 1.00 94.19 363 LEU A O 1
ATOM 2875 N N . ALA A 1 364 ? -6.831 -9.704 13.123 1.00 93.31 364 ALA A N 1
ATOM 2876 C CA . ALA A 1 364 ? -5.546 -10.357 13.371 1.00 93.31 364 ALA A CA 1
ATOM 2877 C C . ALA A 1 364 ? -5.639 -11.884 13.226 1.00 93.31 364 ALA A C 1
ATOM 2879 O O . ALA A 1 364 ? -4.866 -12.483 12.478 1.00 93.31 364 ALA A O 1
ATOM 2880 N N . LEU A 1 365 ? -6.594 -12.513 13.917 1.00 92.25 365 LEU A N 1
ATOM 2881 C CA . LEU A 1 365 ? -6.759 -13.969 13.917 1.00 92.25 365 LEU A CA 1
ATOM 2882 C C . LEU A 1 365 ? -7.083 -14.533 12.532 1.00 92.25 365 LEU A C 1
ATOM 2884 O O . LEU A 1 365 ? -6.614 -15.628 12.213 1.00 92.25 365 LEU A O 1
ATOM 2888 N N . ALA A 1 366 ? -7.859 -13.807 11.724 1.00 91.19 366 ALA A N 1
ATOM 2889 C CA . ALA A 1 366 ? -8.211 -14.217 10.367 1.00 91.19 366 ALA A CA 1
ATOM 2890 C C . ALA A 1 366 ? -7.033 -14.106 9.382 1.00 91.19 366 ALA A C 1
ATOM 2892 O O . ALA A 1 366 ? -6.919 -14.925 8.471 1.00 91.19 366 ALA A O 1
ATOM 2893 N N . LEU A 1 367 ? -6.148 -13.120 9.571 1.00 89.38 367 LEU A N 1
ATOM 2894 C CA . LEU A 1 367 ? -4.989 -12.881 8.702 1.00 89.38 367 LEU A CA 1
ATOM 2895 C C . LEU A 1 367 ? -3.763 -13.744 9.039 1.00 89.38 367 LEU A C 1
ATOM 2897 O O . LEU A 1 367 ? -2.933 -13.981 8.159 1.00 89.38 367 LEU A O 1
ATOM 2901 N N . MET A 1 368 ? -3.624 -14.178 10.295 1.00 88.44 368 MET A N 1
ATOM 2902 C CA . MET A 1 368 ? -2.498 -14.997 10.761 1.00 88.44 368 MET A CA 1
ATOM 2903 C C . MET A 1 368 ? -2.536 -16.424 10.208 1.00 88.44 368 MET A C 1
ATOM 2905 O O . MET A 1 368 ? -3.602 -16.988 9.961 1.00 88.44 368 MET A O 1
ATOM 2909 N N . ASP A 1 369 ? -1.363 -17.042 10.081 1.00 84.56 369 ASP A N 1
ATOM 2910 C CA . ASP A 1 369 ? -1.244 -18.495 9.941 1.00 84.56 369 ASP A CA 1
ATOM 2911 C C . ASP A 1 369 ? -1.287 -19.215 11.310 1.00 84.56 369 ASP A C 1
ATOM 2913 O O . ASP A 1 369 ? -1.315 -18.593 12.379 1.00 84.56 369 ASP A O 1
ATOM 2917 N N . ASP A 1 370 ? -1.290 -20.552 11.297 1.00 83.62 370 ASP A N 1
ATOM 2918 C CA . ASP A 1 370 ? -1.339 -21.356 12.526 1.00 83.62 370 ASP A CA 1
ATOM 2919 C C . ASP A 1 370 ? -0.115 -21.150 13.429 1.00 83.62 370 ASP A C 1
ATOM 2921 O O . ASP A 1 370 ? -0.227 -21.199 14.656 1.00 83.62 370 ASP A O 1
ATOM 2925 N N . ARG A 1 371 ? 1.065 -20.886 12.853 1.00 83.38 371 ARG A N 1
ATOM 2926 C CA . ARG A 1 371 ? 2.291 -20.658 13.632 1.00 83.38 371 ARG A CA 1
ATOM 2927 C C . ARG A 1 371 ? 2.223 -19.321 14.360 1.00 83.38 371 ARG A C 1
ATOM 2929 O O . ARG A 1 371 ? 2.575 -19.255 15.537 1.00 83.38 371 ARG A O 1
ATOM 2936 N N . GLN A 1 372 ? 1.754 -18.278 13.683 1.00 85.94 372 GLN A N 1
ATOM 2937 C CA . GLN A 1 372 ? 1.545 -16.946 14.239 1.00 85.94 372 GLN A CA 1
ATOM 2938 C C . GLN A 1 372 ? 0.472 -16.956 15.330 1.00 85.94 372 GLN A C 1
ATOM 2940 O O . GLN A 1 372 ? 0.707 -16.394 16.398 1.00 85.94 372 GLN A O 1
ATOM 2945 N N . ARG A 1 373 ? -0.660 -17.646 15.121 1.00 87.31 373 ARG A N 1
ATOM 2946 C CA . ARG A 1 373 ? -1.703 -17.802 16.155 1.00 87.31 373 ARG A CA 1
ATOM 2947 C C . ARG A 1 373 ? -1.185 -18.519 17.400 1.00 87.31 373 ARG A C 1
ATOM 2949 O O . ARG A 1 373 ? -1.397 -18.058 18.516 1.00 87.31 373 ARG A O 1
ATOM 2956 N N . ASN A 1 374 ? -0.449 -19.614 17.227 1.00 85.94 374 ASN A N 1
ATOM 2957 C CA . ASN A 1 374 ? 0.136 -20.323 18.367 1.00 85.94 374 ASN A CA 1
ATOM 2958 C C . ASN A 1 374 ? 1.173 -19.457 19.104 1.00 85.94 374 ASN A C 1
ATOM 2960 O O . ASN A 1 374 ? 1.217 -19.436 20.334 1.00 85.94 374 ASN A O 1
ATOM 2964 N N . GLY A 1 375 ? 1.990 -18.698 18.369 1.00 84.69 375 GLY A N 1
ATOM 2965 C CA . GLY A 1 375 ? 2.987 -17.798 18.949 1.00 84.69 375 GLY A CA 1
ATOM 2966 C C . GLY A 1 375 ? 2.399 -16.589 19.685 1.00 84.69 375 GLY A C 1
ATOM 2967 O O . GLY A 1 375 ? 2.979 -16.146 20.690 1.00 84.69 375 GLY A O 1
ATOM 2968 N N . SER A 1 376 ? 1.237 -16.101 19.232 1.00 85.06 376 SER A N 1
ATOM 2969 C CA . SER A 1 376 ? 0.496 -15.003 19.858 1.00 85.06 376 SER A CA 1
ATOM 2970 C C . SER A 1 376 ? -0.116 -15.384 21.207 1.00 85.06 376 SER A C 1
ATOM 2972 O O . SER A 1 376 ? -0.403 -14.492 21.998 1.00 85.06 376 SER A O 1
ATOM 2974 N N . ARG A 1 377 ? -0.252 -16.691 21.496 1.00 85.81 377 ARG A N 1
ATOM 2975 C CA . ARG A 1 377 ? -0.905 -17.245 22.698 1.00 85.81 377 ARG A CA 1
ATOM 2976 C C . ARG A 1 377 ? -2.374 -16.833 22.851 1.00 85.81 377 ARG A C 1
ATOM 2978 O O . ARG A 1 377 ? -2.907 -16.891 23.956 1.00 85.81 377 ARG A O 1
ATOM 2985 N N . ALA A 1 378 ? -3.031 -16.447 21.758 1.00 87.62 378 ALA A N 1
ATOM 2986 C CA . ALA A 1 378 ? -4.459 -16.164 21.768 1.00 87.62 378 ALA A CA 1
ATOM 2987 C C . ALA A 1 378 ? -5.250 -17.422 22.172 1.00 87.62 378 ALA A C 1
ATOM 2989 O O . ALA A 1 378 ? -5.063 -18.493 21.592 1.00 87.62 378 ALA A O 1
ATOM 2990 N N . GLN A 1 379 ? -6.144 -17.295 23.154 1.00 87.94 379 GLN A N 1
ATOM 2991 C CA . GLN A 1 379 ? -6.961 -18.407 23.642 1.00 87.94 379 GLN A CA 1
ATOM 2992 C C . GLN A 1 379 ? -8.359 -18.328 23.032 1.00 87.94 379 GLN A C 1
ATOM 2994 O O . GLN A 1 379 ? -9.110 -17.405 23.328 1.00 87.94 379 GLN A O 1
ATOM 2999 N N . GLY A 1 380 ? -8.743 -19.304 22.201 1.00 86.56 380 GLY A N 1
ATOM 3000 C CA . GLY A 1 380 ? -10.041 -19.295 21.510 1.00 86.56 380 GLY A CA 1
ATOM 3001 C C . GLY A 1 380 ? -11.249 -19.134 22.441 1.00 86.56 380 GLY A C 1
ATOM 3002 O O . GLY A 1 380 ? -12.212 -18.460 22.088 1.00 86.56 380 GLY A O 1
ATOM 3003 N N . LEU A 1 381 ? -11.161 -19.684 23.658 1.00 88.06 381 LEU A N 1
ATOM 3004 C CA . LEU A 1 381 ? -12.194 -19.589 24.698 1.00 88.06 381 LEU A CA 1
ATOM 3005 C C . LEU A 1 381 ? -12.520 -18.142 25.106 1.00 88.06 381 LEU A C 1
ATOM 3007 O O . LEU A 1 381 ? -13.645 -17.863 25.514 1.00 88.06 381 LEU A O 1
ATOM 3011 N N . GLU A 1 382 ? -11.565 -17.217 24.987 1.00 88.06 382 GLU A N 1
ATOM 3012 C CA . GLU A 1 382 ? -11.772 -15.798 25.302 1.00 88.06 382 GLU A CA 1
ATOM 3013 C C . GLU A 1 382 ? -12.623 -15.077 24.253 1.00 88.06 382 GLU A C 1
ATOM 3015 O O . GLU A 1 382 ? -13.125 -13.984 24.515 1.00 88.06 382 GLU A O 1
ATOM 3020 N N . PHE A 1 383 ? -12.769 -15.662 23.063 1.00 91.12 383 PHE A N 1
ATOM 3021 C CA . PHE A 1 383 ? -13.492 -15.069 21.941 1.00 91.12 383 PHE A CA 1
ATOM 3022 C C . PHE A 1 383 ? -14.881 -15.670 21.725 1.00 91.12 383 PHE A C 1
ATOM 3024 O O . PHE A 1 383 ? -15.613 -15.200 20.852 1.00 91.12 383 PHE A O 1
ATOM 3031 N N . LEU A 1 384 ? -15.250 -16.689 22.507 1.00 89.38 384 LEU A N 1
ATOM 3032 C CA . LEU A 1 384 ? -16.572 -17.294 22.420 1.00 89.38 384 LEU A CA 1
ATOM 3033 C C . LEU A 1 384 ? -17.653 -16.306 22.892 1.00 89.38 384 LEU A C 1
ATOM 3035 O O . LEU A 1 384 ? -17.442 -15.596 23.884 1.00 89.38 384 LEU A O 1
ATOM 3039 N N . PRO A 1 385 ? -18.805 -16.264 22.204 1.00 87.00 385 PRO A N 1
ATOM 3040 C CA . PRO A 1 385 ? -19.930 -15.439 22.613 1.00 87.00 385 PRO A CA 1
ATOM 3041 C C . PRO A 1 385 ? -20.456 -15.912 23.968 1.00 87.00 385 PRO A C 1
ATOM 3043 O O . PRO A 1 385 ? -20.457 -17.110 24.266 1.00 87.00 385 PRO A O 1
ATOM 3046 N N . ARG A 1 386 ? -20.905 -14.976 24.804 1.00 84.38 386 ARG A N 1
ATOM 3047 C CA . ARG A 1 386 ? -21.473 -15.279 26.125 1.00 84.38 386 ARG A CA 1
ATOM 3048 C C . ARG A 1 386 ? -22.899 -14.768 26.230 1.00 84.38 386 ARG A C 1
ATOM 3050 O O . ARG A 1 386 ? -23.199 -13.661 25.792 1.00 84.38 386 ARG A O 1
ATOM 3057 N N . GLN A 1 387 ? -23.770 -15.574 26.831 1.00 79.31 387 GLN A N 1
ATOM 3058 C CA . GLN A 1 387 ? -25.138 -15.180 27.134 1.00 79.31 387 GLN A CA 1
ATOM 3059 C C . GLN A 1 387 ? -25.137 -14.062 28.172 1.00 79.31 387 GLN A C 1
ATOM 3061 O O . GLN A 1 387 ? -24.424 -14.121 29.170 1.00 79.31 387 GLN A O 1
ATOM 3066 N N . ARG A 1 388 ? -25.967 -13.043 27.957 1.00 72.19 388 ARG A N 1
ATOM 3067 C CA . ARG A 1 388 ? -25.942 -11.829 28.783 1.00 72.19 388 ARG A CA 1
ATOM 3068 C C . ARG A 1 388 ? -26.444 -12.059 30.209 1.00 72.19 388 ARG A C 1
ATOM 3070 O O . ARG A 1 388 ? -25.872 -11.517 31.144 1.00 72.19 388 ARG A O 1
ATOM 3077 N N . ALA A 1 389 ? -27.491 -12.872 30.375 1.00 73.81 389 ALA A N 1
ATOM 3078 C CA . ALA A 1 389 ? -28.127 -13.094 31.675 1.00 73.81 389 ALA A CA 1
ATOM 3079 C C . ALA A 1 389 ? -27.311 -14.010 32.602 1.00 73.81 389 ALA A C 1
ATOM 3081 O O . ALA A 1 389 ? -27.246 -13.760 33.802 1.00 73.81 389 ALA A O 1
ATOM 3082 N N . SER A 1 390 ? -26.701 -15.067 32.059 1.00 80.19 390 SER A N 1
ATOM 3083 C CA . SER A 1 390 ? -25.994 -16.083 32.848 1.00 80.19 390 SER A CA 1
ATOM 3084 C C . SER A 1 390 ? -24.472 -16.030 32.719 1.00 80.19 390 SER A C 1
ATOM 3086 O O . SER A 1 390 ? -23.775 -16.668 33.501 1.00 80.19 390 SER A O 1
ATOM 3088 N N . TRP A 1 391 ? -23.945 -15.271 31.750 1.00 79.88 391 TRP A N 1
ATOM 3089 C CA . TRP A 1 391 ? -22.525 -15.251 31.375 1.00 79.88 391 TRP A CA 1
ATOM 3090 C C . TRP A 1 391 ? -21.979 -16.601 30.872 1.00 79.88 391 TRP A C 1
ATOM 3092 O O . TRP A 1 391 ? -20.761 -16.772 30.716 1.00 79.88 391 TRP A O 1
ATOM 3102 N N . ASP A 1 392 ? -22.880 -17.542 30.572 1.00 81.69 392 ASP A N 1
ATOM 3103 C CA . ASP A 1 392 ? -22.549 -18.849 30.016 1.00 81.69 392 ASP A CA 1
ATOM 3104 C C . ASP A 1 392 ? -22.068 -18.728 28.574 1.00 81.69 392 ASP A C 1
ATOM 3106 O O . ASP A 1 392 ? -22.500 -17.860 27.814 1.00 81.69 392 ASP A O 1
ATOM 3110 N N . VAL A 1 393 ? -21.181 -19.634 28.177 1.00 80.38 393 VAL A N 1
ATOM 3111 C CA . VAL A 1 393 ? -20.699 -19.716 26.798 1.00 80.38 393 VAL A CA 1
ATOM 3112 C C . VAL A 1 393 ? -21.857 -20.126 25.885 1.00 80.38 393 VAL A C 1
ATOM 3114 O O . VAL A 1 393 ? -22.499 -21.153 26.103 1.00 80.38 393 VAL A O 1
ATOM 3117 N N . SER A 1 394 ? -22.125 -19.319 24.861 1.00 79.25 394 SER A N 1
ATOM 3118 C CA . SER A 1 394 ? -23.138 -19.613 23.849 1.00 79.25 394 SER A CA 1
ATOM 3119 C C . SER A 1 394 ? -22.692 -20.775 22.953 1.00 79.25 394 SER A C 1
ATOM 3121 O O . SER A 1 394 ? -21.503 -21.012 22.739 1.00 79.25 394 SER A O 1
ATOM 3123 N N . THR A 1 395 ? -23.661 -21.523 22.420 1.00 78.12 395 THR A N 1
ATOM 3124 C CA . THR A 1 395 ? -23.422 -22.621 21.469 1.00 78.12 395 THR A CA 1
ATOM 3125 C C . THR A 1 395 ? -23.137 -22.135 20.048 1.00 78.12 395 THR A C 1
ATOM 3127 O O . THR A 1 395 ? -22.812 -22.941 19.174 1.00 78.12 395 THR A O 1
ATOM 3130 N N . GLU A 1 396 ? -23.299 -20.835 19.797 1.00 82.69 396 GLU A N 1
ATOM 3131 C CA . GLU A 1 396 ? -22.991 -20.210 18.515 1.00 82.69 396 GLU A CA 1
ATOM 3132 C C . GLU A 1 396 ? -21.498 -20.307 18.205 1.00 82.69 396 GLU A C 1
ATOM 3134 O O . GLU A 1 396 ? -20.642 -20.172 19.082 1.00 82.69 396 GLU A O 1
ATOM 3139 N N . ARG A 1 397 ? -21.178 -20.550 16.933 1.00 85.81 397 ARG A N 1
ATOM 3140 C CA . ARG A 1 397 ? -19.792 -20.667 16.485 1.00 85.81 397 ARG A CA 1
ATOM 3141 C C . ARG A 1 397 ? -19.310 -19.329 15.937 1.00 85.81 397 ARG A C 1
ATOM 3143 O O . ARG A 1 397 ? -19.761 -18.944 14.854 1.00 85.81 397 ARG A O 1
ATOM 3150 N N . PRO A 1 398 ? -18.398 -18.631 16.631 1.00 92.56 398 PRO A N 1
ATOM 3151 C CA . PRO A 1 398 ? -17.826 -17.404 16.106 1.00 92.56 398 PRO A CA 1
ATOM 3152 C C . PRO A 1 398 ? -17.024 -17.689 14.844 1.00 92.56 398 PRO A C 1
ATOM 3154 O O . PRO A 1 398 ? -16.235 -18.640 14.780 1.00 92.56 398 PRO A O 1
ATOM 3157 N N . TYR A 1 399 ? -17.156 -16.806 13.863 1.00 93.94 399 TYR A N 1
ATOM 3158 C CA . TYR A 1 399 ? -16.240 -16.786 12.737 1.00 93.94 399 TYR A CA 1
ATOM 3159 C C . TYR A 1 399 ? -15.978 -15.370 12.246 1.00 93.94 399 TYR A C 1
ATOM 3161 O O . TYR A 1 399 ? -16.795 -14.460 12.382 1.00 93.94 399 TYR A O 1
ATOM 3169 N N . VAL A 1 400 ? -14.804 -15.210 11.650 1.00 94.44 400 VAL A N 1
ATOM 3170 C CA . VAL A 1 400 ? -14.351 -13.969 11.035 1.00 94.44 400 VAL A CA 1
ATOM 3171 C C . VAL A 1 400 ? -13.977 -14.274 9.597 1.00 94.44 400 VAL A C 1
ATOM 3173 O O . VAL A 1 400 ? -13.242 -15.228 9.336 1.00 94.44 400 VAL A O 1
ATOM 3176 N N . GLU A 1 401 ? -14.492 -13.475 8.672 1.00 93.94 401 GLU A N 1
ATOM 3177 C CA . GLU A 1 401 ? -14.214 -13.556 7.242 1.00 93.94 401 GLU A CA 1
ATOM 3178 C C . GLU A 1 401 ? -13.587 -12.244 6.766 1.00 93.94 401 GLU A C 1
ATOM 3180 O O . GLU A 1 401 ? -14.080 -11.155 7.060 1.00 93.94 401 GLU A O 1
ATOM 3185 N N . VAL A 1 402 ? -12.494 -12.351 6.019 1.00 92.44 402 VAL A N 1
ATOM 3186 C CA . VAL A 1 402 ? -11.744 -11.224 5.473 1.00 92.44 402 VAL A CA 1
ATOM 3187 C C . VAL A 1 402 ? -11.659 -11.379 3.963 1.00 92.44 402 VAL A C 1
ATOM 3189 O O . VAL A 1 402 ? -11.157 -12.392 3.486 1.00 92.44 402 VAL A O 1
ATOM 3192 N N . LEU A 1 403 ? -12.119 -10.374 3.220 1.00 88.88 403 LEU A N 1
ATOM 3193 C CA . LEU A 1 403 ? -11.933 -10.278 1.774 1.00 88.88 403 LEU A CA 1
ATOM 3194 C C . LEU A 1 403 ? -10.700 -9.423 1.483 1.00 88.88 403 LEU A C 1
ATOM 3196 O O . LEU A 1 403 ? -10.590 -8.287 1.957 1.00 88.88 403 LEU A O 1
ATOM 3200 N N . LEU A 1 404 ? -9.787 -9.978 0.698 1.00 85.31 404 LEU A N 1
ATOM 3201 C CA . LEU A 1 404 ? -8.563 -9.329 0.266 1.00 85.31 404 LEU A CA 1
ATOM 3202 C C . LEU A 1 404 ? -8.733 -8.716 -1.124 1.00 85.31 404 LEU A C 1
ATOM 3204 O O . LEU A 1 404 ? -9.512 -9.200 -1.941 1.00 85.31 404 LEU A O 1
ATOM 3208 N N . SER A 1 405 ? -7.915 -7.714 -1.439 1.00 77.56 405 SER A N 1
ATOM 3209 C CA . SER A 1 405 ? -7.914 -7.043 -2.746 1.00 77.56 405 SER A CA 1
ATOM 3210 C C . SER A 1 405 ? -7.474 -7.923 -3.917 1.00 77.56 405 SER A C 1
ATOM 3212 O O . SER A 1 405 ? -7.545 -7.510 -5.071 1.00 77.56 405 SER A O 1
ATOM 3214 N N . SER A 1 406 ? -6.967 -9.124 -3.636 1.00 70.94 406 SER A N 1
ATOM 3215 C CA . SER A 1 406 ? -6.724 -10.167 -4.636 1.00 70.94 406 SER A CA 1
ATOM 3216 C C . SER A 1 406 ? -8.009 -10.892 -5.066 1.00 70.94 406 SER A C 1
ATOM 3218 O O . SER A 1 406 ? -7.963 -11.689 -6.000 1.00 70.94 406 SER A O 1
ATOM 3220 N N . GLY A 1 407 ? -9.136 -10.654 -4.383 1.00 73.94 407 GLY A N 1
ATOM 3221 C CA . GLY A 1 407 ? -10.374 -11.431 -4.497 1.00 73.94 407 GLY A CA 1
ATOM 3222 C C . GLY A 1 407 ? -10.397 -12.692 -3.625 1.00 73.94 407 GLY A C 1
ATOM 3223 O O . GLY A 1 407 ? -11.407 -13.389 -3.582 1.00 73.94 407 GLY A O 1
ATOM 3224 N N . GLU A 1 408 ? -9.302 -12.992 -2.925 1.00 79.62 408 GLU A N 1
ATOM 3225 C CA . GLU A 1 408 ? -9.196 -14.110 -1.986 1.00 79.62 408 GLU A CA 1
ATOM 3226 C C . GLU A 1 408 ? -9.949 -13.807 -0.686 1.00 79.62 408 GLU A C 1
ATOM 3228 O O . GLU A 1 408 ? -9.897 -12.684 -0.178 1.00 79.62 408 GLU A O 1
ATOM 3233 N N . SER A 1 409 ? -10.611 -14.815 -0.117 1.00 86.12 409 SER A N 1
ATOM 3234 C CA . SER A 1 409 ? -11.194 -14.722 1.218 1.00 86.12 409 SER A CA 1
ATOM 3235 C C . SER A 1 409 ? -10.454 -15.609 2.218 1.00 86.12 409 SER A C 1
ATOM 3237 O O . SER A 1 409 ? -10.142 -16.772 1.956 1.00 86.12 409 SER A O 1
ATOM 3239 N N . LYS A 1 410 ? -10.186 -15.049 3.399 1.00 89.00 410 LYS A N 1
ATOM 3240 C CA . LYS A 1 410 ? -9.624 -15.763 4.547 1.00 89.00 410 LYS A CA 1
ATOM 3241 C C . LYS A 1 410 ? -10.668 -15.867 5.637 1.00 89.00 410 LYS A C 1
ATOM 3243 O O . LYS A 1 410 ? -11.255 -14.861 6.030 1.00 89.00 410 LYS A O 1
ATOM 3248 N N . ARG A 1 411 ? -10.886 -17.080 6.148 1.00 91.50 411 ARG A N 1
ATOM 3249 C CA . ARG A 1 411 ? -11.847 -17.323 7.224 1.00 91.50 411 ARG A CA 1
ATOM 3250 C C . ARG A 1 411 ? -11.220 -18.087 8.380 1.00 91.50 411 ARG A C 1
ATOM 3252 O O . ARG A 1 411 ? -10.540 -19.095 8.177 1.00 91.50 411 ARG A O 1
ATOM 3259 N N . VAL A 1 412 ? -11.513 -17.641 9.597 1.00 92.31 412 VAL A N 1
ATOM 3260 C CA . VAL A 1 412 ? -11.228 -18.375 10.835 1.00 92.31 412 VAL A CA 1
ATOM 3261 C C . VAL A 1 412 ? -12.523 -18.588 11.610 1.00 92.31 412 VAL A C 1
ATOM 3263 O O . VAL A 1 412 ? -13.319 -17.668 11.767 1.00 92.31 412 VAL A O 1
ATOM 3266 N N . GLU A 1 413 ? -12.742 -19.814 12.065 1.00 93.00 413 GLU A N 1
ATOM 3267 C CA . GLU A 1 413 ? -13.845 -20.213 12.941 1.00 93.00 413 GLU A CA 1
ATOM 3268 C C . GLU A 1 413 ? -13.261 -20.699 14.271 1.00 93.00 413 GLU A C 1
ATOM 3270 O O . GLU A 1 413 ? -12.159 -21.254 14.295 1.00 93.00 413 GLU A O 1
ATOM 3275 N N . ILE A 1 414 ? -13.977 -20.494 15.375 1.00 92.19 414 ILE A N 1
ATOM 3276 C CA . ILE A 1 414 ? -13.594 -21.038 16.683 1.00 92.19 414 ILE A CA 1
ATOM 3277 C C . ILE A 1 414 ? -14.661 -22.038 17.103 1.00 92.19 414 ILE A C 1
ATOM 3279 O O . ILE A 1 414 ? -15.848 -21.719 17.130 1.00 92.19 414 ILE A O 1
ATOM 3283 N N . ASP A 1 415 ? -14.243 -23.267 17.399 1.00 88.94 415 ASP A N 1
ATOM 3284 C CA . ASP A 1 415 ? -15.164 -24.275 17.914 1.00 88.94 415 ASP A CA 1
ATOM 3285 C C . ASP A 1 415 ? -15.442 -24.097 19.415 1.00 88.94 415 ASP A C 1
ATOM 3287 O O . ASP A 1 415 ? -14.802 -23.304 20.105 1.00 88.94 415 ASP A O 1
ATOM 3291 N N . SER A 1 416 ? -16.402 -24.859 19.939 1.00 85.00 416 SER A N 1
ATOM 3292 C CA . SER A 1 416 ? -16.832 -24.785 21.342 1.00 85.00 416 SER A CA 1
ATOM 3293 C C . SER A 1 416 ? -15.739 -25.140 22.359 1.00 85.00 416 SER A C 1
ATOM 3295 O O . SER A 1 416 ? -15.902 -24.866 23.544 1.00 85.00 416 SER A O 1
ATOM 3297 N N . LEU A 1 417 ? -14.626 -25.744 21.924 1.00 85.00 417 LEU A N 1
ATOM 3298 C CA . LEU A 1 417 ? -13.455 -26.021 22.762 1.00 85.00 417 LEU A CA 1
ATOM 3299 C C . LEU A 1 417 ? -12.402 -24.906 22.676 1.00 85.00 417 LEU A C 1
ATOM 3301 O O . LEU A 1 417 ? -11.323 -25.040 23.252 1.00 85.00 417 LEU A O 1
ATOM 3305 N N . GLY A 1 418 ? -12.681 -23.828 21.941 1.00 84.88 418 GLY A N 1
ATOM 3306 C CA . GLY A 1 418 ? -11.745 -22.735 21.722 1.00 84.88 418 GLY A CA 1
ATOM 3307 C C . GLY A 1 418 ? -10.645 -23.063 20.709 1.00 84.88 418 GLY A C 1
ATOM 3308 O O . GLY A 1 418 ? -9.588 -22.435 20.748 1.00 84.88 418 GLY A O 1
ATOM 3309 N N . ARG A 1 419 ? -10.829 -24.052 19.823 1.00 88.75 419 ARG A N 1
ATOM 3310 C CA . ARG A 1 419 ? -9.835 -24.367 18.785 1.00 88.75 419 ARG A CA 1
ATOM 3311 C C . ARG A 1 419 ? -10.123 -23.572 17.521 1.00 88.75 419 ARG A C 1
ATOM 3313 O O . ARG A 1 419 ? -11.254 -23.546 17.040 1.00 88.75 419 ARG A O 1
ATOM 3320 N N . PHE A 1 420 ? -9.077 -22.976 16.958 1.00 89.94 420 PHE A N 1
ATOM 3321 C CA . PHE A 1 420 ? -9.154 -22.266 15.686 1.00 89.94 420 PHE A CA 1
ATOM 3322 C C . PHE A 1 420 ? -9.202 -23.255 14.517 1.00 89.94 420 PHE A C 1
ATOM 3324 O O . PHE A 1 420 ? -8.381 -24.168 14.432 1.00 89.94 420 PHE A O 1
ATOM 3331 N N . ARG A 1 421 ? -10.144 -23.051 13.596 1.00 87.81 421 ARG A N 1
ATOM 3332 C CA . ARG A 1 421 ? -10.233 -23.750 12.312 1.00 87.81 421 ARG A CA 1
ATOM 3333 C C . ARG A 1 421 ? -10.136 -22.728 11.196 1.00 87.81 421 ARG A C 1
ATOM 3335 O O . ARG A 1 421 ? -11.014 -21.880 11.044 1.00 87.81 421 ARG A O 1
ATOM 3342 N N . SER A 1 422 ? -9.061 -22.800 10.424 1.00 82.00 422 SER A N 1
ATOM 3343 C CA . SER A 1 422 ? -8.853 -21.905 9.293 1.00 82.00 422 SER A CA 1
ATOM 3344 C C . SER A 1 422 ? -9.281 -22.550 7.992 1.00 82.00 422 SER A C 1
ATOM 3346 O O . SER A 1 422 ? -8.882 -23.664 7.667 1.00 82.00 422 SER A O 1
ATOM 3348 N N . HIS A 1 423 ? -10.049 -21.791 7.226 1.00 75.94 423 HIS A N 1
ATOM 3349 C CA . HIS A 1 423 ? -10.352 -22.075 5.837 1.00 75.94 423 HIS A CA 1
ATOM 3350 C C . HIS A 1 423 ? -9.629 -20.988 5.041 1.00 75.94 423 HIS A C 1
ATOM 3352 O O . HIS A 1 423 ? -10.165 -19.905 4.809 1.00 75.94 423 HIS A O 1
ATOM 3358 N N . ALA A 1 424 ? -8.350 -21.231 4.751 1.00 62.88 424 ALA A N 1
ATOM 3359 C CA . ALA A 1 424 ? -7.523 -20.334 3.956 1.00 62.88 424 ALA A CA 1
ATOM 3360 C C . ALA A 1 424 ? -7.365 -20.936 2.558 1.00 62.88 424 ALA A C 1
ATOM 3362 O O . ALA A 1 424 ? -6.765 -21.999 2.406 1.00 62.88 424 ALA A O 1
ATOM 3363 N N . GLY A 1 425 ? -7.909 -20.273 1.541 1.00 55.66 425 GLY A N 1
ATOM 3364 C CA . GLY A 1 425 ? -7.368 -20.401 0.192 1.00 55.66 425 GLY A CA 1
ATOM 3365 C C . GLY A 1 425 ? -6.284 -19.345 0.041 1.00 55.66 425 GLY A C 1
ATOM 3366 O O . GLY A 1 425 ? -6.538 -18.230 0.455 1.00 55.66 425 GLY A O 1
ATOM 3367 N N . GLY A 1 426 ? -5.116 -19.681 -0.513 1.00 58.94 426 GLY A N 1
ATOM 3368 C CA . GLY A 1 426 ? -4.097 -18.702 -0.915 1.00 58.94 426 GLY A CA 1
ATOM 3369 C C . GLY A 1 426 ? -2.888 -18.505 0.023 1.00 58.94 426 GLY A C 1
ATOM 3370 O O . GLY A 1 426 ? -2.812 -19.087 1.108 1.00 58.94 426 GLY A O 1
ATOM 3371 N N . PRO A 1 427 ? -1.869 -17.757 -0.439 1.00 60.41 427 PRO A N 1
ATOM 3372 C CA . PRO A 1 427 ? -0.591 -17.570 0.254 1.00 60.41 427 PRO A CA 1
ATOM 3373 C C . PRO A 1 427 ? -0.697 -16.739 1.553 1.00 60.41 427 PRO A C 1
ATOM 3375 O O . PRO A 1 427 ? -1.637 -15.963 1.765 1.00 60.41 427 PRO A O 1
ATOM 3378 N N . PRO A 1 428 ? 0.277 -16.871 2.473 1.00 66.62 428 PRO A N 1
ATOM 3379 C CA . PRO A 1 428 ? 0.260 -16.145 3.738 1.00 66.62 428 PRO A CA 1
ATOM 3380 C C . PRO A 1 428 ? 0.377 -14.626 3.532 1.00 66.62 428 PRO A C 1
ATOM 3382 O O . PRO A 1 428 ? 1.107 -14.134 2.672 1.00 66.62 428 PRO A O 1
ATOM 3385 N N . THR A 1 429 ? -0.355 -13.872 4.351 1.00 77.69 429 THR A N 1
ATOM 3386 C CA . THR A 1 429 ? -0.372 -12.401 4.357 1.00 77.69 429 THR A CA 1
ATOM 3387 C C . THR A 1 429 ? 0.549 -11.882 5.453 1.00 77.69 429 THR A C 1
ATOM 3389 O O . THR A 1 429 ? 0.547 -12.410 6.564 1.00 77.69 429 THR A O 1
ATOM 3392 N N . MET A 1 430 ? 1.333 -10.839 5.171 1.00 84.94 430 MET A N 1
ATOM 3393 C CA . MET A 1 430 ? 2.122 -10.183 6.212 1.00 84.94 430 MET A CA 1
ATOM 3394 C C . MET A 1 430 ? 1.195 -9.342 7.092 1.00 84.94 430 MET A C 1
ATOM 3396 O O . MET A 1 430 ? 0.696 -8.305 6.663 1.00 84.94 430 MET A O 1
ATOM 3400 N N . VAL A 1 431 ? 0.977 -9.795 8.323 1.00 89.44 431 VAL A N 1
ATOM 3401 C CA . VAL A 1 431 ? 0.263 -9.051 9.364 1.00 89.44 431 VAL A CA 1
ATOM 3402 C C . VAL A 1 431 ? 1.229 -8.745 10.500 1.00 89.44 431 VAL A C 1
ATOM 3404 O O . VAL A 1 431 ? 2.006 -9.619 10.871 1.00 89.44 431 VAL A O 1
ATOM 3407 N N . LEU A 1 432 ? 1.199 -7.528 11.044 1.00 91.50 432 LEU A N 1
ATOM 3408 C CA . LEU A 1 432 ? 1.850 -7.147 12.304 1.00 91.50 432 LEU A CA 1
ATOM 3409 C C . LEU A 1 432 ? 0.773 -6.569 13.222 1.00 91.50 432 LEU A C 1
ATOM 3411 O O . LEU A 1 432 ? -0.106 -5.858 12.751 1.00 91.50 432 LEU A O 1
ATOM 3415 N N . ALA A 1 433 ? 0.802 -6.901 14.509 1.00 92.25 433 ALA A N 1
ATOM 3416 C CA . ALA A 1 433 ? -0.293 -6.573 15.417 1.00 92.25 433 ALA A CA 1
ATOM 3417 C C . ALA A 1 433 ? 0.249 -6.135 16.776 1.00 92.25 433 ALA A C 1
ATOM 3419 O O . ALA A 1 433 ? 0.981 -6.895 17.412 1.00 92.25 433 ALA A O 1
ATOM 3420 N N . TYR A 1 434 ? -0.128 -4.930 17.194 1.00 91.81 434 TYR A N 1
ATOM 3421 C CA . TYR A 1 434 ? 0.360 -4.268 18.396 1.00 91.81 434 TYR A CA 1
ATOM 3422 C C . TYR A 1 434 ? -0.814 -3.877 19.296 1.00 91.81 434 TYR A C 1
ATOM 3424 O O . TYR A 1 434 ? -1.777 -3.272 18.828 1.00 91.81 434 TYR A O 1
ATOM 3432 N N . GLY A 1 435 ? -0.735 -4.221 20.582 1.00 90.06 435 GLY A N 1
ATOM 3433 C CA . GLY A 1 435 ? -1.721 -3.788 21.577 1.00 90.06 435 GLY A CA 1
ATOM 3434 C C . GLY A 1 435 ? -1.483 -2.369 22.095 1.00 90.06 435 GLY A C 1
ATOM 3435 O O . GLY A 1 435 ? -0.516 -1.704 21.718 1.00 90.06 435 GLY A O 1
ATOM 3436 N N . ALA A 1 436 ? -2.346 -1.930 23.013 1.00 86.44 436 ALA A N 1
ATOM 3437 C CA . ALA A 1 436 ? -2.285 -0.602 23.627 1.00 86.44 436 ALA A CA 1
ATOM 3438 C C . ALA A 1 436 ? -1.040 -0.401 24.512 1.00 86.44 436 ALA A C 1
ATOM 3440 O O . ALA A 1 436 ? -0.351 0.617 24.442 1.00 86.44 436 ALA A O 1
ATOM 3441 N N . ARG A 1 437 ? -0.709 -1.404 25.337 1.00 80.31 437 ARG A N 1
ATOM 3442 C CA . ARG A 1 437 ? 0.414 -1.361 26.285 1.00 80.31 437 ARG A CA 1
ATOM 3443 C C . ARG A 1 437 ? 1.694 -1.868 25.624 1.00 80.31 437 ARG A C 1
ATOM 3445 O O . ARG A 1 437 ? 2.084 -3.021 25.764 1.00 80.31 437 ARG A O 1
ATOM 3452 N N . ARG A 1 438 ? 2.340 -0.992 24.857 1.00 82.19 438 ARG A N 1
ATOM 3453 C CA . ARG A 1 438 ? 3.577 -1.277 24.108 1.00 82.19 438 ARG A CA 1
ATOM 3454 C C . ARG A 1 438 ? 4.812 -1.134 25.002 1.00 82.19 438 ARG A C 1
ATOM 3456 O O . ARG A 1 438 ? 5.555 -0.161 24.893 1.00 82.19 438 ARG A O 1
ATOM 3463 N N . PHE A 1 439 ? 5.023 -2.079 25.916 1.00 79.12 439 PHE A N 1
ATOM 3464 C CA . PHE A 1 439 ? 6.214 -2.083 26.771 1.00 79.12 439 PHE A CA 1
ATOM 3465 C C . PHE A 1 439 ? 7.399 -2.714 26.048 1.00 79.12 439 PHE A C 1
ATOM 3467 O O . PHE A 1 439 ? 7.344 -3.890 25.709 1.00 79.12 439 PHE A O 1
ATOM 3474 N N . PHE A 1 440 ? 8.483 -1.965 25.857 1.00 75.62 440 PHE A N 1
ATOM 3475 C CA . PHE A 1 440 ? 9.721 -2.482 25.271 1.00 75.62 440 PHE A CA 1
ATOM 3476 C C . PHE A 1 440 ? 10.720 -2.853 26.369 1.00 75.62 440 PHE A C 1
ATOM 3478 O O . PHE A 1 440 ? 10.912 -2.079 27.311 1.00 75.62 440 PHE A O 1
ATOM 3485 N N . ARG A 1 441 ? 11.370 -4.018 26.261 1.00 74.56 441 ARG A N 1
ATOM 3486 C CA . ARG A 1 441 ? 12.512 -4.378 27.119 1.00 74.56 441 ARG A CA 1
ATOM 3487 C C . ARG A 1 441 ? 13.744 -4.700 26.292 1.00 74.56 441 ARG A C 1
ATOM 3489 O O . ARG A 1 441 ? 13.677 -5.382 25.271 1.00 74.56 441 ARG A O 1
ATOM 3496 N N . ALA A 1 442 ? 14.882 -4.233 26.793 1.00 63.34 442 ALA A N 1
ATOM 3497 C CA . ALA A 1 442 ? 16.185 -4.601 26.275 1.00 63.34 442 ALA A CA 1
ATOM 3498 C C . ALA A 1 442 ? 16.485 -6.082 26.571 1.00 63.34 442 ALA A C 1
ATOM 3500 O O . ALA A 1 442 ? 16.141 -6.592 27.635 1.00 63.34 442 ALA A O 1
ATOM 3501 N N . HIS A 1 443 ? 17.172 -6.741 25.634 1.00 64.50 443 HIS A N 1
ATOM 3502 C CA . HIS A 1 443 ? 17.728 -8.103 25.732 1.00 64.50 443 HIS A CA 1
ATOM 3503 C C . HIS A 1 443 ? 16.752 -9.295 25.669 1.00 64.50 443 HIS A C 1
ATOM 3505 O O . HIS A 1 443 ? 17.220 -10.428 25.549 1.00 64.50 443 HIS A O 1
ATOM 3511 N N . ASP A 1 444 ? 15.436 -9.077 25.629 1.00 66.12 444 ASP A N 1
ATOM 3512 C CA . ASP A 1 444 ? 14.467 -10.145 25.353 1.00 66.12 444 ASP A CA 1
ATOM 3513 C C . ASP A 1 444 ? 14.356 -10.391 23.836 1.00 66.12 444 ASP A C 1
ATOM 3515 O O . ASP A 1 444 ? 13.783 -9.586 23.104 1.00 66.12 444 ASP A O 1
ATOM 3519 N N . ARG A 1 445 ? 14.890 -11.518 23.338 1.00 64.50 445 ARG A N 1
ATOM 3520 C CA . ARG A 1 445 ? 14.680 -11.937 21.939 1.00 64.50 445 ARG A CA 1
ATOM 3521 C C . ARG A 1 445 ? 13.302 -12.567 21.792 1.00 64.50 445 ARG A C 1
ATOM 3523 O O . ARG A 1 445 ? 13.058 -13.658 22.312 1.00 64.50 445 ARG A O 1
ATOM 3530 N N . ILE A 1 446 ? 12.415 -11.916 21.043 1.00 67.69 446 ILE A N 1
ATOM 3531 C CA . ILE A 1 446 ? 11.062 -12.424 20.815 1.00 67.69 446 ILE A CA 1
ATOM 3532 C C . ILE A 1 446 ? 11.015 -13.119 19.452 1.00 67.69 446 ILE A C 1
ATOM 3534 O O . ILE A 1 446 ? 11.250 -12.479 18.425 1.00 67.69 446 ILE A O 1
ATOM 3538 N N . PRO A 1 447 ? 10.673 -14.421 19.394 1.00 66.44 447 PRO A N 1
ATOM 3539 C CA . PRO A 1 447 ? 10.532 -15.119 18.123 1.00 66.44 447 PRO A CA 1
ATOM 3540 C C . PRO A 1 447 ? 9.527 -14.421 17.200 1.00 66.44 447 PRO A C 1
ATOM 3542 O O . PRO A 1 447 ? 8.517 -13.896 17.669 1.00 66.44 447 PRO A O 1
ATOM 3545 N N . HIS A 1 448 ? 9.734 -14.481 15.880 1.00 65.12 448 HIS A N 1
ATOM 3546 C CA . HIS A 1 448 ? 8.867 -13.785 14.916 1.00 65.12 448 HIS A CA 1
ATOM 3547 C C . HIS A 1 448 ? 7.369 -14.102 15.066 1.00 65.12 448 HIS A C 1
ATOM 3549 O O . HIS A 1 448 ? 6.542 -13.208 14.924 1.00 65.12 448 HIS A O 1
ATOM 3555 N N . HIS A 1 449 ? 7.018 -15.342 15.418 1.00 62.84 449 HIS A N 1
ATOM 3556 C CA . HIS A 1 449 ? 5.635 -15.775 15.646 1.00 62.84 449 HIS A CA 1
ATOM 3557 C C . HIS A 1 449 ? 5.015 -15.224 16.945 1.00 62.84 449 HIS A C 1
ATOM 3559 O O . HIS A 1 449 ? 3.800 -15.241 17.096 1.00 62.84 449 HIS A O 1
ATOM 3565 N N . GLY A 1 450 ? 5.825 -14.729 17.885 1.00 62.41 450 GLY A N 1
ATOM 3566 C CA . GLY A 1 450 ? 5.379 -14.137 19.149 1.00 62.41 450 GLY A CA 1
ATOM 3567 C C . GLY A 1 450 ? 5.072 -12.641 19.084 1.00 62.41 450 GLY A C 1
ATOM 3568 O O . GLY A 1 450 ? 4.640 -12.083 20.086 1.00 62.41 450 GLY A O 1
ATOM 3569 N N . LEU A 1 451 ? 5.274 -11.993 17.933 1.00 70.44 451 LEU A N 1
ATOM 3570 C CA . LEU A 1 451 ? 5.116 -10.543 17.771 1.00 70.44 451 LEU A CA 1
ATOM 3571 C C . LEU A 1 451 ? 3.698 -10.063 18.113 1.00 70.44 451 LEU A C 1
ATOM 3573 O O . LEU A 1 451 ? 3.507 -9.069 18.806 1.00 70.44 451 LEU A O 1
ATOM 3577 N N . HIS A 1 452 ? 2.696 -10.813 17.659 1.00 82.38 452 HIS A N 1
ATOM 3578 C CA . HIS A 1 452 ? 1.287 -10.455 17.812 1.00 82.38 452 HIS A CA 1
ATOM 3579 C C . HIS A 1 452 ? 0.786 -10.544 19.252 1.00 82.38 452 HIS A C 1
ATOM 3581 O O . HIS A 1 452 ? -0.349 -10.166 19.529 1.00 82.38 452 HIS A O 1
ATOM 3587 N N . ARG A 1 453 ? 1.612 -11.064 20.167 1.00 83.31 453 ARG A N 1
ATOM 3588 C CA . ARG A 1 453 ? 1.231 -11.319 21.553 1.00 83.31 453 ARG A CA 1
ATOM 3589 C C . ARG A 1 453 ? 0.756 -10.055 22.260 1.00 83.31 453 ARG A C 1
ATOM 3591 O O . ARG A 1 453 ? -0.205 -10.142 23.005 1.00 83.31 453 ARG A O 1
ATOM 3598 N N . SER A 1 454 ? 1.345 -8.892 21.973 1.00 88.19 454 SER A N 1
ATOM 3599 C CA . SER A 1 454 ? 0.933 -7.629 22.608 1.00 88.19 454 SER A CA 1
ATOM 3600 C C . SER A 1 454 ? -0.525 -7.241 22.349 1.00 88.19 454 SER A C 1
ATOM 3602 O O . SER A 1 454 ? -1.124 -6.583 23.191 1.00 88.19 454 SER A O 1
ATOM 3604 N N . LEU A 1 455 ? -1.129 -7.677 21.234 1.00 90.62 455 LEU A N 1
ATOM 3605 C CA . LEU A 1 455 ? -2.549 -7.431 20.955 1.00 90.62 455 LEU A CA 1
ATOM 3606 C C . LEU A 1 455 ? -3.487 -8.332 21.785 1.00 90.62 455 LEU A C 1
ATOM 3608 O O . LEU A 1 455 ? -4.647 -7.982 22.004 1.00 90.62 455 LEU A O 1
ATOM 3612 N N . PHE A 1 456 ? -3.010 -9.496 22.230 1.00 90.56 456 PHE A N 1
ATOM 3613 C CA . PHE A 1 456 ? -3.815 -10.491 22.952 1.00 90.56 456 PHE A CA 1
ATOM 3614 C C . PHE A 1 456 ? -3.504 -10.548 24.453 1.00 90.56 456 PHE A C 1
ATOM 3616 O O . PHE A 1 456 ? -4.374 -10.906 25.237 1.00 90.56 456 PHE A O 1
ATOM 3623 N N . ASP A 1 457 ? -2.297 -10.161 24.858 1.00 86.50 457 ASP A N 1
ATOM 3624 C CA . ASP A 1 457 ? -1.825 -10.144 26.239 1.00 86.50 457 ASP A CA 1
ATOM 3625 C C . ASP A 1 457 ? -1.323 -8.729 26.598 1.00 86.50 457 ASP A C 1
ATOM 3627 O O . ASP A 1 457 ? -0.257 -8.318 26.125 1.00 86.50 457 ASP A O 1
ATOM 3631 N N . PRO A 1 458 ? -2.051 -7.980 27.451 1.00 82.25 458 PRO A N 1
ATOM 3632 C CA . PRO A 1 458 ? -1.682 -6.623 27.865 1.00 82.25 458 PRO A CA 1
ATOM 3633 C C . PRO A 1 458 ? -0.361 -6.511 28.639 1.00 82.25 458 PRO A C 1
ATOM 3635 O O . PRO A 1 458 ? 0.119 -5.396 28.854 1.00 82.25 458 PRO A O 1
ATOM 3638 N N . PHE A 1 459 ? 0.189 -7.630 29.117 1.00 84.25 459 PHE A N 1
ATOM 3639 C CA . PHE A 1 459 ? 1.466 -7.686 29.831 1.00 84.25 459 PHE A CA 1
ATOM 3640 C C . PHE A 1 459 ? 2.615 -8.165 28.946 1.00 84.25 459 PHE A C 1
ATOM 3642 O O . PHE A 1 459 ? 3.760 -8.227 29.403 1.00 84.25 459 PHE A O 1
ATOM 3649 N N . ALA A 1 460 ? 2.332 -8.503 27.689 1.00 84.00 460 ALA A N 1
ATOM 3650 C CA . ALA A 1 460 ? 3.369 -8.899 26.766 1.00 84.00 460 ALA A CA 1
ATOM 3651 C C . ALA A 1 460 ? 4.307 -7.730 26.476 1.00 84.00 460 ALA A C 1
ATOM 3653 O O . ALA A 1 460 ? 3.904 -6.595 26.223 1.00 84.00 460 ALA A O 1
ATOM 3654 N N . VAL A 1 461 ? 5.589 -8.054 26.499 1.00 82.88 461 VAL A N 1
ATOM 3655 C CA . VAL A 1 461 ? 6.675 -7.131 26.208 1.00 82.88 461 VAL A CA 1
ATOM 3656 C C . VAL A 1 461 ? 7.045 -7.257 24.733 1.00 82.88 461 VAL A C 1
ATOM 3658 O O . VAL A 1 461 ? 6.914 -8.332 24.149 1.00 82.88 461 VAL A O 1
ATOM 3661 N N . LEU A 1 462 ? 7.497 -6.159 24.138 1.00 82.12 462 LEU A N 1
ATOM 3662 C CA . LEU A 1 462 ? 8.078 -6.075 22.805 1.00 82.12 462 LEU A CA 1
ATOM 3663 C C . LEU A 1 462 ? 9.609 -5.987 22.902 1.00 82.12 462 LEU A C 1
ATOM 3665 O O . LEU A 1 462 ? 10.164 -5.468 23.872 1.00 82.12 462 LEU A O 1
ATOM 3669 N N . GLU A 1 463 ? 10.293 -6.499 21.885 1.00 81.62 463 GLU A N 1
ATOM 3670 C CA . GLU A 1 463 ? 11.753 -6.436 21.789 1.00 81.62 463 GLU A CA 1
ATOM 3671 C C . GLU A 1 463 ? 12.179 -4.996 21.496 1.00 81.62 463 GLU A C 1
ATOM 3673 O O . GLU A 1 463 ? 11.687 -4.396 20.541 1.00 81.62 463 GLU A O 1
ATOM 3678 N N . ASP A 1 464 ? 13.086 -4.437 22.302 1.00 80.75 464 ASP A N 1
ATOM 3679 C CA . ASP A 1 464 ? 13.663 -3.120 22.021 1.00 80.75 464 ASP A CA 1
ATOM 3680 C C . ASP A 1 464 ? 14.478 -3.164 20.713 1.00 80.75 464 ASP A C 1
ATOM 3682 O O . ASP A 1 464 ? 15.507 -3.851 20.643 1.00 80.75 464 ASP A O 1
ATOM 3686 N N . PRO A 1 465 ? 14.060 -2.433 19.664 1.00 80.06 465 PRO A N 1
ATOM 3687 C CA . PRO A 1 465 ? 14.721 -2.502 18.372 1.00 80.06 465 PRO A CA 1
ATOM 3688 C C . PRO A 1 465 ? 16.022 -1.688 18.318 1.00 80.06 465 PRO A C 1
ATOM 3690 O O . PRO A 1 465 ? 16.717 -1.740 17.303 1.00 80.06 465 PRO A O 1
ATOM 3693 N N . SER A 1 466 ? 16.379 -0.953 19.377 1.00 78.06 466 SER A N 1
ATOM 3694 C CA . SER A 1 466 ? 17.579 -0.106 19.417 1.00 78.06 466 SER A CA 1
ATOM 3695 C C . SER A 1 466 ? 18.862 -0.913 19.190 1.00 78.06 466 SER A C 1
ATOM 3697 O O . SER A 1 466 ? 19.721 -0.493 18.421 1.00 78.06 466 SER A O 1
ATOM 3699 N N . ASN A 1 467 ? 18.954 -2.125 19.752 1.00 79.25 467 ASN A N 1
ATOM 3700 C CA . ASN A 1 467 ? 20.105 -3.014 19.537 1.00 79.25 467 ASN A CA 1
ATOM 3701 C C . ASN A 1 467 ? 20.229 -3.434 18.067 1.00 79.25 467 ASN A C 1
ATOM 3703 O O . ASN A 1 467 ? 21.311 -3.383 17.482 1.00 79.25 467 ASN A O 1
ATOM 3707 N N . TRP A 1 468 ? 19.103 -3.787 17.440 1.00 85.00 468 TRP A N 1
ATOM 3708 C CA . TRP A 1 468 ? 19.084 -4.092 16.011 1.00 85.00 468 TRP A CA 1
ATOM 3709 C C . TRP A 1 468 ? 19.496 -2.868 15.191 1.00 85.00 468 TRP A C 1
ATOM 3711 O O . TRP A 1 468 ? 20.284 -2.982 14.259 1.00 85.00 468 TRP A O 1
ATOM 3721 N N . LEU A 1 469 ? 19.040 -1.674 15.571 1.00 83.75 469 LEU A N 1
ATOM 3722 C CA . LEU A 1 469 ? 19.456 -0.429 14.936 1.00 83.75 469 LEU A CA 1
ATOM 3723 C C . LEU A 1 469 ? 20.927 -0.081 15.132 1.00 83.75 469 LEU A C 1
ATOM 3725 O O . LEU A 1 469 ? 21.395 0.772 14.389 1.00 83.75 469 LEU A O 1
ATOM 3729 N N . THR A 1 470 ? 21.653 -0.699 16.056 1.00 84.31 470 THR A N 1
ATOM 3730 C CA . THR A 1 470 ? 23.110 -0.559 16.178 1.00 84.31 470 THR A CA 1
ATOM 3731 C C . THR A 1 470 ? 23.835 -1.586 15.308 1.00 84.31 470 THR A C 1
ATOM 3733 O O . THR A 1 470 ? 24.795 -1.244 14.618 1.00 84.31 470 THR A O 1
ATOM 3736 N N . GLU A 1 471 ? 23.338 -2.824 15.272 1.00 85.06 471 GLU A N 1
ATOM 3737 C CA . GLU A 1 471 ? 23.989 -3.962 14.605 1.00 85.06 471 GLU A CA 1
ATOM 3738 C C . GLU A 1 471 ? 23.604 -4.135 13.125 1.00 85.06 471 GLU A C 1
ATOM 3740 O O . GLU A 1 471 ? 24.313 -4.811 12.379 1.00 85.06 471 GLU A O 1
ATOM 3745 N N . ALA A 1 472 ? 22.490 -3.548 12.668 1.00 85.25 472 ALA A N 1
ATOM 3746 C CA . ALA A 1 472 ? 21.954 -3.842 11.338 1.00 85.25 472 ALA A CA 1
ATOM 3747 C C . ALA A 1 472 ? 22.927 -3.449 10.209 1.00 85.25 472 ALA A C 1
ATOM 3749 O O . ALA A 1 472 ? 23.627 -2.439 10.334 1.00 85.25 472 ALA A O 1
ATOM 3750 N N . PRO A 1 473 ? 22.937 -4.176 9.075 1.00 86.00 473 PRO A N 1
ATOM 3751 C CA . PRO A 1 473 ? 23.720 -3.801 7.903 1.00 86.00 473 PRO A CA 1
ATOM 3752 C C . PRO A 1 473 ? 23.408 -2.377 7.440 1.00 86.00 473 PRO A C 1
ATOM 3754 O O . PRO A 1 473 ? 22.265 -1.926 7.533 1.00 86.00 473 PRO A O 1
ATOM 3757 N N . ARG A 1 474 ? 24.405 -1.689 6.872 1.00 82.50 474 ARG A N 1
ATOM 3758 C CA . ARG A 1 474 ? 24.282 -0.288 6.440 1.00 82.50 474 ARG A CA 1
ATOM 3759 C C . ARG A 1 474 ? 23.049 -0.031 5.565 1.00 82.50 474 ARG A C 1
ATOM 3761 O O . ARG A 1 474 ? 22.297 0.887 5.847 1.00 82.50 474 ARG A O 1
ATOM 3768 N N . ALA A 1 475 ? 22.791 -0.885 4.574 1.00 78.81 475 ALA A N 1
ATOM 3769 C CA . ALA A 1 475 ? 21.631 -0.740 3.691 1.00 78.81 475 ALA A CA 1
ATOM 3770 C C . ALA A 1 475 ? 20.283 -0.809 4.440 1.00 78.81 475 ALA A C 1
ATOM 3772 O O . ALA A 1 475 ? 19.371 -0.040 4.141 1.00 78.81 475 ALA A O 1
ATOM 3773 N N . ALA A 1 476 ? 20.165 -1.702 5.430 1.00 82.31 476 ALA A N 1
ATOM 3774 C CA . ALA A 1 476 ? 18.963 -1.831 6.252 1.00 82.31 476 ALA A CA 1
ATOM 3775 C C . ALA A 1 476 ? 18.802 -0.631 7.195 1.00 82.31 476 ALA A C 1
ATOM 3777 O O . ALA A 1 476 ? 17.700 -0.102 7.329 1.00 82.31 476 ALA A O 1
ATOM 3778 N N . PHE A 1 477 ? 19.900 -0.166 7.799 1.00 87.88 477 PHE A N 1
ATOM 3779 C CA . PHE A 1 477 ? 19.895 1.048 8.611 1.00 87.88 477 PHE A CA 1
ATOM 3780 C C . PHE A 1 477 ? 19.475 2.270 7.804 1.00 87.88 477 PHE A C 1
ATOM 3782 O O . PHE A 1 477 ? 18.566 2.975 8.222 1.00 87.88 477 PHE A O 1
ATOM 3789 N N . ASP A 1 478 ? 20.093 2.496 6.644 1.00 84.44 478 ASP A N 1
ATOM 3790 C CA . ASP A 1 478 ? 19.824 3.663 5.805 1.00 84.44 478 ASP A CA 1
ATOM 3791 C C . ASP A 1 478 ? 18.357 3.673 5.340 1.00 84.44 478 ASP A C 1
ATOM 3793 O O . ASP A 1 478 ? 17.727 4.728 5.313 1.00 84.44 478 ASP A O 1
ATOM 3797 N N . ALA A 1 479 ? 17.767 2.501 5.061 1.00 82.19 479 ALA A N 1
ATOM 3798 C CA . ALA A 1 479 ? 16.339 2.380 4.763 1.00 82.19 479 ALA A CA 1
ATOM 3799 C C . ALA A 1 479 ? 15.448 2.798 5.946 1.00 82.19 479 ALA A C 1
ATOM 3801 O O . ALA A 1 479 ? 14.508 3.573 5.762 1.00 82.19 479 ALA A O 1
ATOM 3802 N N . VAL A 1 480 ? 15.748 2.329 7.162 1.00 87.06 480 VAL A N 1
ATOM 3803 C CA . VAL A 1 480 ? 14.989 2.716 8.362 1.00 87.06 480 VAL A CA 1
ATOM 3804 C C . VAL A 1 480 ? 15.214 4.187 8.711 1.00 87.06 480 VAL A C 1
ATOM 3806 O O . VAL A 1 480 ? 14.252 4.881 9.019 1.00 87.06 480 VAL A O 1
ATOM 3809 N N . ALA A 1 481 ? 16.441 4.697 8.597 1.00 86.50 481 ALA A N 1
ATOM 3810 C CA . ALA A 1 481 ? 16.771 6.102 8.816 1.00 86.50 481 ALA A CA 1
ATOM 3811 C C . ALA A 1 481 ? 15.983 7.014 7.863 1.00 86.50 481 ALA A C 1
ATOM 3813 O O . ALA A 1 481 ? 15.348 7.959 8.331 1.00 86.50 481 ALA A O 1
ATOM 3814 N N . ARG A 1 482 ? 15.920 6.677 6.561 1.00 84.19 482 ARG A N 1
ATOM 3815 C CA . ARG A 1 482 ? 15.079 7.378 5.569 1.00 84.19 482 ARG A CA 1
ATOM 3816 C C . ARG A 1 482 ? 13.639 7.519 6.036 1.00 84.19 482 ARG A C 1
ATOM 3818 O O . ARG A 1 482 ? 13.078 8.607 5.989 1.00 84.19 482 ARG A O 1
ATOM 3825 N N . ALA A 1 483 ? 13.035 6.414 6.457 1.00 85.00 483 ALA A N 1
ATOM 3826 C CA . ALA A 1 483 ? 11.639 6.389 6.872 1.00 85.00 483 ALA A CA 1
ATOM 3827 C C . ALA A 1 483 ? 11.420 7.059 8.241 1.00 85.00 483 ALA A C 1
ATOM 3829 O O . ALA A 1 483 ? 10.411 7.725 8.448 1.00 85.00 483 ALA A O 1
ATOM 3830 N N . MET A 1 484 ? 12.384 6.967 9.157 1.00 85.44 484 MET A N 1
ATOM 3831 C CA . MET A 1 484 ? 12.331 7.632 10.460 1.00 85.44 484 MET A CA 1
ATOM 3832 C C . MET A 1 484 ? 12.347 9.161 10.354 1.00 85.44 484 MET A C 1
ATOM 3834 O O . MET A 1 484 ? 11.714 9.828 11.171 1.00 85.44 484 MET A O 1
ATOM 3838 N N . ARG A 1 485 ? 13.009 9.730 9.340 1.00 85.62 485 ARG A N 1
ATOM 3839 C CA . ARG A 1 485 ? 12.948 11.176 9.074 1.00 85.62 485 ARG A CA 1
ATOM 3840 C C . ARG A 1 485 ? 11.517 11.663 8.845 1.00 85.62 485 ARG A C 1
ATOM 3842 O O . ARG A 1 485 ? 11.168 12.727 9.346 1.00 85.62 485 ARG A O 1
ATOM 3849 N N . GLU A 1 486 ? 10.687 10.866 8.167 1.00 82.94 486 GLU A N 1
ATOM 3850 C CA . GLU A 1 486 ? 9.264 11.172 7.954 1.00 82.94 486 GLU A CA 1
ATOM 3851 C C . GLU A 1 486 ? 8.471 11.154 9.259 1.00 82.94 486 GLU A C 1
ATOM 3853 O O . GLU A 1 486 ? 7.596 11.993 9.479 1.00 82.94 486 GLU A O 1
ATOM 3858 N N . ILE A 1 487 ? 8.800 10.202 10.137 1.00 82.62 487 ILE A N 1
ATOM 3859 C CA . ILE A 1 487 ? 8.154 10.040 11.442 1.00 82.62 487 ILE A CA 1
ATOM 3860 C C . ILE A 1 487 ? 8.499 11.190 12.374 1.00 82.62 487 ILE A C 1
ATOM 3862 O O . ILE A 1 487 ? 7.655 11.627 13.146 1.00 82.62 487 ILE A O 1
ATOM 3866 N N . PHE A 1 488 ? 9.718 11.705 12.280 1.00 78.38 488 PHE A N 1
ATOM 3867 C CA . PHE A 1 488 ? 10.190 12.815 13.095 1.00 78.38 488 PHE A CA 1
ATOM 3868 C C . PHE A 1 488 ? 9.996 14.187 12.457 1.00 78.38 488 PHE A C 1
ATOM 3870 O O . PHE A 1 488 ? 10.400 15.176 13.065 1.00 78.38 488 PHE A O 1
ATOM 3877 N N . ALA A 1 489 ? 9.366 14.248 11.278 1.00 77.00 489 ALA A N 1
ATOM 3878 C CA . ALA A 1 489 ? 9.194 15.474 10.503 1.00 77.00 489 ALA A CA 1
ATOM 3879 C C . ALA A 1 489 ? 10.516 16.263 10.372 1.00 77.00 489 ALA A C 1
ATOM 3881 O O . ALA A 1 489 ? 10.562 17.476 10.564 1.00 77.00 489 ALA A O 1
ATOM 3882 N N . LEU A 1 490 ? 11.611 15.542 10.106 1.00 79.31 490 LEU A N 1
ATOM 3883 C CA . LEU A 1 490 ? 12.945 16.120 9.953 1.00 79.31 490 LEU A CA 1
ATOM 3884 C C . LEU A 1 490 ? 13.093 16.719 8.556 1.00 79.31 490 LEU A C 1
ATOM 3886 O O . LEU A 1 490 ? 12.852 16.042 7.550 1.00 79.31 490 LEU A O 1
ATOM 3890 N N . HIS A 1 491 ? 13.541 17.970 8.483 1.00 75.12 491 HIS A N 1
ATOM 3891 C CA . HIS A 1 491 ? 13.605 18.734 7.237 1.00 75.12 491 HIS A CA 1
ATOM 3892 C C . HIS A 1 491 ? 15.007 19.301 6.988 1.00 75.12 491 HIS A C 1
ATOM 3894 O O . HIS A 1 491 ? 15.790 19.499 7.913 1.00 75.12 491 HIS A O 1
ATOM 3900 N N . GLY A 1 492 ? 15.332 19.564 5.719 1.00 73.38 492 GLY A N 1
ATOM 3901 C CA . GLY A 1 492 ? 16.615 20.162 5.337 1.00 73.38 492 GLY A CA 1
ATOM 3902 C C . GLY A 1 492 ? 17.822 19.346 5.815 1.00 73.38 492 GLY A C 1
ATOM 3903 O O . GLY A 1 492 ? 17.957 18.175 5.447 1.00 73.38 492 GLY A O 1
ATOM 3904 N N . ASP A 1 493 ? 18.668 19.984 6.628 1.00 72.81 493 ASP A N 1
ATOM 3905 C CA . ASP A 1 493 ? 19.949 19.462 7.136 1.00 72.81 493 ASP A CA 1
ATOM 3906 C C . ASP A 1 493 ? 19.824 18.548 8.368 1.00 72.81 493 ASP A C 1
ATOM 3908 O O . ASP A 1 493 ? 20.824 18.001 8.853 1.00 72.81 493 ASP A O 1
ATOM 3912 N N . ASP A 1 494 ? 18.612 18.381 8.905 1.00 83.31 494 ASP A N 1
ATOM 3913 C CA . ASP A 1 494 ? 18.342 17.382 9.939 1.00 83.31 494 ASP A CA 1
ATOM 3914 C C . ASP A 1 494 ? 18.728 15.991 9.415 1.00 83.31 494 ASP A C 1
ATOM 3916 O O . ASP A 1 494 ? 18.595 15.743 8.219 1.00 83.31 494 ASP A O 1
ATOM 3920 N N . ASP A 1 495 ? 19.211 15.070 10.258 1.00 82.00 495 ASP A N 1
ATOM 3921 C CA . ASP A 1 495 ? 19.592 13.714 9.823 1.00 82.00 495 ASP A CA 1
ATOM 3922 C C . ASP A 1 495 ? 19.541 12.682 10.951 1.00 82.00 495 ASP A C 1
ATOM 3924 O O . ASP A 1 495 ? 19.603 13.019 12.134 1.00 82.00 495 ASP A O 1
ATOM 3928 N N . ILE A 1 496 ? 19.464 11.407 10.574 1.00 87.19 496 ILE A N 1
ATOM 3929 C CA . ILE A 1 496 ? 19.575 10.273 11.491 1.00 87.19 496 ILE A CA 1
ATOM 3930 C C . ILE A 1 496 ? 20.759 9.426 11.048 1.00 87.19 496 ILE A C 1
ATOM 3932 O O . ILE A 1 496 ? 20.764 8.870 9.952 1.00 87.19 496 ILE A O 1
ATOM 3936 N N . PHE A 1 497 ? 21.770 9.318 11.905 1.00 87.06 497 PHE A N 1
ATOM 3937 C CA . PHE A 1 497 ? 23.025 8.655 11.563 1.00 87.06 497 PHE A CA 1
ATOM 3938 C C . PHE A 1 497 ? 23.583 7.861 12.743 1.00 87.06 497 PHE A C 1
ATOM 3940 O O . PHE A 1 497 ? 23.225 8.088 13.899 1.00 87.06 497 PHE A O 1
ATOM 3947 N N . ARG A 1 498 ? 24.478 6.915 12.445 1.00 88.44 498 ARG A N 1
ATOM 3948 C CA . ARG A 1 498 ? 25.249 6.188 13.459 1.00 88.44 498 ARG A CA 1
ATOM 3949 C C . ARG A 1 498 ? 26.597 6.853 13.668 1.00 88.44 498 ARG A C 1
ATOM 3951 O O . ARG A 1 498 ? 27.253 7.239 12.702 1.00 88.44 498 ARG A O 1
ATOM 3958 N N . ASN A 1 499 ? 27.030 6.957 14.918 1.00 85.69 499 ASN A N 1
ATOM 3959 C CA . ASN A 1 499 ? 28.409 7.333 15.217 1.00 85.69 499 ASN A CA 1
ATOM 3960 C C . ASN A 1 499 ? 29.363 6.127 15.104 1.00 85.69 499 ASN A C 1
ATOM 3962 O O . ASN A 1 499 ? 28.943 4.994 14.871 1.00 85.69 499 ASN A O 1
ATOM 3966 N N . HIS A 1 500 ? 30.659 6.367 15.317 1.00 80.25 500 HIS A N 1
ATOM 3967 C CA . HIS A 1 500 ? 31.702 5.333 15.286 1.00 80.25 500 HIS A CA 1
ATOM 3968 C C . HIS A 1 500 ? 31.494 4.202 16.308 1.00 80.25 500 HIS A C 1
ATOM 3970 O O . HIS A 1 500 ? 31.987 3.100 16.098 1.00 80.25 500 HIS A O 1
ATOM 3976 N N . SER A 1 501 ? 30.772 4.462 17.402 1.00 78.19 501 SER A N 1
ATOM 3977 C CA . SER A 1 501 ? 30.416 3.468 18.419 1.00 78.19 501 SER A CA 1
ATOM 3978 C C . SER A 1 501 ? 29.076 2.769 18.153 1.00 78.19 501 SER A C 1
ATOM 3980 O O . SER A 1 501 ? 28.654 1.948 18.960 1.00 78.19 501 SER A O 1
ATOM 3982 N N . GLY A 1 502 ? 28.413 3.053 17.025 1.00 79.00 502 GLY A N 1
ATOM 3983 C CA . GLY A 1 502 ? 27.167 2.404 16.611 1.00 79.00 502 GLY A CA 1
ATOM 3984 C C . GLY A 1 502 ? 25.893 2.957 17.263 1.00 79.00 502 GLY A C 1
ATOM 3985 O O . GLY A 1 502 ? 24.802 2.456 16.986 1.00 79.00 502 GLY A O 1
ATOM 3986 N N . HIS A 1 503 ? 25.993 4.004 18.084 1.00 82.69 503 HIS A N 1
ATOM 3987 C CA . HIS A 1 503 ? 24.822 4.674 18.647 1.00 82.69 503 HIS A CA 1
ATOM 3988 C C . HIS A 1 503 ? 24.101 5.496 17.585 1.00 82.69 503 HIS A C 1
ATOM 3990 O O . HIS A 1 503 ? 24.734 6.186 16.777 1.00 82.69 503 HIS A O 1
ATOM 3996 N N . VAL A 1 504 ? 22.771 5.451 17.629 1.00 85.88 504 VAL A N 1
ATOM 3997 C CA . VAL A 1 504 ? 21.907 6.217 16.731 1.00 85.88 504 VAL A CA 1
ATOM 3998 C C . VAL A 1 504 ? 21.721 7.626 17.280 1.00 85.88 504 VAL A C 1
ATOM 4000 O O . VAL A 1 504 ? 21.262 7.828 18.405 1.00 85.88 504 VAL A O 1
ATOM 4003 N N . LEU A 1 505 ? 22.074 8.608 16.460 1.00 87.19 505 LEU A N 1
ATOM 4004 C CA . LEU A 1 505 ? 21.981 10.024 16.771 1.00 87.19 505 LEU A CA 1
ATOM 4005 C C . LEU A 1 505 ? 20.967 10.684 15.838 1.00 87.19 505 LEU A C 1
ATOM 4007 O O . LEU A 1 505 ? 20.996 10.470 14.626 1.00 87.19 505 LEU A O 1
ATOM 4011 N N . VAL A 1 506 ? 20.106 11.521 16.410 1.00 87.31 506 VAL A N 1
ATOM 4012 C CA . VAL A 1 506 ? 19.182 12.380 15.667 1.00 87.31 506 VAL A CA 1
ATOM 4013 C C . VAL A 1 506 ? 19.717 13.804 15.708 1.00 87.31 506 VAL A C 1
ATOM 4015 O O . VAL A 1 506 ? 19.888 14.380 16.784 1.00 87.31 506 VAL A O 1
ATOM 4018 N N . ARG A 1 507 ? 19.994 14.376 14.538 1.00 86.94 507 ARG A N 1
ATOM 4019 C CA . ARG A 1 507 ? 20.259 15.803 14.365 1.00 86.94 507 ARG A CA 1
ATOM 4020 C C . ARG A 1 507 ? 18.951 16.489 14.000 1.00 86.94 507 ARG A C 1
ATOM 4022 O O . ARG A 1 507 ? 18.411 16.209 12.938 1.00 86.94 507 ARG A O 1
ATOM 4029 N N . ALA A 1 508 ? 18.473 17.364 14.876 1.00 83.25 508 ALA A N 1
ATOM 4030 C CA . ALA A 1 508 ? 17.279 18.172 14.663 1.00 83.25 508 ALA A CA 1
ATOM 4031 C C . ALA A 1 508 ? 17.542 19.609 15.130 1.00 83.25 508 ALA A C 1
ATOM 4033 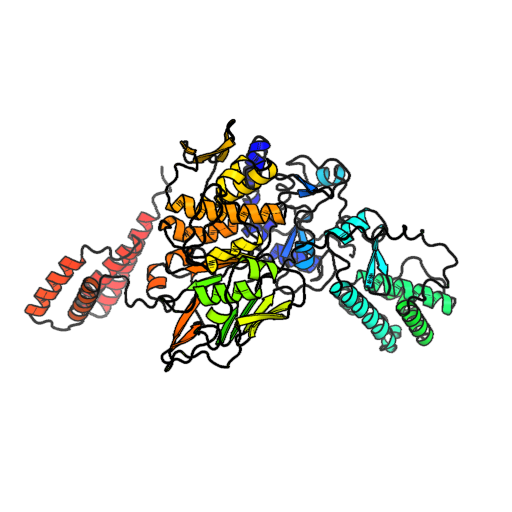O O . ALA A 1 508 ? 18.031 19.811 16.247 1.00 83.25 508 ALA A O 1
ATOM 4034 N N . HIS A 1 509 ? 17.242 20.606 14.293 1.00 79.88 509 HIS A N 1
ATOM 4035 C CA . HIS A 1 509 ? 17.404 22.033 14.622 1.00 79.88 509 HIS A CA 1
ATOM 4036 C C . HIS A 1 509 ? 18.813 22.384 15.149 1.00 79.88 509 HIS A C 1
ATOM 4038 O O . HIS A 1 509 ? 18.975 23.090 16.148 1.00 79.88 509 HIS A O 1
ATOM 4044 N N . GLY A 1 510 ? 19.852 21.818 14.527 1.00 78.69 510 GLY A N 1
ATOM 4045 C CA . GLY A 1 510 ? 21.252 22.039 14.913 1.00 78.69 510 GLY A CA 1
ATOM 4046 C C . GLY A 1 510 ? 21.700 21.341 16.206 1.00 78.69 510 GLY A C 1
ATOM 4047 O O . GLY A 1 510 ? 22.852 21.492 16.609 1.00 78.69 510 GLY A O 1
ATOM 4048 N N . ARG A 1 511 ? 20.836 20.552 16.859 1.00 84.12 511 ARG A N 1
ATOM 4049 C CA . ARG A 1 511 ? 21.181 19.756 18.049 1.00 84.12 511 ARG A CA 1
ATOM 4050 C C . ARG A 1 511 ? 21.278 18.281 17.699 1.00 84.12 511 ARG A C 1
ATOM 4052 O O . ARG A 1 511 ? 20.410 17.748 17.019 1.00 84.12 511 ARG A O 1
ATOM 4059 N N . VAL A 1 512 ? 22.309 17.612 18.208 1.00 86.75 512 VAL A N 1
ATOM 4060 C CA . VAL A 1 512 ? 22.497 16.164 18.056 1.00 86.75 512 VAL A CA 1
ATOM 4061 C C . VAL A 1 512 ? 22.132 15.479 19.368 1.00 86.75 512 VAL A C 1
ATOM 4063 O O . VAL A 1 512 ? 22.758 15.739 20.395 1.00 86.75 512 VAL A O 1
ATOM 4066 N N . THR A 1 513 ? 21.121 14.613 19.337 1.00 85.00 513 THR A N 1
ATOM 4067 C CA . THR A 1 513 ? 20.589 13.923 20.518 1.00 85.00 513 THR A CA 1
ATOM 4068 C C . THR A 1 513 ? 20.628 12.407 20.307 1.00 85.00 513 THR A C 1
ATOM 4070 O O . THR A 1 513 ? 20.136 11.935 19.281 1.00 85.00 513 THR A O 1
ATOM 4073 N N . PRO A 1 514 ? 21.195 11.629 21.248 1.00 83.94 514 PRO A N 1
ATOM 4074 C CA . PRO A 1 514 ? 21.063 10.174 21.246 1.00 83.94 514 PRO A CA 1
ATOM 4075 C C . PRO A 1 514 ? 19.612 9.745 21.441 1.00 83.94 514 PRO A C 1
ATOM 4077 O O . PRO A 1 514 ? 18.898 10.334 22.260 1.00 83.94 514 PRO A O 1
ATOM 4080 N N . ILE A 1 515 ? 19.188 8.706 20.725 1.00 79.06 515 ILE A N 1
ATOM 4081 C CA . ILE A 1 515 ? 17.797 8.244 20.756 1.00 79.06 515 ILE A CA 1
ATOM 4082 C C . ILE A 1 515 ? 17.350 7.779 22.150 1.00 79.06 515 ILE A C 1
ATOM 4084 O O . ILE A 1 515 ? 16.191 7.916 22.537 1.00 79.06 515 ILE A O 1
ATOM 4088 N N . GLU A 1 516 ? 18.297 7.295 22.949 1.00 74.44 516 GLU A N 1
ATOM 4089 C CA . GLU A 1 516 ? 18.082 6.809 24.308 1.00 74.44 516 GLU A CA 1
ATOM 4090 C C . GLU A 1 516 ? 17.746 7.943 25.288 1.00 74.44 516 GLU A C 1
ATOM 4092 O O . GLU A 1 516 ? 17.220 7.688 26.369 1.00 74.44 516 GLU A O 1
ATOM 4097 N N . ARG A 1 517 ? 18.037 9.201 24.924 1.00 77.31 517 ARG A N 1
ATOM 4098 C CA . ARG A 1 517 ? 17.766 10.394 25.746 1.00 77.31 517 ARG A CA 1
ATOM 4099 C C . ARG A 1 517 ? 16.472 11.119 25.374 1.00 77.31 517 ARG A C 1
ATOM 4101 O O . ARG A 1 517 ? 16.230 12.223 25.860 1.00 77.31 517 ARG A O 1
ATOM 4108 N N . MET A 1 518 ? 15.656 10.534 24.503 1.00 73.19 518 MET A N 1
ATOM 4109 C CA . MET A 1 518 ? 14.386 11.121 24.068 1.00 73.19 518 MET A CA 1
ATOM 4110 C C . MET A 1 518 ? 13.265 10.823 25.073 1.00 73.19 518 MET A C 1
ATOM 4112 O O . MET A 1 518 ? 13.382 9.903 25.880 1.00 73.19 518 MET A O 1
ATOM 4116 N N . SER A 1 519 ? 12.187 11.616 25.062 1.00 69.00 519 SER A N 1
ATOM 4117 C CA . SER A 1 519 ? 11.090 11.465 26.031 1.00 69.00 519 SER A CA 1
ATOM 4118 C C . SER A 1 519 ? 10.397 10.101 25.916 1.00 69.00 519 SER A C 1
ATOM 4120 O O . SER A 1 519 ? 10.333 9.513 24.838 1.00 69.00 519 SER A O 1
ATOM 4122 N N . ASP A 1 520 ? 9.833 9.595 27.014 1.00 65.75 520 ASP A N 1
ATOM 4123 C CA . ASP A 1 520 ? 9.268 8.237 27.042 1.00 65.75 520 ASP A CA 1
ATOM 4124 C C . ASP A 1 520 ? 8.110 8.032 26.049 1.00 65.75 520 ASP A C 1
ATOM 4126 O O . ASP A 1 520 ? 8.039 6.994 25.390 1.00 65.75 520 ASP A O 1
ATOM 4130 N N . GLY A 1 521 ? 7.251 9.042 25.856 1.00 64.62 521 GLY A N 1
ATOM 4131 C CA . GLY A 1 521 ? 6.194 8.996 24.834 1.00 64.62 521 GLY A CA 1
ATOM 4132 C C . GLY A 1 521 ? 6.747 8.916 23.405 1.00 64.62 521 GLY A C 1
ATOM 4133 O O . GLY A 1 521 ? 6.195 8.223 22.551 1.00 64.62 521 GLY A O 1
ATOM 4134 N N . TYR A 1 522 ? 7.890 9.559 23.156 1.00 70.44 522 TYR A N 1
ATOM 4135 C CA . TYR A 1 522 ? 8.592 9.497 21.877 1.00 70.44 522 TYR A CA 1
ATOM 4136 C C . TYR A 1 522 ? 9.255 8.134 21.661 1.00 70.44 522 TYR A C 1
ATOM 4138 O O . TYR A 1 522 ? 9.175 7.571 20.571 1.00 70.44 522 TYR A O 1
ATOM 4146 N N . ARG A 1 523 ? 9.851 7.560 22.713 1.00 74.06 523 ARG A N 1
ATOM 4147 C CA . ARG A 1 523 ? 10.498 6.242 22.669 1.00 74.06 523 ARG A CA 1
ATOM 4148 C C . ARG A 1 523 ? 9.520 5.116 22.341 1.00 74.06 523 ARG A C 1
ATOM 4150 O O . ARG A 1 523 ? 9.888 4.221 21.589 1.00 74.06 523 ARG A O 1
ATOM 4157 N N . ALA A 1 524 ? 8.290 5.156 22.856 1.00 74.06 524 ALA A N 1
ATOM 4158 C CA . ALA A 1 524 ? 7.296 4.113 22.588 1.00 74.06 524 ALA A CA 1
ATOM 4159 C C . ALA A 1 524 ? 6.835 4.099 21.118 1.00 74.06 524 ALA A C 1
ATOM 4161 O O . ALA A 1 524 ? 6.813 3.039 20.489 1.00 74.06 524 ALA A O 1
ATOM 4162 N N . LEU A 1 525 ? 6.509 5.271 20.553 1.00 77.56 525 LEU A N 1
ATOM 4163 C CA . LEU A 1 525 ? 6.171 5.403 19.130 1.00 77.56 525 LEU A CA 1
ATOM 4164 C C . LEU A 1 525 ? 7.363 5.018 18.249 1.00 77.56 525 LEU A C 1
ATOM 4166 O O . LEU A 1 525 ? 7.201 4.267 17.289 1.00 77.56 525 LEU A O 1
ATOM 4170 N N . PHE A 1 526 ? 8.554 5.504 18.604 1.00 79.62 526 PHE A N 1
ATOM 4171 C CA . PHE A 1 526 ? 9.799 5.194 17.913 1.00 79.62 526 PHE A CA 1
ATOM 4172 C C . PHE A 1 526 ? 10.066 3.691 17.870 1.00 79.62 526 PHE A C 1
ATOM 4174 O O . PHE A 1 526 ? 10.240 3.128 16.795 1.00 79.62 526 PHE A O 1
ATOM 4181 N N . ALA A 1 527 ? 10.059 3.029 19.024 1.00 82.00 527 ALA A N 1
ATOM 4182 C CA . ALA A 1 527 ? 10.354 1.610 19.110 1.00 82.00 527 ALA A CA 1
ATOM 4183 C C . ALA A 1 527 ? 9.323 0.776 18.333 1.00 82.00 527 ALA A C 1
ATOM 4185 O O . ALA A 1 527 ? 9.697 -0.146 17.615 1.00 82.00 527 ALA A O 1
ATOM 4186 N N . MET A 1 528 ? 8.039 1.144 18.375 1.00 87.31 528 MET A N 1
ATOM 4187 C CA . MET A 1 528 ? 7.022 0.488 17.549 1.00 87.31 528 MET A CA 1
ATOM 4188 C C . MET A 1 528 ? 7.289 0.697 16.055 1.00 87.31 528 MET A C 1
ATOM 4190 O O . MET A 1 528 ? 7.286 -0.266 15.293 1.00 87.31 528 MET A O 1
ATOM 4194 N N . ALA A 1 529 ? 7.543 1.934 15.626 1.00 88.69 529 ALA A N 1
ATOM 4195 C CA . ALA A 1 529 ? 7.797 2.239 14.225 1.00 88.69 529 ALA A CA 1
ATOM 4196 C C . ALA A 1 529 ? 9.040 1.514 13.695 1.00 88.69 529 ALA A C 1
ATOM 4198 O O . ALA A 1 529 ? 9.000 0.928 12.614 1.00 88.69 529 ALA A O 1
ATOM 4199 N N . VAL A 1 530 ? 10.134 1.517 14.457 1.00 88.19 530 VAL A N 1
ATOM 4200 C CA . VAL A 1 530 ? 11.370 0.823 14.091 1.00 88.19 530 VAL A CA 1
ATOM 4201 C C . VAL A 1 530 ? 11.172 -0.681 14.080 1.00 88.19 530 VAL A C 1
ATOM 4203 O O . VAL A 1 530 ? 11.672 -1.318 13.161 1.00 88.19 530 VAL A O 1
ATOM 4206 N N . ASP A 1 531 ? 10.447 -1.260 15.038 1.00 88.12 531 ASP A N 1
ATOM 4207 C CA . ASP A 1 531 ? 10.146 -2.691 15.002 1.00 88.12 531 ASP A CA 1
ATOM 4208 C C . ASP A 1 531 ? 9.336 -3.044 13.744 1.00 88.12 531 ASP A C 1
ATOM 4210 O O . ASP A 1 531 ? 9.751 -3.926 12.993 1.00 88.12 531 ASP A O 1
ATOM 4214 N N . ILE A 1 532 ? 8.276 -2.289 13.421 1.00 90.56 532 ILE A N 1
ATOM 4215 C CA . ILE A 1 532 ? 7.521 -2.460 12.166 1.00 90.56 532 ILE A CA 1
ATOM 4216 C C . ILE A 1 532 ? 8.475 -2.409 10.968 1.00 90.56 532 ILE A C 1
ATOM 4218 O O . ILE A 1 532 ? 8.498 -3.326 10.146 1.00 90.56 532 ILE A O 1
ATOM 4222 N N . MET A 1 533 ? 9.293 -1.360 10.875 1.00 90.50 533 MET A N 1
ATOM 4223 C CA . MET A 1 533 ? 10.195 -1.150 9.747 1.00 90.50 533 MET A CA 1
ATOM 4224 C C . MET A 1 533 ? 11.272 -2.228 9.639 1.00 90.50 533 MET A C 1
ATOM 4226 O O . MET A 1 533 ? 11.522 -2.733 8.548 1.00 90.50 533 MET A O 1
ATOM 4230 N N . ARG A 1 534 ? 11.867 -2.643 10.757 1.00 87.69 534 ARG A N 1
ATOM 4231 C CA . ARG A 1 534 ? 12.802 -3.767 10.826 1.00 87.69 534 ARG A CA 1
ATOM 4232 C C . ARG A 1 534 ? 12.173 -5.015 10.223 1.00 87.69 534 ARG A C 1
ATOM 4234 O O . ARG A 1 534 ? 12.763 -5.613 9.328 1.00 87.69 534 ARG A O 1
ATOM 4241 N N . ARG A 1 535 ? 10.967 -5.388 10.669 1.00 86.25 535 ARG A N 1
ATOM 4242 C CA . ARG A 1 535 ? 10.273 -6.587 10.167 1.00 86.25 535 ARG A CA 1
ATOM 4243 C C . ARG A 1 535 ? 9.947 -6.464 8.682 1.00 86.25 535 ARG A C 1
ATOM 4245 O O . ARG A 1 535 ? 10.061 -7.442 7.949 1.00 86.25 535 ARG A O 1
ATOM 4252 N N . MET A 1 536 ? 9.568 -5.271 8.232 1.00 86.56 536 MET A N 1
ATOM 4253 C CA . MET A 1 536 ? 9.310 -4.986 6.821 1.00 86.56 536 MET A CA 1
ATOM 4254 C C . MET A 1 536 ? 10.583 -5.098 5.974 1.00 86.56 536 MET A C 1
ATOM 4256 O O . MET A 1 536 ? 10.528 -5.696 4.906 1.00 86.56 536 MET A O 1
ATOM 4260 N N . VAL A 1 537 ? 11.735 -4.613 6.444 1.00 83.88 537 VAL A N 1
ATOM 4261 C CA . VAL A 1 537 ? 13.024 -4.762 5.742 1.00 83.88 537 VAL A CA 1
ATOM 4262 C C . VAL A 1 537 ? 13.494 -6.216 5.741 1.00 83.88 537 VAL A C 1
ATOM 4264 O O . VAL A 1 537 ? 13.913 -6.706 4.700 1.00 83.88 537 VAL A O 1
ATOM 4267 N N . GLU A 1 538 ? 13.395 -6.931 6.863 1.00 81.56 538 GLU A N 1
ATOM 4268 C CA . GLU A 1 538 ? 13.743 -8.359 6.943 1.00 81.56 538 GLU A CA 1
ATOM 4269 C C . GLU A 1 538 ? 12.894 -9.207 5.983 1.00 81.56 538 GLU A C 1
ATOM 4271 O O . GLU A 1 538 ? 13.375 -10.192 5.424 1.00 81.56 538 GLU A O 1
ATOM 4276 N N . ALA A 1 539 ? 11.635 -8.812 5.773 1.00 79.00 539 ALA A N 1
ATOM 4277 C CA . ALA A 1 539 ? 10.732 -9.472 4.847 1.00 79.00 539 ALA A CA 1
ATOM 4278 C C . ALA A 1 539 ? 10.969 -9.054 3.382 1.00 79.00 539 ALA A C 1
ATOM 4280 O O . ALA A 1 539 ? 11.187 -9.891 2.510 1.00 79.00 539 ALA A O 1
ATOM 4281 N N . TRP A 1 540 ? 10.938 -7.757 3.088 1.00 76.25 540 TRP A N 1
ATOM 4282 C CA . TRP A 1 540 ? 10.857 -7.223 1.724 1.00 76.25 540 TRP A CA 1
ATOM 4283 C C . TRP A 1 540 ? 12.183 -6.689 1.172 1.00 76.25 540 TRP A C 1
ATOM 4285 O O . TRP A 1 540 ? 12.266 -6.367 -0.014 1.00 76.25 540 TRP A O 1
ATOM 4295 N N . GLY A 1 541 ? 13.208 -6.544 2.012 1.00 73.38 541 GLY A N 1
ATOM 4296 C CA . GLY A 1 541 ? 14.501 -5.935 1.685 1.00 73.38 541 GLY A CA 1
ATOM 4297 C C . GLY A 1 541 ? 14.484 -4.403 1.582 1.00 73.38 541 GLY A C 1
ATOM 4298 O O . GLY A 1 541 ? 15.542 -3.784 1.553 1.00 73.38 541 GLY A O 1
ATOM 4299 N N . ASN A 1 542 ? 13.308 -3.770 1.526 1.00 75.25 542 ASN A N 1
ATOM 4300 C CA . ASN A 1 542 ? 13.135 -2.316 1.441 1.00 75.25 542 ASN A CA 1
ATOM 4301 C C . ASN A 1 542 ? 11.766 -1.892 1.998 1.00 75.25 542 ASN A C 1
ATOM 4303 O O . ASN A 1 542 ? 10.849 -2.708 2.026 1.00 75.25 542 ASN A O 1
ATOM 4307 N N . LEU A 1 543 ? 11.618 -0.629 2.414 1.00 80.19 543 LEU A N 1
ATOM 4308 C CA . LEU A 1 543 ? 10.386 -0.113 3.035 1.00 80.19 543 LEU A CA 1
ATOM 4309 C C . LEU A 1 543 ? 9.419 0.516 2.033 1.00 80.19 543 LEU A C 1
ATOM 4311 O O . LEU A 1 543 ? 8.209 0.497 2.234 1.00 80.19 543 LEU A O 1
ATOM 4315 N N . GLU A 1 544 ? 9.944 1.074 0.947 1.00 77.12 544 GLU A N 1
ATOM 4316 C CA . GLU A 1 544 ? 9.183 1.829 -0.046 1.00 77.12 544 GLU A CA 1
ATOM 4317 C C . GLU A 1 544 ? 8.207 0.930 -0.827 1.00 77.12 544 GLU A C 1
ATOM 4319 O O . GLU A 1 544 ? 7.147 1.382 -1.269 1.00 77.12 544 GLU A O 1
ATOM 4324 N N . TYR A 1 545 ? 8.544 -0.356 -0.962 1.00 75.12 545 TYR A N 1
ATOM 4325 C CA . TYR A 1 545 ? 7.721 -1.374 -1.613 1.00 75.12 545 TYR A CA 1
ATOM 4326 C C . TYR A 1 545 ? 7.241 -2.469 -0.656 1.00 75.12 545 TYR A C 1
ATOM 4328 O O . TYR A 1 545 ? 6.568 -3.395 -1.116 1.00 75.12 545 TYR A O 1
ATOM 4336 N N . ALA A 1 546 ? 7.563 -2.379 0.640 1.00 80.88 546 ALA A N 1
ATOM 4337 C CA . ALA A 1 546 ? 7.055 -3.312 1.638 1.00 80.88 546 ALA A CA 1
ATOM 4338 C C . ALA A 1 546 ? 5.534 -3.223 1.731 1.00 80.88 546 ALA A C 1
ATOM 4340 O O . ALA A 1 546 ? 4.966 -2.132 1.793 1.00 80.88 546 ALA A O 1
ATOM 4341 N N . GLN A 1 547 ? 4.881 -4.383 1.753 1.00 82.19 547 GLN A N 1
ATOM 4342 C CA . GLN A 1 547 ? 3.436 -4.479 1.890 1.00 82.19 547 GLN A CA 1
ATOM 4343 C C . GLN A 1 547 ? 3.061 -5.375 3.059 1.00 82.19 547 GLN A C 1
ATOM 4345 O O . GLN A 1 547 ? 3.714 -6.374 3.356 1.00 82.19 547 GLN A O 1
ATOM 4350 N N . GLY A 1 548 ? 1.966 -5.016 3.706 1.00 86.94 548 GLY A N 1
ATOM 4351 C CA . GLY A 1 548 ? 1.406 -5.764 4.814 1.00 86.94 548 GLY A CA 1
ATOM 4352 C C . GLY A 1 548 ? 0.308 -4.971 5.498 1.00 86.94 548 GLY A C 1
ATOM 4353 O O . GLY A 1 548 ? 0.120 -3.782 5.224 1.00 86.94 548 GLY A O 1
ATOM 4354 N N . THR A 1 549 ? -0.399 -5.642 6.395 1.00 91.00 549 THR A N 1
ATOM 4355 C CA . THR A 1 549 ? -1.417 -5.035 7.249 1.00 91.00 549 THR A CA 1
ATOM 4356 C C . THR A 1 549 ? -0.845 -4.872 8.652 1.00 91.00 549 THR A C 1
ATOM 4358 O O . THR A 1 549 ? -0.432 -5.846 9.283 1.00 91.00 549 THR A O 1
ATOM 4361 N N . VAL A 1 550 ? -0.810 -3.640 9.149 1.00 94.12 550 VAL A N 1
ATOM 4362 C CA . VAL A 1 550 ? -0.350 -3.315 10.499 1.00 94.12 550 VAL A CA 1
ATOM 4363 C C . VAL A 1 550 ? -1.552 -2.905 11.337 1.00 94.12 550 VAL A C 1
ATOM 4365 O O . VAL A 1 550 ? -2.259 -1.957 11.003 1.00 94.12 550 VAL A O 1
ATOM 4368 N N . LEU A 1 551 ? -1.778 -3.642 12.420 1.00 95.50 551 LEU A N 1
ATOM 4369 C CA . LEU A 1 551 ? -2.857 -3.423 13.372 1.00 95.50 551 LEU A CA 1
ATOM 4370 C C . LEU A 1 551 ? -2.288 -2.759 14.623 1.00 95.50 551 LEU A C 1
ATOM 4372 O O . LEU A 1 551 ? -1.362 -3.308 15.224 1.00 95.50 551 LEU A O 1
ATOM 4376 N N . ILE A 1 552 ? -2.820 -1.602 15.014 1.00 94.19 552 ILE A N 1
ATOM 4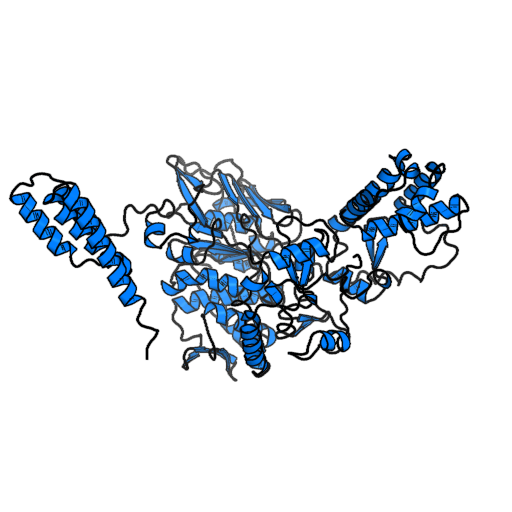377 C CA . ILE A 1 552 ? -2.345 -0.878 16.202 1.00 94.19 552 ILE A CA 1
ATOM 4378 C C . ILE A 1 552 ? -3.535 -0.495 17.067 1.00 94.19 552 ILE A C 1
ATOM 4380 O O . ILE A 1 552 ? -4.373 0.306 16.659 1.00 94.19 552 ILE A O 1
ATOM 4384 N N . ASP A 1 553 ? -3.593 -1.055 18.268 1.00 93.38 553 ASP A N 1
ATOM 4385 C CA . ASP A 1 553 ? -4.596 -0.671 19.253 1.00 93.38 553 ASP A CA 1
ATOM 4386 C C . ASP A 1 553 ? -4.139 0.579 20.022 1.00 93.38 553 ASP A C 1
ATOM 4388 O O . ASP A 1 553 ? -2.995 0.653 20.474 1.00 93.38 553 ASP A O 1
ATOM 4392 N N . GLU A 1 554 ? -5.024 1.563 20.155 1.00 91.25 554 GLU A N 1
ATOM 4393 C CA . GLU A 1 554 ? -4.817 2.841 20.841 1.00 91.25 554 GLU A CA 1
ATOM 4394 C C . GLU A 1 554 ? -3.524 3.543 20.394 1.00 91.25 554 GLU A C 1
ATOM 4396 O O . GLU A 1 554 ? -2.555 3.698 21.150 1.00 91.25 554 GLU A O 1
ATOM 4401 N N . ILE A 1 555 ? -3.474 3.935 19.115 1.00 91.00 555 ILE A N 1
ATOM 4402 C CA . ILE A 1 555 ? -2.311 4.625 18.527 1.00 91.00 555 ILE A CA 1
ATOM 4403 C C . ILE A 1 555 ? -1.996 5.946 19.249 1.00 91.00 555 ILE A C 1
ATOM 4405 O O . ILE A 1 555 ? -0.843 6.361 19.309 1.00 91.00 555 ILE A O 1
ATOM 4409 N N . ASP A 1 556 ? -3.010 6.578 19.834 1.00 88.12 556 ASP A N 1
ATOM 4410 C CA . ASP A 1 556 ? -2.971 7.872 20.511 1.00 88.12 556 ASP A CA 1
ATOM 4411 C C . ASP A 1 556 ? -2.427 7.826 21.950 1.00 88.12 556 ASP A C 1
ATOM 4413 O O . ASP A 1 556 ? -2.137 8.876 22.538 1.00 88.12 556 ASP A O 1
ATOM 4417 N N . VAL A 1 557 ? -2.241 6.633 22.520 1.00 85.25 557 VAL A N 1
ATOM 4418 C CA . VAL A 1 557 ? -1.734 6.454 23.888 1.00 85.25 557 VAL A CA 1
ATOM 4419 C C . VAL A 1 557 ? -0.336 7.053 24.050 1.00 85.25 557 VAL A C 1
ATOM 4421 O O . VAL A 1 557 ? 0.600 6.725 23.322 1.00 85.25 557 VAL A O 1
ATOM 4424 N N . HIS A 1 558 ? -0.202 7.928 25.053 1.00 74.06 558 HIS A N 1
ATOM 4425 C CA . HIS A 1 558 ? 1.023 8.650 25.426 1.00 74.06 558 HIS A CA 1
ATOM 4426 C C . HIS A 1 558 ? 1.624 9.564 24.337 1.00 74.06 558 HIS A C 1
ATOM 4428 O O . HIS A 1 558 ? 2.756 10.031 24.488 1.00 74.06 558 HIS A O 1
ATOM 4434 N N . LEU A 1 559 ? 0.869 9.884 23.279 1.00 80.00 559 LEU A N 1
ATOM 4435 C CA . LEU A 1 559 ? 1.294 10.851 22.266 1.00 80.00 559 LEU A CA 1
ATOM 4436 C C . LEU A 1 559 ? 0.972 12.291 22.680 1.00 80.00 559 LEU A C 1
ATOM 4438 O O . LEU A 1 559 ? -0.126 12.608 23.135 1.00 80.00 559 LEU A O 1
ATOM 4442 N N . HIS A 1 560 ? 1.927 13.194 22.454 1.00 79.62 560 HIS A N 1
ATOM 4443 C CA . HIS A 1 560 ? 1.682 14.633 22.551 1.00 79.62 560 HIS A CA 1
ATOM 4444 C C . HIS A 1 560 ? 0.665 15.070 21.471 1.00 79.62 560 HIS A C 1
ATOM 4446 O O . HIS A 1 560 ? 0.734 14.543 20.358 1.00 79.62 560 HIS A O 1
ATOM 4452 N N . PRO A 1 561 ? -0.218 16.059 21.722 1.00 79.38 561 PRO A N 1
ATOM 4453 C CA . PRO A 1 561 ? -1.256 16.483 20.771 1.00 79.38 561 PRO A CA 1
ATOM 4454 C C . PRO A 1 561 ? -0.764 16.743 19.341 1.00 79.38 561 PRO A C 1
ATOM 4456 O O . PRO A 1 561 ? -1.363 16.263 18.384 1.00 79.38 561 PRO A O 1
ATOM 4459 N N . ARG A 1 562 ? 0.383 17.421 19.188 1.00 79.69 562 ARG A N 1
ATOM 4460 C CA . ARG A 1 562 ? 1.017 17.638 17.873 1.00 79.69 562 ARG A CA 1
ATOM 4461 C C . ARG A 1 562 ? 1.257 16.327 17.109 1.00 79.69 562 ARG A C 1
ATOM 4463 O O . ARG A 1 562 ? 0.967 16.249 15.923 1.00 79.69 562 ARG A O 1
ATOM 4470 N N . TRP A 1 563 ? 1.737 15.290 17.793 1.00 78.75 563 TRP A N 1
ATOM 4471 C CA . TRP A 1 563 ? 1.986 13.985 17.181 1.00 78.75 563 TRP A CA 1
ATOM 4472 C C . TRP A 1 563 ? 0.700 13.224 16.890 1.00 78.75 563 TRP A C 1
ATOM 4474 O O . TRP A 1 563 ? 0.646 12.526 15.887 1.00 78.75 563 TRP A O 1
ATOM 4484 N N . LYS A 1 564 ? -0.352 13.384 17.703 1.00 86.44 564 LYS A N 1
ATOM 4485 C CA . LYS A 1 564 ? -1.659 12.770 17.419 1.00 86.44 564 LYS A CA 1
ATOM 4486 C C . LYS A 1 564 ? -2.199 13.199 16.054 1.00 86.44 564 LYS A C 1
ATOM 4488 O O . LYS A 1 564 ? -2.711 12.356 15.330 1.00 86.44 564 LYS A O 1
ATOM 4493 N N . ILE A 1 565 ? -2.003 14.465 15.684 1.00 85.25 565 ILE A N 1
ATOM 4494 C CA . ILE A 1 565 ? -2.399 15.019 14.378 1.00 85.25 565 ILE A CA 1
ATOM 4495 C C . ILE A 1 565 ? -1.580 14.408 13.230 1.00 85.25 565 ILE A C 1
ATOM 4497 O O . ILE A 1 565 ? -2.123 14.103 12.169 1.00 85.25 565 ILE A O 1
ATOM 4501 N N . GLU A 1 566 ? -0.271 14.226 13.425 1.00 83.25 566 GLU A N 1
ATOM 4502 C CA . GLU A 1 566 ? 0.650 13.853 12.344 1.00 83.25 566 GLU A CA 1
ATOM 4503 C C . GLU A 1 566 ? 0.904 12.345 12.214 1.00 83.25 566 GLU A C 1
ATOM 4505 O O . GLU A 1 566 ? 1.302 11.905 11.137 1.00 83.25 566 GLU A O 1
ATOM 4510 N N . VAL A 1 567 ? 0.670 11.543 13.262 1.00 87.31 567 VAL A N 1
ATOM 4511 C CA . VAL A 1 567 ? 1.134 10.144 13.356 1.00 87.31 567 VAL A CA 1
ATOM 4512 C C . VAL A 1 567 ? 0.680 9.278 12.183 1.00 87.31 567 VAL A C 1
ATOM 4514 O O . VAL A 1 567 ? 1.493 8.555 11.610 1.00 87.31 567 VAL A O 1
ATOM 4517 N N . MET A 1 568 ? -0.584 9.383 11.767 1.00 89.12 568 MET A N 1
ATOM 4518 C CA . MET A 1 568 ? -1.103 8.586 10.651 1.00 89.12 568 MET A CA 1
ATOM 4519 C C . MET A 1 568 ? -0.479 9.007 9.322 1.00 89.12 568 MET A C 1
ATOM 4521 O O . MET A 1 568 ? 0.005 8.161 8.571 1.00 89.12 568 MET A O 1
ATOM 4525 N N . SER A 1 569 ? -0.410 10.311 9.055 1.00 86.56 569 SER A N 1
ATOM 4526 C CA . SER A 1 569 ? 0.245 10.848 7.859 1.00 86.56 569 SER A CA 1
ATOM 4527 C C . SER A 1 569 ? 1.728 10.470 7.811 1.00 86.56 569 SER A C 1
ATOM 4529 O O . SER A 1 569 ? 2.237 10.089 6.761 1.00 86.56 569 SER A O 1
ATOM 4531 N N . ALA A 1 570 ? 2.409 10.521 8.954 1.00 86.19 570 ALA A N 1
ATOM 4532 C CA . ALA A 1 570 ? 3.814 10.178 9.102 1.00 86.19 570 ALA A CA 1
ATOM 4533 C C . ALA A 1 570 ? 4.088 8.685 8.858 1.00 86.19 570 ALA A C 1
ATOM 4535 O O . ALA A 1 570 ? 4.969 8.348 8.067 1.00 86.19 570 ALA A O 1
ATOM 4536 N N . LEU A 1 571 ? 3.302 7.784 9.461 1.00 88.62 571 LEU A N 1
ATOM 4537 C CA . LEU A 1 571 ? 3.408 6.338 9.229 1.00 88.62 571 LEU A CA 1
ATOM 4538 C C . LEU A 1 571 ? 3.149 5.979 7.759 1.00 88.62 571 LEU A C 1
ATOM 4540 O O . LEU A 1 571 ? 3.883 5.175 7.183 1.00 88.62 571 LEU A O 1
ATOM 4544 N N . ARG A 1 572 ? 2.153 6.616 7.128 1.00 85.62 572 ARG A N 1
ATOM 4545 C CA . ARG A 1 572 ? 1.833 6.417 5.706 1.00 85.62 572 ARG A CA 1
ATOM 4546 C C . ARG A 1 572 ? 2.930 6.945 4.785 1.00 85.62 572 ARG A C 1
ATOM 4548 O O . ARG A 1 572 ? 3.240 6.287 3.801 1.00 85.62 572 ARG A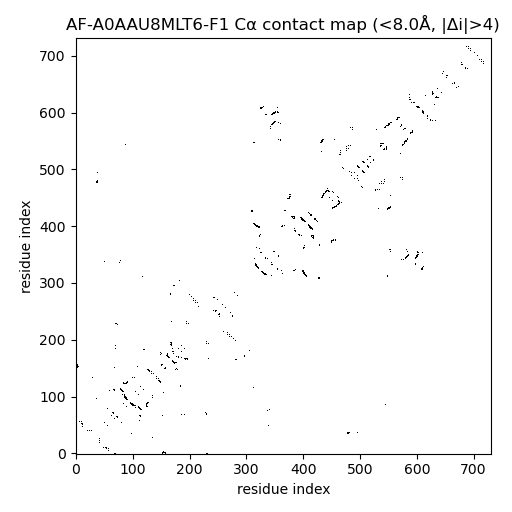 O 1
ATOM 4555 N N . ARG A 1 573 ? 3.558 8.086 5.090 1.00 82.69 573 ARG A N 1
ATOM 4556 C CA . ARG A 1 573 ? 4.732 8.553 4.330 1.00 82.69 573 ARG A CA 1
ATOM 4557 C C . ARG A 1 573 ? 5.912 7.601 4.502 1.00 82.69 573 ARG A C 1
ATOM 4559 O O . ARG A 1 573 ? 6.505 7.172 3.512 1.00 82.69 573 ARG A O 1
ATOM 4566 N N . ALA A 1 574 ? 6.207 7.191 5.734 1.00 85.12 574 ALA A N 1
ATOM 4567 C CA . ALA A 1 574 ? 7.295 6.267 6.045 1.00 85.12 574 ALA A CA 1
ATOM 4568 C C . ALA A 1 574 ? 7.132 4.904 5.345 1.00 85.12 574 ALA A C 1
ATOM 4570 O O . ALA A 1 574 ? 8.101 4.365 4.811 1.00 85.12 574 ALA A O 1
ATOM 4571 N N . MET A 1 575 ? 5.911 4.367 5.283 1.00 87.94 575 MET A N 1
ATOM 4572 C CA . MET A 1 575 ? 5.602 3.050 4.715 1.00 87.94 575 MET A CA 1
ATOM 4573 C C . MET A 1 575 ? 4.391 3.130 3.765 1.00 87.94 575 MET A C 1
ATOM 4575 O O . MET A 1 575 ? 3.282 2.725 4.118 1.00 87.94 575 MET A O 1
ATOM 4579 N N . PRO A 1 576 ? 4.586 3.629 2.531 1.00 80.25 576 PRO A N 1
ATOM 4580 C CA . PRO A 1 576 ? 3.494 4.056 1.648 1.00 80.25 576 PRO A CA 1
ATOM 4581 C C . PRO A 1 576 ? 2.600 2.929 1.134 1.00 80.25 576 PRO A C 1
ATOM 4583 O O . PRO A 1 576 ? 1.465 3.186 0.728 1.00 80.25 576 PRO A O 1
ATOM 4586 N N . ARG A 1 577 ? 3.089 1.685 1.140 1.00 81.38 577 ARG A N 1
ATOM 4587 C CA . ARG A 1 577 ? 2.336 0.506 0.692 1.00 81.38 577 ARG A CA 1
ATOM 4588 C C . ARG A 1 577 ? 1.910 -0.416 1.843 1.00 81.38 577 ARG A C 1
ATOM 4590 O O . ARG A 1 577 ? 1.512 -1.550 1.596 1.00 81.38 577 ARG A O 1
ATOM 4597 N N . VAL A 1 578 ? 1.974 0.060 3.087 1.00 88.06 578 VAL A N 1
ATOM 4598 C CA . VAL A 1 578 ? 1.488 -0.661 4.270 1.00 88.06 578 VAL A CA 1
ATOM 4599 C C . VAL A 1 578 ? 0.097 -0.153 4.639 1.00 88.06 578 VAL A C 1
ATOM 4601 O O . VAL A 1 578 ? -0.113 1.049 4.786 1.00 88.06 578 VAL A O 1
ATOM 4604 N N . GLN A 1 579 ? -0.859 -1.070 4.795 1.00 91.06 579 GLN A N 1
ATOM 4605 C CA . GLN A 1 579 ? -2.203 -0.745 5.265 1.00 91.06 579 GLN A CA 1
ATOM 4606 C C . GLN A 1 579 ? -2.199 -0.688 6.792 1.00 91.06 579 GLN A C 1
ATOM 4608 O O . GLN A 1 579 ? -1.973 -1.702 7.453 1.00 91.06 579 G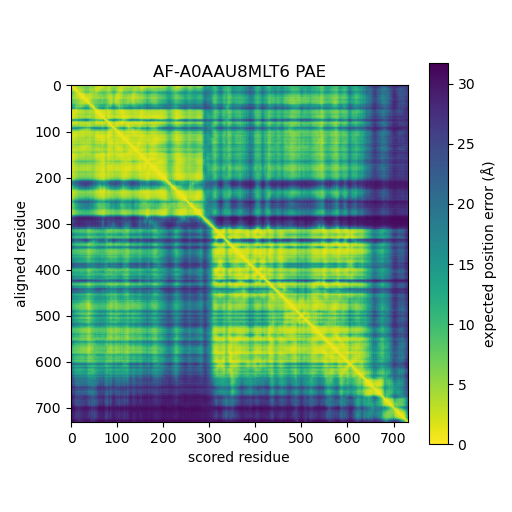LN A O 1
ATOM 4613 N N . PHE A 1 580 ? -2.484 0.484 7.347 1.00 93.25 580 PHE A N 1
ATOM 4614 C CA . PHE A 1 580 ? -2.636 0.670 8.788 1.00 93.25 580 PHE A CA 1
ATOM 4615 C C . PHE A 1 580 ? -4.115 0.591 9.164 1.00 93.25 580 PHE A C 1
ATOM 4617 O O . PHE A 1 580 ? -4.915 1.380 8.666 1.00 93.25 580 PHE A O 1
ATOM 4624 N N . VAL A 1 581 ? -4.466 -0.346 10.047 1.00 94.81 581 VAL A N 1
ATOM 4625 C CA . VAL A 1 581 ? -5.786 -0.424 10.687 1.00 94.81 581 VAL A CA 1
ATOM 4626 C C . VAL A 1 581 ? -5.582 -0.165 12.171 1.00 94.81 581 VAL A C 1
ATOM 4628 O O . VAL A 1 581 ? -5.005 -0.985 12.885 1.00 94.81 581 VAL A O 1
ATOM 4631 N N . VAL A 1 582 ? -6.003 1.002 12.631 1.00 95.38 582 VAL A N 1
ATOM 4632 C CA . VAL A 1 582 ? -5.701 1.478 13.982 1.00 95.38 582 VAL A CA 1
ATOM 4633 C C . VAL A 1 582 ? -6.975 1.715 14.774 1.00 95.38 582 VAL A C 1
ATOM 4635 O O . VAL A 1 582 ? -8.029 1.948 14.190 1.00 95.38 582 VAL A O 1
ATOM 4638 N N . SER A 1 583 ? -6.893 1.681 16.098 1.00 94.56 583 SER A N 1
ATOM 4639 C CA . SER A 1 583 ? -7.928 2.241 16.967 1.00 94.56 583 SER A CA 1
ATOM 4640 C C . SER A 1 583 ? -7.403 3.493 17.670 1.00 94.56 583 SER A C 1
ATOM 4642 O O . SER A 1 583 ? -6.204 3.609 17.937 1.00 94.56 583 SER A O 1
ATOM 4644 N N . ALA A 1 584 ? -8.297 4.438 17.946 1.00 92.00 584 ALA A N 1
ATOM 4645 C CA . ALA A 1 584 ? -7.987 5.645 18.704 1.00 92.00 584 ALA A CA 1
ATOM 4646 C C . ALA A 1 584 ? -9.167 6.043 19.598 1.00 92.00 584 ALA A C 1
ATOM 4648 O O . ALA A 1 584 ? -10.306 5.621 19.367 1.00 92.00 584 ALA A O 1
ATOM 4649 N N . HIS A 1 585 ? -8.894 6.869 20.609 1.00 84.31 585 HIS A N 1
ATOM 4650 C CA . HIS A 1 585 ? -9.930 7.535 21.408 1.00 84.31 585 HIS A CA 1
ATOM 4651 C C . HIS A 1 585 ? -9.929 9.059 21.226 1.00 84.31 585 HIS A C 1
ATOM 4653 O O . HIS A 1 585 ? -10.880 9.717 21.631 1.00 84.31 585 HIS A O 1
ATOM 4659 N N . ASP A 1 586 ? -8.886 9.627 20.615 1.00 84.88 586 ASP A N 1
ATOM 4660 C CA . ASP A 1 586 ? -8.728 11.070 20.421 1.00 84.88 586 ASP A CA 1
ATOM 4661 C C . ASP A 1 586 ? -9.087 11.535 18.995 1.00 84.88 586 ASP A C 1
ATOM 4663 O O . ASP A 1 586 ? -8.550 11.036 18.000 1.00 84.88 586 ASP A O 1
ATOM 4667 N N . ALA A 1 587 ? -9.946 12.557 18.900 1.00 84.00 587 ALA A N 1
ATOM 4668 C CA . ALA A 1 587 ? -10.358 13.192 17.647 1.00 84.00 587 ALA A CA 1
ATOM 4669 C C . ALA A 1 587 ? -9.192 13.786 16.846 1.00 84.00 587 ALA A C 1
ATOM 4671 O O . ALA A 1 587 ? -9.261 13.860 15.619 1.00 84.00 587 ALA A O 1
ATOM 4672 N N . LEU A 1 588 ? -8.097 14.177 17.504 1.00 87.00 588 LEU A N 1
ATOM 4673 C CA . LEU A 1 588 ? -6.919 14.729 16.837 1.00 87.00 588 LEU A CA 1
ATOM 4674 C C . LEU A 1 588 ? -6.290 13.739 15.851 1.00 87.00 588 LEU A C 1
ATOM 4676 O O . LEU A 1 588 ? -5.754 14.167 14.829 1.00 87.00 588 LEU A O 1
ATOM 4680 N N . CYS A 1 589 ? -6.402 12.432 16.104 1.00 87.56 589 CYS A N 1
ATOM 4681 C CA . CYS A 1 589 ? -5.883 11.404 15.203 1.00 87.56 589 CYS A CA 1
ATOM 4682 C C . CYS A 1 589 ? -6.636 11.316 13.872 1.00 87.56 589 CYS A C 1
ATOM 4684 O O . CYS A 1 589 ? -6.063 10.858 12.881 1.00 87.56 589 CYS A O 1
ATOM 4686 N N . LEU A 1 590 ? -7.867 11.834 13.804 1.00 87.62 590 LEU A N 1
ATOM 4687 C CA . LEU A 1 590 ? -8.632 11.890 12.559 1.00 87.62 590 LEU A CA 1
ATOM 4688 C C . LEU A 1 590 ? -8.023 12.833 11.525 1.00 87.62 590 LEU A C 1
ATOM 4690 O O . LEU A 1 590 ? -8.243 12.652 10.333 1.00 87.62 590 LEU A O 1
ATOM 4694 N N . ARG A 1 591 ? -7.220 13.816 11.949 1.00 85.81 591 ARG A N 1
ATOM 4695 C CA . ARG A 1 591 ? -6.616 14.804 11.041 1.00 85.81 591 ARG A CA 1
ATOM 4696 C C . ARG A 1 591 ? -5.604 14.199 10.063 1.00 85.81 591 ARG A C 1
ATOM 4698 O O . ARG A 1 591 ? -5.283 14.837 9.065 1.00 85.81 591 ARG A O 1
ATOM 4705 N N . GLY A 1 592 ? -5.111 12.989 10.334 1.00 82.06 592 GLY A N 1
ATOM 4706 C CA . GLY A 1 592 ? -4.255 12.226 9.421 1.00 82.06 592 GLY A CA 1
ATOM 4707 C C . GLY A 1 592 ? -4.987 11.153 8.601 1.00 82.06 592 GLY A C 1
ATOM 4708 O O . GLY A 1 592 ? -4.329 10.384 7.894 1.00 82.06 592 GLY A O 1
ATOM 4709 N N . MET A 1 593 ? -6.316 11.072 8.711 1.00 87.06 593 MET A N 1
ATOM 4710 C CA . MET A 1 593 ? -7.166 10.115 7.996 1.00 87.06 593 MET A CA 1
ATOM 4711 C C . MET A 1 593 ? -7.833 10.770 6.785 1.00 87.06 593 MET A C 1
ATOM 4713 O O . MET A 1 593 ? -7.983 11.990 6.737 1.00 87.06 593 MET A O 1
ATOM 4717 N N . ARG A 1 594 ? -8.220 9.954 5.801 1.00 85.88 594 ARG A N 1
ATOM 4718 C CA . ARG A 1 594 ? -8.969 10.401 4.619 1.00 85.88 594 ARG A CA 1
ATOM 4719 C C . ARG A 1 594 ? -10.456 10.105 4.756 1.00 85.88 594 ARG A C 1
ATOM 4721 O O . ARG A 1 594 ? -10.861 9.264 5.564 1.00 85.88 594 ARG A O 1
ATOM 4728 N N . ASP A 1 595 ? -11.255 10.769 3.930 1.00 82.88 595 ASP A N 1
ATOM 4729 C CA . ASP A 1 595 ? -12.688 10.486 3.830 1.00 82.88 595 ASP A CA 1
ATOM 4730 C C . ASP A 1 595 ? -12.945 8.991 3.556 1.00 82.88 595 ASP A C 1
ATOM 4732 O O . ASP A 1 595 ? -12.231 8.365 2.773 1.00 82.88 595 ASP A O 1
ATOM 4736 N N . GLY A 1 596 ? -13.930 8.397 4.232 1.00 84.06 596 GLY A N 1
ATOM 4737 C CA . GLY A 1 596 ? -14.252 6.967 4.125 1.00 84.06 596 GLY A CA 1
ATOM 4738 C C . GLY A 1 596 ? -13.299 5.980 4.826 1.00 84.06 596 GLY A C 1
ATOM 4739 O O . GLY A 1 596 ? -13.576 4.781 4.793 1.00 84.06 596 GLY A O 1
ATOM 4740 N N . GLU A 1 597 ? -12.217 6.439 5.472 1.00 89.31 597 GLU A N 1
ATOM 4741 C CA . GLU A 1 597 ? -11.282 5.583 6.236 1.00 89.31 597 GLU A CA 1
ATOM 4742 C C . GLU A 1 597 ? -11.639 5.463 7.735 1.00 89.31 597 GLU A C 1
ATOM 4744 O O . GLU A 1 597 ? -10.988 4.731 8.482 1.00 89.31 597 GLU A O 1
ATOM 4749 N N . VAL A 1 598 ? -12.644 6.195 8.219 1.00 90.81 598 VAL A N 1
ATOM 4750 C CA . VAL A 1 598 ? -13.037 6.205 9.638 1.00 90.81 598 VAL A CA 1
ATOM 4751 C C . VAL A 1 598 ? -14.275 5.345 9.854 1.00 90.81 598 VAL A C 1
ATOM 4753 O O . VAL A 1 598 ? -15.260 5.465 9.133 1.00 90.81 598 VAL A O 1
ATOM 4756 N N . HIS A 1 599 ? -14.240 4.508 10.889 1.00 91.56 599 HIS A N 1
ATOM 4757 C CA . HIS A 1 599 ? -15.364 3.681 11.313 1.00 91.56 599 HIS A CA 1
ATOM 4758 C C . HIS A 1 599 ? -15.654 3.920 12.793 1.00 91.56 599 HIS A C 1
ATOM 4760 O O . HIS A 1 599 ? -14.797 3.693 13.647 1.00 91.56 599 HIS A O 1
ATOM 4766 N N . VAL A 1 600 ? -16.876 4.349 13.104 1.00 90.06 600 VAL A N 1
ATOM 4767 C CA . VAL A 1 600 ? -17.314 4.612 14.480 1.00 90.06 600 VAL A CA 1
ATOM 4768 C C . VAL A 1 600 ? -18.143 3.432 14.961 1.00 90.06 600 VAL A C 1
ATOM 4770 O O . VAL A 1 600 ? -19.201 3.140 14.406 1.00 90.06 600 VAL A O 1
ATOM 4773 N N . LEU A 1 601 ? -17.653 2.744 15.985 1.00 90.25 601 LEU A N 1
ATOM 4774 C CA . LEU A 1 601 ? -18.337 1.644 16.648 1.00 90.25 601 LEU A CA 1
ATOM 4775 C C . LEU A 1 601 ? -19.093 2.170 17.868 1.00 90.25 601 LEU A C 1
ATOM 4777 O O . LEU A 1 601 ? -18.566 2.972 18.640 1.00 90.25 601 LEU A O 1
ATOM 4781 N N . TYR A 1 602 ? -20.314 1.692 18.068 1.00 86.94 602 TYR A N 1
ATOM 4782 C CA . TYR A 1 602 ? -21.141 2.030 19.223 1.00 86.94 602 TYR A CA 1
ATOM 4783 C C . TYR A 1 602 ? -21.952 0.815 19.671 1.00 86.94 602 TYR A C 1
ATOM 4785 O O . TYR A 1 602 ? -22.114 -0.148 18.920 1.00 86.94 602 TYR A O 1
ATOM 4793 N N . ARG A 1 603 ? -22.442 0.858 20.909 1.00 84.50 603 ARG A N 1
ATOM 4794 C CA . ARG A 1 603 ? -23.443 -0.086 21.414 1.00 84.50 603 ARG A CA 1
ATOM 4795 C C . ARG A 1 603 ? -24.819 0.539 21.246 1.00 84.50 603 ARG A C 1
ATOM 4797 O O . ARG A 1 603 ? -25.009 1.694 21.625 1.00 84.50 603 ARG A O 1
ATOM 4804 N N . ASP A 1 604 ? -25.735 -0.189 20.623 1.00 80.75 604 ASP A N 1
ATOM 4805 C CA . ASP A 1 604 ? -27.121 0.250 20.481 1.00 80.75 604 ASP A CA 1
ATOM 4806 C C . ASP A 1 604 ? -27.919 0.048 21.787 1.00 80.75 604 ASP A C 1
ATOM 4808 O O . ASP A 1 604 ? -27.390 -0.398 22.807 1.00 80.75 604 ASP A O 1
ATOM 4812 N N . GLY A 1 605 ? -29.209 0.402 21.768 1.00 75.50 605 GLY A N 1
ATOM 4813 C CA . GLY A 1 605 ? -30.105 0.203 22.915 1.00 75.50 605 GLY A CA 1
ATOM 4814 C C . GLY A 1 605 ? -30.317 -1.269 23.292 1.00 75.50 605 GLY A C 1
ATOM 4815 O O . GLY A 1 605 ? -30.707 -1.552 24.422 1.00 75.50 605 GLY A O 1
ATOM 4816 N N . ASP A 1 606 ? -29.999 -2.186 22.378 1.00 72.19 606 ASP A N 1
ATOM 4817 C CA . ASP A 1 606 ? -30.014 -3.627 22.591 1.00 72.19 606 ASP A CA 1
ATOM 4818 C C . ASP A 1 606 ? -28.620 -4.145 22.987 1.00 72.19 606 ASP A C 1
ATOM 4820 O O . ASP A 1 606 ? -28.381 -5.341 22.887 1.00 72.19 606 ASP A O 1
ATOM 4824 N N . ASP A 1 607 ? -27.686 -3.291 23.429 1.00 74.25 607 ASP A N 1
ATOM 4825 C CA . ASP A 1 607 ? -26.300 -3.622 23.819 1.00 74.25 607 ASP A CA 1
ATOM 4826 C C . ASP A 1 607 ? -25.488 -4.388 22.747 1.00 74.25 607 ASP A C 1
ATOM 4828 O O . ASP A 1 607 ? -24.447 -4.994 23.029 1.00 74.25 607 ASP A O 1
ATOM 4832 N N . SER A 1 608 ? -25.939 -4.347 21.494 1.00 79.50 608 SER A N 1
ATOM 4833 C CA . SER A 1 608 ? -25.268 -4.959 20.355 1.00 79.50 608 SER A CA 1
ATOM 4834 C C . SER A 1 608 ? -24.310 -3.952 19.722 1.00 79.50 608 SER A C 1
ATOM 4836 O O . SER A 1 608 ? -24.633 -2.783 19.497 1.00 79.50 608 SER A O 1
ATOM 4838 N N . ILE A 1 609 ? -23.085 -4.400 19.438 1.00 86.50 609 ILE A N 1
ATOM 4839 C CA . ILE A 1 609 ? -22.065 -3.556 18.806 1.00 86.50 609 ILE A CA 1
ATOM 4840 C C . ILE A 1 609 ? -22.402 -3.390 17.322 1.00 86.50 609 ILE A C 1
ATOM 4842 O O . ILE A 1 609 ? -22.453 -4.378 16.589 1.00 86.50 609 ILE A O 1
ATOM 4846 N N . ARG A 1 610 ? -22.560 -2.142 16.871 1.00 85.12 610 ARG A N 1
ATOM 4847 C CA . ARG A 1 610 ? -22.784 -1.776 15.465 1.00 85.12 610 ARG A CA 1
ATOM 4848 C C . ARG A 1 610 ? -21.783 -0.722 15.000 1.00 85.12 610 ARG A C 1
ATOM 4850 O O . ARG A 1 610 ? -21.199 0.006 15.802 1.00 85.12 610 ARG A O 1
ATOM 4857 N N . ALA A 1 611 ? -21.593 -0.641 13.687 1.00 87.00 611 ALA A N 1
ATOM 4858 C CA . ALA A 1 611 ? -20.861 0.446 13.048 1.00 87.00 611 ALA A CA 1
ATOM 4859 C C . ALA A 1 611 ? -21.843 1.538 12.603 1.00 87.00 611 ALA A C 1
ATOM 4861 O O . ALA A 1 611 ? -22.935 1.224 12.129 1.00 87.00 611 ALA A O 1
ATOM 4862 N N . ARG A 1 612 ? -21.476 2.813 12.769 1.00 85.12 612 ARG A N 1
ATOM 4863 C CA . ARG A 1 612 ? -22.230 3.926 12.179 1.00 85.12 612 ARG A CA 1
ATOM 4864 C C . ARG A 1 612 ? -21.992 3.961 10.675 1.00 85.12 612 ARG A C 1
ATOM 4866 O O . ARG A 1 612 ? -20.857 3.810 10.219 1.00 85.12 612 ARG A O 1
ATOM 4873 N N . GLU A 1 613 ? -23.069 4.180 9.940 1.00 80.69 613 GLU A N 1
ATOM 4874 C CA . GLU A 1 613 ? -23.060 4.412 8.498 1.00 80.69 613 GLU A CA 1
ATOM 4875 C C . GLU A 1 613 ? -23.158 5.922 8.224 1.00 80.69 613 GLU A C 1
ATOM 4877 O O . GLU A 1 613 ? -23.487 6.692 9.125 1.00 80.69 613 GLU A O 1
ATOM 4882 N N . ASP A 1 614 ? -22.835 6.339 6.998 1.00 76.56 614 ASP A N 1
ATOM 4883 C CA . ASP A 1 614 ? -23.004 7.716 6.510 1.00 76.56 614 ASP A CA 1
ATOM 4884 C C . ASP A 1 614 ? -22.338 8.810 7.367 1.00 76.56 614 ASP A C 1
ATOM 4886 O O . ASP A 1 614 ? -22.939 9.823 7.726 1.00 76.56 614 ASP A O 1
ATOM 4890 N N . LEU A 1 615 ? -21.052 8.623 7.674 1.00 80.94 615 LEU A N 1
ATOM 4891 C CA . LEU A 1 615 ? -20.252 9.651 8.341 1.00 80.94 615 LEU A CA 1
ATOM 4892 C C . LEU A 1 615 ? -20.005 10.861 7.417 1.00 80.94 615 LEU A C 1
ATOM 4894 O O . LEU A 1 615 ? -19.809 10.685 6.211 1.00 80.94 615 LEU A O 1
ATOM 4898 N N . PRO A 1 616 ? -19.963 12.090 7.966 1.00 80.25 616 PRO A N 1
ATOM 4899 C CA . PRO A 1 616 ? -19.610 13.273 7.192 1.00 80.25 616 PRO A CA 1
ATOM 4900 C C . PRO A 1 616 ? -18.152 13.207 6.723 1.00 80.25 616 PRO A C 1
ATOM 4902 O O . PRO A 1 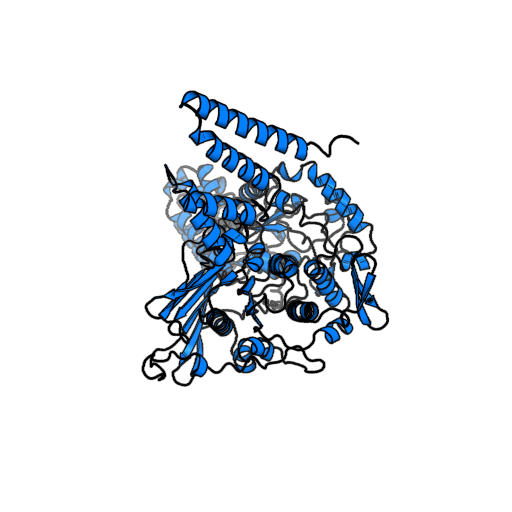616 ? -17.312 12.560 7.353 1.00 80.25 616 PRO A O 1
ATOM 4905 N N . ASN A 1 617 ? -17.830 13.951 5.661 1.00 82.38 617 ASN A N 1
ATOM 4906 C CA . ASN A 1 617 ? -16.451 14.061 5.196 1.00 82.38 617 ASN A CA 1
ATOM 4907 C C . ASN A 1 617 ? -15.584 14.776 6.248 1.00 82.38 617 ASN A C 1
ATOM 4909 O O . ASN A 1 617 ? -15.617 16.001 6.388 1.00 82.38 617 ASN A O 1
ATOM 4913 N N . ILE A 1 618 ? -14.784 13.983 6.962 1.00 83.25 618 ILE A N 1
ATOM 4914 C CA . ILE A 1 618 ? -13.927 14.420 8.070 1.00 83.25 618 ILE A CA 1
ATOM 4915 C C . ILE A 1 618 ? -12.839 15.410 7.647 1.00 83.25 618 ILE A C 1
ATOM 4917 O O . ILE A 1 618 ? -12.366 16.181 8.481 1.00 83.25 618 ILE A O 1
ATOM 4921 N N . GLU A 1 619 ? -12.435 15.413 6.372 1.00 81.75 619 GLU A N 1
ATOM 4922 C CA . GLU A 1 619 ? -11.373 16.295 5.872 1.00 81.75 619 GLU A CA 1
ATOM 4923 C C . GLU A 1 619 ? -11.814 17.765 5.898 1.00 81.75 619 GLU A C 1
ATOM 4925 O O . GLU A 1 619 ? -10.984 18.667 6.033 1.00 81.75 619 GLU A O 1
ATOM 4930 N N . LEU A 1 620 ? -13.127 17.999 5.814 1.00 79.69 620 LEU A N 1
ATOM 4931 C CA . LEU A 1 620 ? -13.743 19.325 5.814 1.00 79.69 620 LEU A CA 1
ATOM 4932 C C . LEU A 1 620 ? -14.069 19.836 7.223 1.00 79.69 620 LEU A C 1
ATOM 4934 O O . LEU A 1 620 ? -14.333 21.025 7.390 1.00 79.69 620 LEU A O 1
ATOM 4938 N N . LEU A 1 621 ? -14.062 18.957 8.229 1.00 78.81 621 LEU A N 1
ATOM 4939 C CA . LEU A 1 621 ? -14.465 19.288 9.592 1.00 78.81 621 LEU A CA 1
ATOM 4940 C C . LEU A 1 621 ? -13.274 19.740 10.435 1.00 78.81 621 LEU A C 1
ATOM 4942 O O . LEU A 1 621 ? -12.192 19.147 10.414 1.00 78.81 621 LEU A O 1
ATOM 4946 N N . ARG A 1 622 ? -13.488 20.786 11.230 1.00 80.12 622 ARG A N 1
ATOM 4947 C CA . ARG A 1 622 ? -12.544 21.224 12.264 1.00 80.12 622 ARG A CA 1
ATOM 4948 C C . ARG A 1 622 ? -12.589 20.300 13.483 1.00 80.12 622 ARG A C 1
ATOM 4950 O O . ARG A 1 622 ? -13.520 19.521 13.646 1.00 80.12 622 ARG A O 1
ATOM 4957 N N . THR A 1 623 ? -11.600 20.394 14.371 1.00 79.38 623 THR A N 1
ATOM 4958 C CA . THR A 1 623 ? -11.524 19.535 15.568 1.00 79.38 623 THR A CA 1
ATOM 4959 C C . THR A 1 623 ? -12.731 19.696 16.496 1.00 79.38 623 THR A C 1
ATOM 4961 O O . THR A 1 623 ? -13.258 18.700 16.978 1.00 79.38 623 THR A O 1
ATOM 4964 N N . ASP A 1 624 ? -13.196 20.926 16.722 1.00 76.25 624 ASP A N 1
ATOM 4965 C CA . ASP A 1 624 ? -14.403 21.221 17.503 1.00 76.25 624 ASP A CA 1
ATOM 4966 C C . ASP A 1 624 ? -15.647 20.577 16.881 1.00 76.25 624 ASP A C 1
ATOM 4968 O O . ASP A 1 624 ? -16.435 19.948 17.579 1.00 76.25 624 ASP A O 1
ATOM 4972 N N . GLN A 1 625 ? -15.770 20.663 15.557 1.00 77.81 625 GLN A N 1
ATOM 4973 C CA . GLN A 1 625 ? -16.866 20.056 14.804 1.00 77.81 625 GLN A CA 1
ATOM 4974 C C . GLN A 1 625 ? -16.782 18.528 14.793 1.00 77.81 625 GLN A C 1
ATOM 4976 O O . GLN A 1 625 ? -17.808 17.866 14.864 1.00 77.81 625 GLN A O 1
ATOM 4981 N N . LEU A 1 626 ? -15.581 17.945 14.736 1.00 82.75 626 LEU A N 1
ATOM 4982 C CA . LEU A 1 626 ? -15.392 16.497 14.861 1.00 82.75 626 LEU A CA 1
ATOM 4983 C C . LEU A 1 626 ? -15.872 16.010 16.231 1.00 82.75 626 LEU A C 1
ATOM 4985 O O . LEU A 1 626 ? -16.593 15.018 16.308 1.00 82.75 626 LEU A O 1
ATOM 4989 N N . LEU A 1 627 ? -15.515 16.739 17.289 1.00 79.00 627 LEU A N 1
ATOM 4990 C CA . LEU A 1 627 ? -15.912 16.450 18.664 1.00 79.00 627 LEU A CA 1
ATOM 4991 C C . LEU A 1 627 ? -17.434 16.537 18.872 1.00 79.00 627 LEU A C 1
ATOM 4993 O O . LEU A 1 627 ? -17.992 15.685 19.562 1.00 79.00 627 LEU A O 1
ATOM 4997 N N . THR A 1 628 ? -18.107 17.514 18.257 1.00 75.38 628 THR A N 1
ATOM 4998 C CA . THR A 1 628 ? -19.571 17.679 18.362 1.00 75.38 628 THR A CA 1
ATOM 4999 C C . THR A 1 628 ? -20.382 16.902 17.324 1.00 75.38 628 THR A C 1
ATOM 5001 O O . THR A 1 628 ? -21.598 16.786 17.455 1.00 75.38 628 THR A O 1
ATOM 5004 N N . SER A 1 629 ? -19.738 16.350 16.294 1.00 75.94 629 SER A N 1
ATOM 5005 C CA . SER A 1 629 ? -20.397 15.535 15.266 1.00 75.94 629 SER A CA 1
ATOM 5006 C C . SER A 1 629 ? -20.839 14.167 15.783 1.00 75.94 629 SER A C 1
ATOM 5008 O O . SER A 1 629 ? -20.401 13.705 16.836 1.00 75.94 629 SER A O 1
ATOM 5010 N N . ASP A 1 630 ? -21.591 13.441 14.954 1.00 69.50 630 ASP A N 1
ATOM 5011 C CA . ASP A 1 630 ? -21.986 12.042 15.166 1.00 69.50 630 ASP A CA 1
ATOM 5012 C C . ASP A 1 630 ? -20.820 11.047 15.329 1.00 69.50 630 ASP A C 1
ATOM 5014 O O . ASP A 1 630 ? -21.051 9.868 15.607 1.00 69.50 630 ASP A O 1
ATOM 5018 N N . ILE A 1 631 ? -19.574 11.496 15.156 1.00 74.19 631 ILE A N 1
ATOM 5019 C CA . ILE A 1 631 ? -18.365 10.693 15.353 1.00 74.19 631 ILE A CA 1
ATOM 5020 C C . ILE A 1 631 ? -18.042 10.528 16.844 1.00 74.19 631 ILE A C 1
ATOM 5022 O O . ILE A 1 631 ? -17.709 9.425 17.275 1.00 74.19 631 ILE A O 1
ATOM 5026 N N . PHE A 1 632 ? -18.142 11.612 17.620 1.00 75.44 632 PHE A N 1
ATOM 5027 C CA . PHE A 1 632 ? -17.831 11.641 19.057 1.00 75.44 632 PHE A CA 1
ATOM 5028 C C . PHE A 1 632 ? -19.048 11.957 19.927 1.00 75.44 632 PHE A C 1
ATOM 5030 O O . PHE A 1 632 ? -19.104 11.512 21.069 1.00 75.44 632 PHE A O 1
ATOM 5037 N N . GLY A 1 633 ? -20.027 12.688 19.394 1.00 67.69 633 GLY A N 1
ATOM 5038 C CA . GLY A 1 633 ? -21.315 12.928 20.035 1.00 67.69 633 GLY A CA 1
ATOM 5039 C C . GLY A 1 633 ? -21.263 13.856 21.246 1.00 67.69 633 GLY A C 1
ATOM 5040 O O . GLY A 1 633 ? -22.139 13.763 22.106 1.00 67.69 633 GLY A O 1
ATOM 5041 N N . LEU A 1 634 ? -20.261 14.737 21.357 1.00 70.69 634 LEU A N 1
ATOM 5042 C CA . LEU A 1 634 ? -20.249 15.722 22.438 1.00 70.69 634 LEU A CA 1
ATOM 5043 C C . LEU A 1 634 ? -21.316 16.790 22.184 1.00 70.69 634 LEU A C 1
ATOM 5045 O O . LEU A 1 634 ? -21.359 17.394 21.118 1.00 70.69 634 LEU A O 1
ATOM 5049 N N . ALA A 1 635 ? -22.143 17.071 23.192 1.00 63.06 635 ALA A N 1
ATOM 5050 C CA . ALA A 1 635 ? -23.127 18.154 23.113 1.00 63.06 635 ALA A CA 1
ATOM 5051 C C . ALA A 1 635 ? -22.452 19.522 22.898 1.00 63.06 635 ALA A C 1
ATOM 5053 O O . ALA A 1 635 ? -22.965 20.367 22.170 1.00 63.06 635 ALA A O 1
ATOM 5054 N N . SER A 1 636 ? -21.274 19.709 23.500 1.00 67.06 636 SER A N 1
ATOM 5055 C CA . SER A 1 636 ? -20.461 20.913 23.378 1.00 67.06 636 SER A CA 1
ATOM 5056 C C . SER A 1 636 ? -19.005 20.625 23.730 1.00 67.06 636 SER A C 1
ATOM 5058 O O . SER A 1 636 ? -18.701 19.724 24.513 1.00 67.06 636 SER A O 1
ATOM 5060 N N . THR A 1 637 ? -18.093 21.412 23.162 1.00 70.69 637 THR A N 1
ATOM 5061 C CA . THR A 1 637 ? -16.677 21.463 23.561 1.00 70.69 637 THR A CA 1
ATOM 5062 C C . THR A 1 637 ? -16.411 22.518 24.637 1.00 70.69 637 THR A C 1
ATOM 5064 O O . THR A 1 637 ? -15.311 22.572 25.190 1.00 70.69 637 THR A O 1
ATOM 5067 N N . ALA A 1 638 ? -17.404 23.356 24.955 1.00 66.31 638 ALA A N 1
ATOM 5068 C CA . ALA A 1 638 ? -17.321 24.323 26.037 1.00 66.31 638 ALA A CA 1
ATOM 5069 C C . ALA A 1 638 ? -17.521 23.646 27.400 1.00 66.31 638 ALA A C 1
ATOM 5071 O O . ALA A 1 638 ? -18.088 22.561 27.523 1.00 66.31 638 ALA A O 1
ATOM 5072 N N . ARG A 1 639 ? -17.082 24.319 28.467 1.00 67.56 639 ARG A N 1
ATOM 5073 C CA . ARG A 1 639 ? -17.404 23.884 29.829 1.00 67.56 639 ARG A CA 1
ATOM 5074 C C . ARG A 1 639 ? -18.920 23.962 30.062 1.00 67.56 639 ARG A C 1
ATOM 5076 O O . ARG A 1 639 ? -19.509 24.961 29.641 1.00 67.56 639 ARG A O 1
ATOM 5083 N N . PRO A 1 640 ? -19.533 23.026 30.812 1.00 73.12 640 PRO A N 1
ATOM 5084 C CA . PRO A 1 640 ? -20.974 23.047 31.081 1.00 73.12 640 PRO A CA 1
ATOM 5085 C C . PRO A 1 640 ? -21.467 24.373 31.674 1.00 73.12 640 PRO A C 1
ATOM 5087 O O . PRO A 1 640 ? -22.528 24.867 31.304 1.00 73.12 640 PRO A O 1
ATOM 5090 N N . GLU A 1 641 ? -20.677 25.001 32.554 1.00 76.56 641 GLU A N 1
ATOM 5091 C CA . GLU A 1 641 ? -21.032 26.300 33.141 1.00 76.56 641 GLU A CA 1
ATOM 5092 C C . GLU A 1 641 ? -21.013 27.431 32.106 1.00 76.56 641 GLU A C 1
ATOM 5094 O O . GLU A 1 641 ? -21.867 28.316 32.129 1.00 76.56 641 GLU A O 1
ATOM 5099 N N . THR A 1 642 ? -20.044 27.400 31.188 1.00 73.75 642 THR A N 1
ATOM 5100 C CA . THR A 1 642 ? -19.917 28.374 30.099 1.00 73.75 642 THR A CA 1
ATOM 5101 C C . THR A 1 642 ? -21.041 28.205 29.089 1.00 73.75 642 THR A C 1
ATOM 5103 O O . THR A 1 642 ? -21.627 29.193 28.663 1.00 73.75 642 THR A O 1
ATOM 5106 N N . GLU A 1 643 ? -21.385 26.968 28.742 1.00 68.44 643 GLU A N 1
ATOM 5107 C CA . GLU A 1 643 ? -22.500 26.666 27.851 1.00 68.44 643 GLU A CA 1
ATOM 5108 C C . GLU A 1 643 ? -23.845 27.076 28.467 1.00 68.44 643 GLU A C 1
ATOM 5110 O O . GLU A 1 643 ? -24.643 27.749 27.818 1.00 68.44 643 GLU A O 1
ATOM 5115 N N . ALA A 1 644 ? -24.075 26.771 29.748 1.00 73.12 644 ALA A N 1
ATOM 5116 C CA . ALA A 1 644 ? -25.259 27.227 30.471 1.00 73.12 644 ALA A CA 1
ATOM 5117 C C . ALA A 1 644 ? -25.336 28.763 30.527 1.00 73.12 644 ALA A C 1
ATOM 5119 O O . ALA A 1 644 ? -26.406 29.335 30.312 1.00 73.12 644 ALA A O 1
ATOM 5120 N N . ALA A 1 645 ? -24.205 29.438 30.761 1.00 76.75 645 ALA A N 1
ATOM 5121 C CA . ALA A 1 645 ? -24.114 30.895 30.740 1.00 76.75 645 ALA A CA 1
ATOM 5122 C C . ALA A 1 645 ? -24.401 31.478 29.347 1.00 76.75 645 ALA A C 1
ATOM 5124 O O . ALA A 1 645 ? -25.136 32.458 29.247 1.00 76.75 645 ALA A O 1
ATOM 5125 N N . LEU A 1 646 ? -23.876 30.867 28.279 1.00 70.81 646 LEU A N 1
ATOM 5126 C CA . LEU A 1 646 ? -24.132 31.255 26.888 1.00 70.81 646 LEU A CA 1
ATOM 5127 C C . LEU A 1 646 ? -25.606 31.072 26.518 1.00 70.81 646 LEU A C 1
ATOM 5129 O O . LEU A 1 646 ? -26.222 32.005 26.010 1.00 70.81 646 LEU A O 1
ATOM 5133 N N . ASN A 1 647 ? -26.199 29.921 26.842 1.00 69.25 647 ASN A N 1
ATOM 5134 C CA . ASN A 1 647 ? -27.614 29.639 26.597 1.00 69.25 647 ASN A CA 1
ATOM 5135 C C . ASN A 1 647 ? -28.522 30.591 27.385 1.00 69.25 647 ASN A C 1
ATOM 5137 O O . ASN A 1 647 ? -29.496 31.119 26.844 1.00 69.25 647 ASN A O 1
ATOM 5141 N N . ARG A 1 648 ? -28.182 30.878 28.649 1.00 80.81 648 ARG A N 1
ATOM 5142 C CA . ARG A 1 648 ? -28.905 31.851 29.477 1.00 80.81 648 ARG A CA 1
ATOM 5143 C C . ARG A 1 648 ? -28.775 33.265 28.920 1.00 80.81 648 ARG A C 1
ATOM 5145 O O . ARG A 1 648 ? -29.772 33.976 28.843 1.00 80.81 648 ARG A O 1
ATOM 5152 N N . TYR A 1 649 ? -27.581 33.664 28.491 1.00 75.62 649 TYR A N 1
ATOM 5153 C CA . TYR A 1 649 ? -27.346 34.961 27.864 1.00 75.62 649 TYR A CA 1
ATOM 5154 C C . TYR A 1 649 ? -28.124 35.103 26.547 1.00 75.62 649 TYR A C 1
ATOM 5156 O O . TYR A 1 649 ? -28.816 36.103 26.357 1.00 75.62 649 TYR A O 1
ATOM 5164 N N . ALA A 1 650 ? -28.106 34.081 25.686 1.00 65.56 650 ALA A N 1
ATOM 5165 C CA . ALA A 1 650 ? -28.873 34.037 24.441 1.00 65.56 650 ALA A CA 1
ATOM 5166 C C . ALA A 1 650 ? -30.390 34.106 24.688 1.00 65.56 650 ALA A C 1
ATOM 5168 O O . ALA A 1 650 ? -31.091 34.865 24.019 1.00 65.56 650 ALA A O 1
ATOM 5169 N N . TYR A 1 651 ? -30.896 33.391 25.698 1.00 71.06 651 TYR A N 1
ATOM 5170 C CA . TYR A 1 651 ? -32.292 33.488 26.131 1.00 71.06 651 TYR A CA 1
ATOM 5171 C C . TYR A 1 651 ? -32.657 34.918 26.563 1.00 71.06 651 TYR A C 1
ATOM 5173 O O . TYR A 1 651 ? -33.643 35.476 26.083 1.00 71.06 651 TYR A O 1
ATOM 5181 N N . LEU A 1 652 ? -31.832 35.552 27.405 1.00 75.00 652 LEU A N 1
ATOM 5182 C CA . LEU A 1 652 ? -32.039 36.933 27.865 1.00 75.00 652 LEU A CA 1
ATOM 5183 C C . LEU A 1 652 ? -31.937 37.962 26.722 1.00 75.00 652 LEU A C 1
ATOM 5185 O O . LEU A 1 652 ? -32.592 39.004 26.765 1.00 75.00 652 LEU A O 1
ATOM 5189 N N . LEU A 1 653 ? -31.146 37.675 25.682 1.00 69.75 653 LEU A N 1
ATOM 5190 C CA . LEU A 1 653 ? -31.104 38.452 24.438 1.00 69.75 653 LEU A CA 1
ATOM 5191 C C . LEU A 1 653 ? -32.336 38.236 23.550 1.00 69.75 653 LEU A C 1
ATOM 5193 O O . LEU A 1 653 ? -32.611 39.084 22.706 1.00 69.75 653 LEU A O 1
ATOM 5197 N N . GLY A 1 654 ? -33.077 37.141 23.719 1.00 64.19 654 GLY A N 1
ATOM 5198 C CA . GLY A 1 654 ? -34.316 36.849 22.993 1.00 64.19 654 GLY A CA 1
ATOM 5199 C C . GLY A 1 654 ? -35.561 37.523 23.578 1.00 64.19 654 GLY A C 1
ATOM 5200 O O . GLY A 1 654 ? -36.554 37.683 22.872 1.00 64.19 654 GLY A O 1
ATOM 5201 N N . LEU A 1 655 ? -35.517 37.969 24.840 1.00 74.12 655 LEU A N 1
ATOM 5202 C CA . LEU A 1 655 ? -36.674 38.560 25.522 1.00 74.12 655 LEU A CA 1
ATOM 5203 C C . LEU A 1 655 ? -37.044 39.945 24.942 1.00 74.12 655 LEU A C 1
ATOM 5205 O O . LEU A 1 655 ? -36.156 40.802 24.819 1.00 74.12 655 LEU A O 1
ATOM 5209 N N . PRO A 1 656 ? -38.323 40.202 24.590 1.00 62.72 656 PRO A N 1
ATOM 5210 C CA . PRO A 1 656 ? -38.766 41.499 24.070 1.00 62.72 656 PRO A CA 1
ATOM 5211 C C . PRO A 1 656 ? -38.623 42.619 25.111 1.00 62.72 656 PRO A C 1
ATOM 5213 O O . PRO A 1 656 ? -38.038 43.657 24.809 1.00 62.72 656 PRO A O 1
ATOM 5216 N N . GLU A 1 657 ? -39.067 42.364 26.345 1.00 78.50 657 GLU A N 1
ATOM 5217 C CA . GLU A 1 657 ? -38.979 43.272 27.495 1.00 78.50 657 GLU A CA 1
ATOM 5218 C C . GLU A 1 657 ? -38.455 42.506 28.723 1.00 78.50 657 GLU A C 1
ATOM 5220 O O . GLU A 1 657 ? -39.237 41.875 29.433 1.00 78.50 657 GLU A O 1
ATOM 5225 N N . PRO A 1 658 ? -37.131 42.492 28.963 1.00 75.75 658 PRO A N 1
ATOM 5226 C CA . PRO A 1 658 ? -36.569 41.836 30.137 1.00 75.75 658 PRO A CA 1
ATOM 5227 C C . PRO A 1 658 ? -36.886 42.631 31.409 1.00 75.75 658 PRO A C 1
ATOM 5229 O O . PRO A 1 658 ? -36.771 43.859 31.442 1.00 75.75 658 PRO A O 1
ATOM 5232 N N . LEU A 1 659 ? -37.219 41.929 32.490 1.00 86.75 659 LEU A N 1
ATOM 5233 C CA . LEU A 1 659 ? -37.417 42.534 33.806 1.00 86.75 659 LEU A CA 1
ATOM 5234 C C . LEU A 1 659 ? -36.102 43.157 34.330 1.00 86.75 659 LEU A C 1
ATOM 5236 O O . LEU A 1 659 ? -35.005 42.784 33.894 1.00 86.75 659 LEU A O 1
ATOM 5240 N N . PRO A 1 660 ? -36.152 44.082 35.308 1.00 82.88 660 PRO A N 1
ATOM 5241 C CA . PRO A 1 660 ? -34.941 44.686 35.874 1.00 82.88 660 PRO A CA 1
ATOM 5242 C C . PRO A 1 660 ? -33.895 43.672 36.395 1.00 82.88 660 PRO A C 1
ATOM 5244 O O . PRO A 1 660 ? -32.711 43.855 36.098 1.00 82.88 660 PRO A O 1
ATOM 5247 N N . PRO A 1 661 ? -34.275 42.569 37.082 1.00 84.00 661 PRO A N 1
ATOM 5248 C CA . PRO A 1 661 ? -33.324 41.530 37.488 1.00 84.00 661 PRO A CA 1
ATOM 5249 C C . PRO A 1 661 ? -32.688 40.796 36.299 1.00 84.00 661 PRO A C 1
ATOM 5251 O O . PRO A 1 661 ? -31.493 40.513 36.313 1.00 84.00 661 PRO A O 1
ATOM 5254 N N . GLU A 1 662 ? -33.462 40.540 35.243 1.00 82.81 662 GLU A N 1
ATOM 5255 C CA . GLU A 1 662 ? -33.012 39.862 34.019 1.00 82.81 662 GLU A CA 1
ATOM 5256 C C . GLU A 1 662 ? -32.048 40.739 33.213 1.00 82.81 662 GLU A C 1
ATOM 5258 O O . GLU A 1 662 ? -31.066 40.258 32.650 1.00 82.81 662 GLU A O 1
ATOM 5263 N N . THR A 1 663 ? -32.279 42.053 33.217 1.00 78.50 663 THR A N 1
ATOM 5264 C CA . THR A 1 663 ? -31.375 43.036 32.613 1.00 78.50 663 THR A CA 1
ATOM 5265 C C . THR A 1 663 ? -30.038 43.075 33.356 1.00 78.50 663 THR A C 1
ATOM 5267 O O . THR A 1 663 ? -28.978 43.076 32.726 1.00 78.50 663 THR A O 1
ATOM 5270 N N . GLN A 1 664 ? -30.065 43.047 34.692 1.00 81.12 664 GLN A N 1
ATOM 5271 C CA . GLN A 1 664 ? -28.856 43.007 35.516 1.00 81.12 664 GLN A CA 1
ATOM 5272 C C . GLN A 1 664 ? -28.079 41.692 35.337 1.00 81.12 664 GLN A C 1
ATOM 5274 O O . GLN A 1 664 ? -26.853 41.712 35.205 1.00 81.12 664 GLN A O 1
ATOM 5279 N N . GLU A 1 665 ? -28.784 40.559 35.283 1.00 82.75 665 GLU A N 1
ATOM 5280 C CA . GLU A 1 665 ? -28.207 39.243 34.992 1.00 82.75 665 GLU A CA 1
ATOM 5281 C C . GLU A 1 665 ? -27.549 39.222 33.606 1.00 82.75 665 GLU A C 1
ATOM 5283 O O . GLU A 1 665 ? -26.400 38.799 33.476 1.00 82.75 665 GLU A O 1
ATOM 5288 N N . ARG A 1 666 ? -28.220 39.774 32.588 1.00 79.19 666 ARG A N 1
ATOM 5289 C CA . ARG A 1 666 ? -27.686 39.883 31.227 1.00 79.19 666 ARG A CA 1
ATOM 5290 C C . ARG A 1 666 ? -26.390 40.688 31.177 1.00 79.19 666 ARG A C 1
ATOM 5292 O O . ARG A 1 666 ? -25.443 40.244 30.540 1.00 79.19 666 ARG A O 1
ATOM 5299 N N . HIS A 1 667 ? -26.313 41.834 31.857 1.00 77.50 667 HIS A N 1
ATOM 5300 C CA . HIS A 1 667 ? -25.082 42.636 31.904 1.00 77.50 667 HIS A CA 1
ATOM 5301 C C . HIS A 1 667 ? -23.937 41.914 32.621 1.00 77.50 667 HIS A C 1
ATOM 5303 O O . HIS A 1 667 ? -22.792 41.984 32.175 1.00 77.50 667 HIS A O 1
ATOM 5309 N N . ARG A 1 668 ? -24.238 41.182 33.702 1.00 81.50 668 ARG A N 1
ATOM 5310 C CA . ARG A 1 668 ? -23.242 40.360 34.401 1.00 81.50 668 ARG A CA 1
ATOM 5311 C C . ARG A 1 668 ? -22.711 39.241 33.500 1.00 81.50 668 ARG A C 1
ATOM 5313 O O . ARG A 1 668 ? -21.501 39.040 33.452 1.00 81.50 668 ARG A O 1
ATOM 5320 N N . LEU A 1 669 ? -23.593 38.536 32.787 1.00 78.56 669 LEU A N 1
ATOM 5321 C CA . LEU A 1 669 ? -23.207 37.478 31.849 1.00 78.56 669 LEU A CA 1
ATOM 5322 C C . LEU A 1 669 ? -22.428 38.036 30.653 1.00 78.56 669 LEU A C 1
ATOM 5324 O O . LEU A 1 669 ? -21.402 37.468 30.300 1.00 78.56 669 LEU A O 1
ATOM 5328 N N . ALA A 1 670 ? -22.838 39.177 30.093 1.00 73.19 670 ALA A N 1
ATOM 5329 C CA . ALA A 1 670 ? -22.107 39.853 29.020 1.00 73.19 670 ALA A CA 1
ATOM 5330 C C . ALA A 1 670 ? -20.659 40.171 29.428 1.00 73.19 670 ALA A C 1
ATOM 5332 O O . ALA A 1 670 ? -19.727 39.852 28.695 1.00 73.19 670 ALA A O 1
ATOM 5333 N N . ALA A 1 671 ? -20.459 40.731 30.627 1.00 72.25 671 ALA A N 1
ATOM 5334 C CA . ALA A 1 671 ? -19.128 41.044 31.147 1.00 72.25 671 ALA A CA 1
ATOM 5335 C C . ALA A 1 671 ? -18.284 39.785 31.421 1.00 72.25 671 ALA A C 1
ATOM 5337 O O . ALA A 1 671 ? -17.083 39.778 31.167 1.00 72.25 671 ALA A O 1
ATOM 5338 N N . ALA A 1 672 ? -18.900 38.706 31.913 1.00 71.94 672 ALA A N 1
ATOM 5339 C CA . ALA A 1 672 ? -18.205 37.441 32.161 1.00 71.94 672 ALA A CA 1
ATOM 5340 C C . ALA A 1 672 ? -17.812 36.713 30.861 1.00 71.94 672 ALA A C 1
ATOM 5342 O O . ALA A 1 672 ? -16.765 36.072 30.804 1.00 71.94 672 ALA A O 1
ATOM 5343 N N . LEU A 1 673 ? -18.637 36.822 29.816 1.00 69.75 673 LEU A N 1
ATOM 5344 C CA . LEU A 1 673 ? -18.424 36.180 28.516 1.00 69.75 673 LEU A CA 1
ATOM 5345 C C . LEU A 1 673 ? -17.538 37.010 27.571 1.00 69.75 673 LEU A C 1
ATOM 5347 O O . LEU A 1 673 ? -17.007 36.455 26.614 1.00 69.75 673 LEU A O 1
ATOM 5351 N N . GLN A 1 674 ? -17.331 38.305 27.842 1.00 63.75 674 GLN A N 1
ATOM 5352 C CA . GLN A 1 674 ? -16.429 39.183 27.077 1.00 63.75 674 GLN A CA 1
ATOM 5353 C C . GLN A 1 674 ? -14.971 38.697 27.048 1.00 63.75 674 GLN A C 1
ATOM 5355 O O . GLN A 1 674 ? -14.237 39.042 26.129 1.00 63.75 674 GLN A O 1
ATOM 5360 N N . ALA A 1 675 ? -14.549 37.902 28.036 1.00 59.53 675 ALA A N 1
ATOM 5361 C CA . ALA A 1 675 ? -13.193 37.358 28.118 1.00 59.53 675 ALA A CA 1
ATOM 5362 C C . ALA A 1 675 ? -12.979 36.074 27.289 1.00 59.53 675 ALA A C 1
ATOM 5364 O O . ALA A 1 675 ? -11.854 35.578 27.225 1.00 59.53 675 ALA A O 1
ATOM 5365 N N . LEU A 1 676 ? -14.031 35.510 26.680 1.00 59.78 676 LEU A N 1
ATOM 5366 C CA . LEU A 1 676 ? -13.917 34.326 25.827 1.00 59.78 676 LEU A CA 1
ATOM 5367 C C . LEU A 1 676 ? -13.593 34.744 24.383 1.00 59.78 676 LEU A C 1
ATOM 5369 O O . LEU A 1 676 ? -14.286 35.609 23.845 1.00 59.78 676 LEU A O 1
ATOM 5373 N N . PRO A 1 677 ? -12.592 34.134 23.723 1.00 54.69 677 PRO A N 1
ATOM 5374 C CA . PRO A 1 677 ? -12.351 34.365 22.302 1.00 54.69 677 PRO A CA 1
ATOM 5375 C C . PRO A 1 677 ? -13.578 33.921 21.491 1.00 54.69 677 PRO A C 1
ATOM 5377 O O . PRO A 1 677 ? -14.008 32.771 21.563 1.00 54.69 677 PRO A O 1
ATOM 5380 N N . ARG A 1 678 ? -14.181 34.852 20.742 1.00 59.50 678 ARG A N 1
ATOM 5381 C CA . ARG A 1 678 ? -15.428 34.634 19.983 1.00 59.50 678 ARG A CA 1
ATOM 5382 C C . ARG A 1 678 ? -15.151 34.167 18.556 1.00 59.50 678 ARG A C 1
ATOM 5384 O O . ARG A 1 678 ? -15.594 34.781 17.595 1.00 59.50 678 ARG A O 1
ATOM 5391 N N . GLY A 1 679 ? -14.373 33.101 18.444 1.00 48.25 679 GLY A N 1
ATOM 5392 C CA . GLY A 1 679 ? -13.823 32.595 17.191 1.00 48.25 679 GLY A CA 1
ATOM 5393 C C . GLY A 1 679 ? -12.364 32.206 17.385 1.00 48.25 679 GLY A C 1
ATOM 5394 O O . GLY A 1 679 ? -11.646 32.853 18.153 1.00 48.25 679 GLY A O 1
ATOM 5395 N N . ASP A 1 680 ? -11.923 31.156 16.702 1.00 47.41 680 ASP A N 1
ATOM 5396 C CA . ASP A 1 680 ? -10.560 30.632 16.851 1.00 47.41 680 ASP A CA 1
ATOM 5397 C C . ASP A 1 680 ? -9.566 31.396 15.966 1.00 47.41 680 ASP A C 1
ATOM 5399 O O . ASP A 1 680 ? -8.357 31.377 16.197 1.00 47.41 680 ASP A O 1
ATOM 5403 N N . THR A 1 681 ? -10.085 32.115 14.967 1.00 52.38 681 THR A N 1
ATOM 5404 C CA . THR A 1 681 ? -9.309 32.968 14.065 1.00 52.38 681 THR A CA 1
ATOM 5405 C C . THR A 1 681 ? -9.683 34.446 14.230 1.00 52.38 681 THR A C 1
ATOM 5407 O O . THR A 1 681 ? -10.827 34.759 14.572 1.00 52.38 681 THR A O 1
ATOM 5410 N N . PRO A 1 682 ? -8.766 35.389 13.934 1.00 53.25 682 PRO A N 1
ATOM 5411 C CA . PRO A 1 682 ? -9.068 36.823 13.975 1.00 53.25 682 PRO A CA 1
ATOM 5412 C C . PRO A 1 682 ? -10.282 37.218 13.118 1.00 53.25 682 PRO A C 1
ATOM 5414 O O . PRO A 1 682 ? -11.056 38.092 13.502 1.00 53.25 682 PRO A O 1
ATOM 5417 N N . ALA A 1 683 ? -10.486 36.535 11.987 1.00 48.09 683 ALA A N 1
ATOM 5418 C CA . ALA A 1 683 ? -11.624 36.741 11.095 1.00 48.09 683 ALA A CA 1
ATOM 5419 C C . ALA A 1 683 ? -12.964 36.351 11.743 1.00 48.09 683 ALA A C 1
ATOM 5421 O O . ALA A 1 683 ? -13.938 37.096 11.659 1.00 48.09 683 ALA A O 1
ATOM 5422 N N . GLU A 1 684 ? -13.016 35.205 12.422 1.00 50.38 684 GLU A N 1
ATOM 5423 C CA . GLU A 1 684 ? -14.221 34.744 13.120 1.00 50.38 684 GLU A CA 1
ATOM 5424 C C . GLU A 1 684 ? -14.558 35.624 14.325 1.00 50.38 684 GLU A C 1
ATOM 5426 O O . GLU A 1 684 ? -15.728 35.935 14.532 1.00 50.38 684 GLU A O 1
ATOM 5431 N N . GLN A 1 685 ? -13.543 36.095 15.057 1.00 58.53 685 GLN A N 1
ATOM 5432 C CA . GLN A 1 685 ? -13.719 37.051 16.157 1.00 58.53 685 GLN A CA 1
ATOM 5433 C C . GLN A 1 685 ? -14.346 38.359 15.670 1.00 58.53 685 GLN A C 1
ATOM 5435 O O . GLN A 1 685 ? -15.297 38.855 16.272 1.00 58.53 685 GLN A O 1
ATOM 5440 N N . LEU A 1 686 ? -13.885 38.866 14.525 1.00 59.75 686 LEU A N 1
ATOM 5441 C CA . LEU A 1 686 ? -14.444 40.055 13.880 1.00 59.75 686 LEU A CA 1
ATOM 5442 C C . LEU A 1 686 ? -15.893 39.853 13.418 1.00 59.75 686 LEU A C 1
ATOM 5444 O O . LEU A 1 686 ? -16.731 40.730 13.628 1.00 59.75 686 LEU A O 1
ATOM 5448 N N . ILE A 1 687 ? -16.209 38.698 12.825 1.00 58.44 687 ILE A N 1
ATOM 5449 C CA . ILE A 1 687 ? -17.580 38.347 12.423 1.00 58.44 687 ILE A CA 1
ATOM 5450 C C . ILE A 1 687 ? -18.487 38.227 13.655 1.00 58.44 687 ILE A C 1
ATOM 5452 O O . ILE A 1 687 ? -19.618 38.719 13.633 1.00 58.44 687 ILE A O 1
ATOM 5456 N N . GLY A 1 688 ? -18.000 37.623 14.741 1.00 59.44 688 GLY A N 1
ATOM 5457 C CA . GLY A 1 688 ? -18.716 37.518 16.011 1.00 59.44 688 GLY A CA 1
ATOM 5458 C C . GLY A 1 688 ? -19.029 38.887 16.624 1.00 59.44 688 GLY A C 1
ATOM 5459 O O . GLY A 1 688 ? -20.179 39.154 16.975 1.00 59.44 688 GLY A O 1
ATOM 5460 N N . GLU A 1 689 ? -18.040 39.783 16.685 1.00 61.81 689 GLU A N 1
ATOM 5461 C CA . GLU A 1 689 ? -18.207 41.162 17.168 1.00 61.81 689 GLU A CA 1
ATOM 5462 C C . GLU A 1 689 ? -19.195 41.970 16.314 1.00 61.81 689 GLU A C 1
ATOM 5464 O O . GLU A 1 689 ? -20.055 42.678 16.84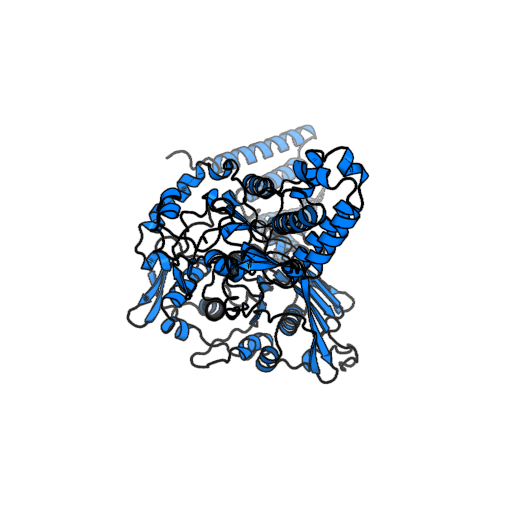5 1.00 61.81 689 GLU A O 1
ATOM 5469 N N . ALA A 1 690 ? -19.105 41.852 14.988 1.00 61.62 690 ALA A N 1
ATOM 5470 C CA . ALA A 1 690 ? -20.004 42.535 14.064 1.00 61.62 690 ALA A CA 1
ATOM 5471 C C . ALA A 1 690 ? -21.446 42.004 14.157 1.00 61.62 690 ALA A C 1
ATOM 5473 O O . ALA A 1 690 ? -22.399 42.785 14.128 1.00 61.62 690 ALA A O 1
ATOM 5474 N N . THR A 1 691 ? -21.617 40.690 14.337 1.00 58.16 691 THR A N 1
ATOM 5475 C CA . THR A 1 691 ? -22.932 40.050 14.499 1.00 58.16 691 THR A CA 1
ATOM 5476 C C . THR A 1 691 ? -23.615 40.488 15.796 1.00 58.16 691 THR A C 1
ATOM 5478 O O . THR A 1 691 ? -24.809 40.785 15.782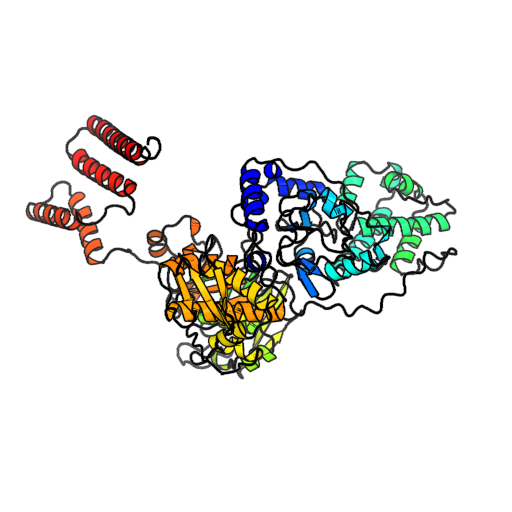 1.00 58.16 691 THR A O 1
ATOM 5481 N N . GLU A 1 692 ? -22.881 40.589 16.910 1.00 59.47 692 GLU A N 1
ATOM 5482 C CA . GLU A 1 692 ? -23.429 41.082 18.183 1.00 59.47 692 GLU A CA 1
ATOM 5483 C C . GLU A 1 692 ? -23.866 42.547 18.068 1.00 59.47 692 GLU A C 1
ATOM 5485 O O . GLU A 1 692 ? -25.009 42.867 18.395 1.00 59.47 692 GLU A O 1
ATOM 5490 N N . ARG A 1 693 ? -23.017 43.418 17.505 1.00 62.59 693 ARG A N 1
ATOM 5491 C CA . ARG A 1 693 ? -23.366 44.830 17.261 1.00 62.59 693 ARG A CA 1
ATOM 5492 C C . ARG A 1 693 ? -24.587 44.976 16.359 1.00 62.59 693 ARG A C 1
ATOM 5494 O O . ARG A 1 693 ? -25.441 45.823 16.616 1.00 62.59 693 ARG A O 1
ATOM 5501 N N . TYR A 1 694 ? -24.702 44.132 15.334 1.00 61.59 694 TYR A N 1
ATOM 5502 C CA . TYR A 1 694 ? -25.879 44.089 14.474 1.00 61.59 694 TYR A CA 1
ATOM 5503 C C . TYR A 1 694 ? -27.136 43.660 15.247 1.00 61.59 694 TYR A C 1
ATOM 5505 O O . TYR A 1 694 ? -28.176 44.304 15.126 1.00 61.59 694 TYR A O 1
ATOM 5513 N N . ILE A 1 695 ? -27.062 42.616 16.079 1.00 57.66 695 ILE A N 1
ATOM 5514 C CA . ILE A 1 695 ? -28.194 42.147 16.897 1.00 57.66 695 ILE A CA 1
ATOM 5515 C C . ILE A 1 695 ? -28.607 43.199 17.941 1.00 57.66 695 ILE A C 1
ATOM 5517 O O . ILE A 1 695 ? -29.805 43.428 18.132 1.00 57.66 695 ILE A O 1
ATOM 5521 N N . GLU A 1 696 ? -27.649 43.877 18.577 1.00 59.78 696 GLU A N 1
ATOM 5522 C CA . GLU A 1 696 ? -27.906 44.979 19.512 1.00 59.78 696 GLU A CA 1
ATOM 5523 C C . GLU A 1 696 ? -28.536 46.195 18.810 1.00 59.78 696 GLU A C 1
ATOM 5525 O O . GLU A 1 696 ? -29.501 46.777 19.316 1.00 59.78 696 GLU A O 1
ATOM 5530 N N . GLY A 1 697 ? -28.041 46.550 17.619 1.00 58.84 697 GLY A N 1
ATOM 5531 C CA . GLY A 1 697 ? -28.546 47.656 16.798 1.00 58.84 697 GLY A CA 1
ATOM 5532 C C . GLY A 1 697 ? -29.924 47.390 16.184 1.00 58.84 697 GLY A C 1
ATOM 5533 O O . GLY A 1 697 ? -30.762 48.293 16.112 1.00 58.84 697 GLY A O 1
ATOM 5534 N N . ARG A 1 698 ? -30.224 46.129 15.840 1.00 57.09 698 ARG A N 1
ATOM 5535 C CA . ARG A 1 698 ? -31.487 45.685 15.220 1.00 57.09 698 ARG A CA 1
ATOM 5536 C C . ARG A 1 698 ? -32.733 46.033 16.040 1.00 57.09 698 ARG A C 1
ATOM 5538 O O . ARG A 1 698 ? -33.822 46.124 15.475 1.00 57.09 698 ARG A O 1
ATOM 5545 N N . ARG A 1 699 ? -32.598 46.248 17.353 1.00 54.28 699 ARG A N 1
ATOM 5546 C CA . ARG A 1 699 ? -33.711 46.617 18.245 1.00 54.28 699 ARG A CA 1
ATOM 5547 C C . ARG A 1 699 ? -34.071 48.109 18.228 1.00 54.28 699 ARG A C 1
ATOM 5549 O O . ARG A 1 699 ? -35.096 48.464 18.799 1.00 54.28 699 ARG A O 1
ATOM 5556 N N . ARG A 1 700 ? -33.269 48.980 17.600 1.00 54.75 700 ARG A N 1
ATOM 5557 C CA . ARG A 1 700 ? -33.468 50.444 17.636 1.00 54.75 700 ARG A CA 1
ATOM 5558 C C . ARG A 1 700 ? -33.956 51.071 16.320 1.00 54.75 700 ARG A C 1
ATOM 5560 O O . ARG A 1 700 ? -34.313 52.242 16.352 1.00 54.75 700 ARG A O 1
ATOM 5567 N N . GLY A 1 701 ? -34.014 50.322 15.210 1.00 57.06 701 GLY A N 1
ATOM 5568 C CA . GLY A 1 701 ? -34.298 50.868 13.869 1.00 57.06 701 GLY A CA 1
ATOM 5569 C C . GLY A 1 701 ? -35.489 50.252 13.108 1.00 57.06 701 GLY A C 1
ATOM 5570 O O . GLY A 1 701 ? -35.836 49.069 13.250 1.00 57.06 701 GLY A O 1
ATOM 5571 N N . SER A 1 702 ? -36.104 51.075 12.257 1.00 56.16 702 SER A N 1
ATOM 5572 C CA . SER A 1 702 ? -37.094 50.727 11.227 1.00 56.16 702 SER A CA 1
ATOM 5573 C C . SER A 1 702 ? -36.529 49.753 10.177 1.00 56.16 702 SER A C 1
ATOM 5575 O O . SER A 1 702 ? -35.327 49.514 10.115 1.00 56.16 702 SER A O 1
ATOM 5577 N N . ALA A 1 703 ? -37.381 49.148 9.339 1.00 53.03 703 ALA A N 1
ATOM 5578 C CA . ALA A 1 703 ? -36.953 48.128 8.368 1.00 53.03 703 ALA A CA 1
ATOM 5579 C C . ALA A 1 703 ? -35.863 48.615 7.387 1.00 53.03 703 ALA A C 1
ATOM 5581 O O . ALA A 1 703 ? -34.987 47.833 7.040 1.00 53.03 703 ALA A O 1
ATOM 5582 N N . VAL A 1 704 ? -35.876 49.899 7.013 1.00 58.12 704 VAL A N 1
ATOM 5583 C CA . VAL A 1 704 ? -34.872 50.516 6.124 1.00 58.12 704 VAL A CA 1
ATOM 5584 C C . VAL A 1 704 ? -33.528 50.701 6.838 1.00 58.12 704 VAL A C 1
ATOM 5586 O O . VAL A 1 704 ? -32.477 50.433 6.267 1.00 58.12 704 VAL A O 1
ATOM 5589 N N . GLU A 1 705 ? -33.549 51.072 8.119 1.00 58.84 705 GLU A N 1
ATOM 5590 C CA . GLU A 1 705 ? -32.334 51.222 8.936 1.00 58.84 705 GLU A CA 1
ATOM 5591 C C . GLU A 1 705 ? -31.665 49.869 9.225 1.00 58.84 705 GLU A C 1
ATOM 5593 O O . GLU A 1 705 ? -30.451 49.800 9.396 1.00 58.84 705 GLU A O 1
ATOM 5598 N N . ARG A 1 706 ? -32.432 48.769 9.225 1.00 59.19 706 ARG A N 1
ATOM 5599 C CA . ARG A 1 706 ? -31.893 47.408 9.400 1.00 59.19 706 ARG A CA 1
ATOM 5600 C C . ARG A 1 706 ? -31.114 46.905 8.186 1.00 59.19 706 ARG A C 1
ATOM 5602 O O . ARG A 1 706 ? -30.194 46.112 8.378 1.00 59.19 706 ARG A O 1
ATOM 5609 N N . GLU A 1 707 ? -31.504 47.312 6.979 1.00 56.22 707 GLU A N 1
ATOM 5610 C CA . GLU A 1 707 ? -30.802 46.966 5.735 1.00 56.22 707 GLU A CA 1
ATOM 5611 C C . GLU A 1 707 ? -29.456 47.710 5.686 1.00 56.22 707 GLU A C 1
ATOM 5613 O O . GLU A 1 707 ? -28.412 47.077 5.548 1.00 56.22 707 GLU A O 1
ATOM 5618 N N . ALA A 1 708 ? -29.470 49.019 5.970 1.00 65.12 708 ALA A N 1
ATOM 5619 C CA . ALA A 1 708 ? -28.270 49.859 6.027 1.00 65.12 708 ALA A CA 1
ATOM 5620 C C . ALA A 1 708 ? -27.274 49.403 7.110 1.00 65.12 708 ALA A C 1
ATOM 5622 O O . ALA A 1 708 ? -26.088 49.249 6.843 1.00 65.12 708 ALA A O 1
ATOM 5623 N N . MET A 1 709 ? -27.752 49.078 8.319 1.00 62.56 709 MET A N 1
ATOM 5624 C CA . MET A 1 709 ? -26.892 48.550 9.389 1.00 62.56 709 MET A CA 1
ATOM 5625 C C . MET A 1 709 ? -26.259 47.194 9.049 1.00 62.56 709 MET A C 1
ATOM 5627 O O . MET A 1 709 ? -25.210 46.849 9.594 1.00 62.56 709 MET A O 1
ATOM 5631 N N . ARG A 1 710 ? -26.905 46.394 8.191 1.00 60.16 710 ARG A N 1
ATOM 5632 C CA . ARG A 1 710 ? -26.356 45.113 7.736 1.00 60.16 710 ARG A CA 1
ATOM 5633 C C . ARG A 1 710 ? -25.249 45.330 6.706 1.00 60.16 710 ARG A C 1
ATOM 5635 O O . ARG A 1 710 ? -24.226 44.658 6.803 1.00 60.16 710 ARG A O 1
ATOM 5642 N N . GLU A 1 711 ? -25.448 46.248 5.760 1.00 66.19 711 GLU A N 1
ATOM 5643 C CA . GLU A 1 711 ? -24.419 46.647 4.790 1.00 66.19 711 GLU A CA 1
ATOM 5644 C C . GLU A 1 711 ? -23.205 47.272 5.488 1.00 66.19 711 GLU A C 1
ATOM 5646 O O . GLU A 1 711 ? -22.087 46.819 5.261 1.00 66.19 711 GLU A O 1
ATOM 5651 N N . ASP A 1 712 ? -23.412 48.193 6.434 1.00 68.38 712 ASP A N 1
ATOM 5652 C CA . ASP A 1 712 ? -22.324 48.827 7.193 1.00 68.38 712 ASP A CA 1
ATOM 5653 C C . ASP A 1 712 ? -21.470 47.808 7.969 1.00 68.38 712 ASP A C 1
ATOM 5655 O O . ASP A 1 712 ? -20.238 47.901 7.999 1.00 68.38 712 ASP A O 1
ATOM 5659 N N . ALA A 1 713 ? -22.116 46.809 8.585 1.00 62.34 713 ALA A N 1
ATOM 5660 C CA . ALA A 1 713 ? -21.427 45.743 9.307 1.00 62.34 713 ALA A CA 1
ATOM 5661 C C . ALA A 1 713 ? -20.609 44.843 8.365 1.00 62.34 713 ALA A C 1
ATOM 5663 O O . ALA A 1 713 ? -19.482 44.474 8.700 1.00 62.34 713 ALA A O 1
ATOM 5664 N N . LEU A 1 714 ? -21.145 44.507 7.187 1.00 60.50 714 LEU A N 1
ATOM 5665 C CA . LEU A 1 714 ? -20.439 43.715 6.175 1.00 60.50 714 LEU A CA 1
ATOM 5666 C C . LEU A 1 714 ? -19.244 44.480 5.594 1.00 60.50 714 LEU A C 1
ATOM 5668 O O . LEU A 1 714 ? -18.151 43.922 5.514 1.00 60.50 714 LEU A O 1
ATOM 5672 N N . ASP A 1 715 ? -19.414 45.762 5.282 1.00 70.31 715 ASP A N 1
ATOM 5673 C CA . ASP A 1 715 ? -18.348 46.625 4.773 1.00 70.31 715 ASP A CA 1
ATOM 5674 C C . ASP A 1 715 ? -17.214 46.810 5.789 1.00 70.31 715 ASP A C 1
ATOM 5676 O O . ASP A 1 715 ? -16.037 46.867 5.427 1.00 70.31 715 ASP A O 1
ATOM 5680 N N . GLU A 1 716 ? -17.527 46.898 7.085 1.00 65.69 716 GLU A N 1
ATOM 5681 C CA . GLU A 1 716 ? -16.499 46.946 8.124 1.00 65.69 716 GLU A CA 1
ATOM 5682 C C . GLU A 1 716 ? -15.744 45.618 8.265 1.00 65.69 716 GLU A C 1
ATOM 5684 O O . GLU A 1 716 ? -14.516 45.642 8.407 1.00 65.69 716 GLU A O 1
ATOM 5689 N N . ILE A 1 717 ? -16.435 44.475 8.172 1.00 61.91 717 ILE A N 1
ATOM 5690 C CA . ILE A 1 717 ? -15.787 43.155 8.151 1.00 61.91 717 ILE A CA 1
ATOM 5691 C C . ILE A 1 717 ? -14.824 43.068 6.960 1.00 61.91 717 ILE A C 1
ATOM 5693 O O . ILE A 1 717 ? -13.658 42.719 7.151 1.00 61.91 717 ILE A O 1
ATOM 5697 N N . VAL A 1 718 ? -15.269 43.448 5.757 1.00 66.62 718 VAL A N 1
ATOM 5698 C CA . VAL A 1 718 ? -14.444 43.432 4.536 1.00 66.62 718 VAL A CA 1
ATOM 5699 C C . VAL A 1 718 ? -13.215 44.330 4.693 1.00 66.62 718 VAL A C 1
ATOM 5701 O O . VAL A 1 718 ? -12.094 43.846 4.552 1.00 66.62 718 VAL A O 1
ATOM 5704 N N . ARG A 1 719 ? -13.381 45.592 5.116 1.00 69.81 719 ARG A N 1
ATOM 5705 C CA . ARG A 1 719 ? -12.257 46.531 5.322 1.00 69.81 719 ARG A CA 1
ATOM 5706 C C . ARG A 1 719 ? -11.221 46.028 6.330 1.00 69.81 719 ARG A C 1
ATOM 5708 O O . ARG A 1 719 ? -10.026 46.304 6.194 1.00 69.81 719 ARG A O 1
ATOM 5715 N N . ARG A 1 720 ? -11.657 45.338 7.387 1.00 62.62 720 ARG A N 1
ATOM 5716 C CA . ARG A 1 720 ? -10.751 44.800 8.415 1.00 62.62 720 ARG A CA 1
ATOM 5717 C C . ARG A 1 720 ? -10.027 43.538 7.945 1.00 62.62 720 ARG A C 1
ATOM 5719 O O . ARG A 1 720 ? -8.838 43.407 8.233 1.00 62.62 720 ARG A O 1
ATOM 5726 N N . LEU A 1 721 ? -10.699 42.667 7.191 1.00 57.66 721 LEU A N 1
ATOM 5727 C CA . LEU A 1 721 ? -10.077 41.496 6.563 1.00 57.66 721 LEU A CA 1
ATOM 5728 C C . LEU A 1 721 ? -9.059 41.904 5.488 1.00 57.66 721 LEU A C 1
ATOM 5730 O O . LEU A 1 721 ? -7.963 41.351 5.449 1.00 57.66 721 LEU A O 1
ATOM 5734 N N . GLU A 1 722 ? -9.363 42.926 4.683 1.00 63.00 722 GLU A N 1
ATOM 5735 C CA . GLU A 1 722 ? -8.441 43.488 3.685 1.00 63.00 722 GLU A CA 1
ATOM 5736 C C . GLU A 1 722 ? -7.171 44.071 4.321 1.00 63.00 722 GLU A C 1
ATOM 5738 O O . GLU A 1 722 ? -6.072 43.850 3.816 1.00 63.00 722 GLU A O 1
ATOM 5743 N N . ARG A 1 723 ? -7.280 44.755 5.471 1.00 61.66 723 ARG A N 1
ATOM 5744 C CA . ARG A 1 723 ? -6.100 45.241 6.214 1.00 61.66 723 ARG A CA 1
ATOM 5745 C C . ARG A 1 723 ? -5.226 44.123 6.773 1.00 61.66 723 ARG A C 1
ATOM 5747 O O . ARG A 1 723 ? -4.023 44.323 6.883 1.00 61.66 723 ARG A O 1
ATOM 5754 N N . GLN A 1 724 ? -5.802 42.982 7.149 1.00 53.78 724 GLN A N 1
ATOM 5755 C CA . GLN A 1 724 ? -5.029 41.836 7.641 1.00 53.78 724 GLN A CA 1
ATOM 5756 C C . GLN A 1 724 ? -4.386 41.027 6.511 1.00 53.78 724 GLN A C 1
ATOM 5758 O O . GLN A 1 724 ? -3.276 40.537 6.684 1.00 53.78 724 GLN A O 1
ATOM 5763 N N . LEU A 1 725 ? -5.041 40.922 5.352 1.00 49.16 725 LEU A N 1
ATOM 5764 C CA . LEU A 1 725 ? -4.487 40.273 4.156 1.00 49.16 725 LEU A CA 1
ATOM 5765 C C . LEU A 1 725 ? -3.463 41.156 3.413 1.00 49.16 725 LEU A C 1
ATOM 5767 O O . LEU A 1 725 ? -2.720 40.657 2.573 1.00 49.16 725 LEU A O 1
ATOM 5771 N N . GLY A 1 726 ? -3.418 42.457 3.717 1.00 46.78 726 GLY A N 1
ATOM 5772 C CA . GLY A 1 726 ? -2.571 43.455 3.058 1.00 46.78 726 GLY A CA 1
ATOM 5773 C C . GLY A 1 726 ? -1.186 43.700 3.673 1.00 46.78 726 GLY A C 1
ATOM 5774 O O . GLY A 1 726 ? -0.514 44.628 3.234 1.00 46.78 726 GLY A O 1
ATOM 5775 N N . VAL A 1 727 ? -0.732 42.914 4.657 1.00 45.19 727 VAL A N 1
ATOM 5776 C CA . VAL A 1 727 ? 0.616 43.060 5.249 1.00 45.19 727 VAL A CA 1
ATOM 5777 C C . VAL A 1 727 ? 1.481 41.849 4.908 1.00 45.19 727 VAL A C 1
ATOM 5779 O O . VAL A 1 727 ? 1.774 41.023 5.758 1.00 45.19 727 VAL A O 1
ATOM 5782 N N . GLU A 1 728 ? 1.857 41.745 3.635 1.00 40.59 728 GLU A N 1
ATOM 5783 C CA . GLU A 1 728 ? 3.086 41.061 3.183 1.00 40.59 728 GLU A CA 1
ATOM 5784 C C . GLU A 1 728 ? 3.539 41.516 1.774 1.00 40.59 728 GLU A C 1
ATOM 5786 O O . GLU A 1 728 ? 4.412 40.914 1.157 1.00 40.59 728 GLU A O 1
ATOM 5791 N N . ALA A 1 729 ? 2.987 42.619 1.254 1.00 39.16 729 ALA A N 1
ATOM 5792 C CA . ALA A 1 729 ? 3.414 43.222 -0.008 1.00 39.16 729 ALA A CA 1
ATOM 5793 C C . ALA A 1 729 ? 3.809 44.686 0.220 1.00 39.16 729 ALA A C 1
ATOM 5795 O O . ALA A 1 729 ? 3.094 45.605 -0.174 1.00 39.16 729 ALA A O 1
ATOM 5796 N N . GLY A 1 730 ? 4.942 44.897 0.889 1.00 42.34 730 GLY A N 1
ATOM 5797 C CA . GLY A 1 730 ? 5.531 46.226 1.013 1.00 42.34 730 GLY A CA 1
ATOM 5798 C C . GLY A 1 730 ? 6.444 46.403 2.215 1.00 42.34 730 GLY A C 1
ATOM 5799 O O . GLY A 1 730 ? 6.097 47.179 3.095 1.00 42.34 730 GLY A O 1
ATOM 5800 N N . GLU A 1 731 ? 7.581 45.704 2.228 1.00 32.47 731 GLU A N 1
ATOM 5801 C CA . GLU A 1 731 ? 8.897 46.227 2.643 1.00 32.47 731 GLU A CA 1
ATOM 5802 C C . GLU A 1 731 ? 10.019 45.281 2.199 1.00 32.47 731 GLU A C 1
ATOM 5804 O O . GLU A 1 731 ? 9.888 44.055 2.424 1.00 32.47 731 GLU A O 1
#

Secondary structure (DSSP, 8-state):
-------PPPGGGG-THHHHHHHHHHHHHHS-HHHHHTS--S-TTTHHHHT-HHHHHHHHHHHTTB-TTT-PBP-TTPEEEESS-SS-EE-TTS-EETTSSGGGTT-GGGEEEE-HHHHHHHTTB--BSSPPPPTT--HHHHHHH--BSS--TTTS-STTTEEE-TTSPEEESSHHHHHHHHHTTTT-HHHHHHHHHHHHHHHHHHHS-THHHHH---HHHHHHHHTSTTHHHHHHHHHHHHHHHHHHTT----SS--HHHHGGGGTT-HHHHHHHHHHHHTT-SSTT--S--S--------------SS----EEEEEEEEETTEEEEEEES-----TTSPPP-EEEEESTTSSHHHHHHHHHHHHS-HHHHHHHT--GGGGS-B-TTT-PBPS---EEEEEETTS-EEEEEE-TTS-EEEEE-SSPP-EEEE-S--EEETT----GGGTTHHHH-TTPEEE-THHHHHHS-HHHHHHHHHHHHHHTT--TT-EEEE-TT--EEEEETTEEEEGGGS-HHHHHHHHHHHHHHHHHHHHHS-SSS--EEEEES-TTTT--HHHHHHHHHHHHHHSTTEEEEEE-S-GGGGGGPPTT-EEEEEE-TTS-EEEPPS---GGG--HHHHHHSTTT--S-SS-HHHHHHHHHHHHHHH-SS--HHHHHHHHHHHHHHTTS-SSSSHHHHHHHHHHHHHHHHTTTS-HHHHHHHHHHHHHHHHHHHHHHHTSSS--

Organism: NCBI:txid1792846

Mean predicted aligned error: 14.05 Å

Foldseek 3Di:
DAQFAADDDFVLLVDPVVVVLVVQLVVLQVDDLLQNLLAARPCPVPLVSCLPVRLVVSQCVRLVQAFQQLQHHDDPLWDWAFQQDLAFQAAPVRDTDGRPPVLCPSPSLRIGTHDPLQCLLQPNYWHWPFDQDDPPDDPVVRVVRTHTLADRSNPDGCVCAWDAALLQAIAGNDSSNVCNCQSRVNGDPVSSNVLNVLQLVVLVVLLVCLVDLVVFDDPVVVVVLSSDGNSVSNLNLVLLLLVQLCVVVVHDDDPDDDCRPSSNVCRPVSVSSVVSSVCRNVSNSPVPPPDPDPPRPPRPPVPVRPPQLADQKDWQKKWKDQWAQAHIEIAGQNPDSDSSNFATEAEEEEDPPLCQLVSLVQVVLQQDDPLLCVLLVAFLCNTFHADPPPRHGDQDKIKMWTQIPVRFIKMWIAHPRRDIDIDGDDHHFAEAAAAPQAAEDEPDDRPPSNRNNNSRPVPDYDYQCQVVLLVPDSSLNSQLFNLVCLLVVADDPWGWDADPNSFIWTRHPNDIDTPVPDDPLSSSLVRVLSVVSSVQCVSPVHQASREHEYEEEAPVPSDDLVSLQCVLVSSCSSRRRYYYYYYHHALSNCNNHFFSNYWYWYQDPVRHIYTDPDDDGSNPDDSQRCCCDPRNPDVGPDDPVLVVLVVLLVVLLPDPDDDPVSVVSNVVSCVVCVPDQQDPDPLSSLVSVLVVVLSVCVSPDDPVVNVVSVVVSVVVSVVVVCVVVVPPPDD

pLDDT: mean 78.47, std 13.99, range [30.98, 95.75]

Sequence (731 aa):
MRKVKRIATPPSLRRPELLEWAQALTEFYSRPADERQRQRVPFERYARLFLAGDVREALLAQFEGKCAYCESRLSAEAAIEQFRPVFAAADADGGASPDHYGWLAFEWRNQMLACRECSAAKRNRFPVDTPRALPMMPWRQVVASEGAMLIDPCRDDPKPHLGFHPRGELLALSDRGTVAIEVLALNRPGLIAARREAVERMLEAIVAQPHRLDQGFAVSELDALRRRAHTAAVDQALFSVYLLFARRVGLRAERDFRLARDLPRLLGHEREWERAAQAYLDDRWEAGLDEPGPEAPASPRAAQAHEPRWAPSYVERVRIFHFKGIEQVELRLGSVAARDGGAPGAMLLGENAAGKSTVLQALALALMDDRQRNGSRAQGLEFLPRQRASWDVSTERPYVEVLLSSGESKRVEIDSLGRFRSHAGGPPTMVLAYGARRFFRAHDRIPHHGLHRSLFDPFAVLEDPSNWLTEAPRAAFDAVARAMREIFALHGDDDIFRNHSGHVLVRAHGRVTPIERMSDGYRALFAMAVDIMRRMVEAWGNLEYAQGTVLIDEIDVHLHPRWKIEVMSALRRAMPRVQFVVSAHDALCLRGMRDGEVHVLYRDGDDSIRAREDLPNIELLRTDQLLTSDIFGLASTARPETEAALNRYAYLLGLPEPLPPETQERHRLAAALQALPRGDTPAEQLIGEATERYIEGRRRGSAVEREAMREDALDEIVRRLERQLGVEAGE

Radius of gyration: 32.26 Å; Cα contacts (8 Å, |Δi|>4): 1162; chains: 1; bounding box: 71×84×87 Å

InterPro domains:
  IPR003593 AAA+ ATPase domain [SM00382] (342-604)
  IPR003959 ATPase, AAA-type, core [PF13304] (491-588)
  IPR027417 P-loop containing nucleoside triphosphate hydrolase [G3DSA:3.40.50.300] (314-423)
  IPR027417 P-loop containing nucleoside triphosphate hydrolase [G3DSA:3.40.50.300] (455-610)
  IPR027417 P-loop containing nucleoside triphosphate hydrolase [SSF52540] (315-609)
  IPR051396 Bacterial Antiviral Defense Nuclease [PTHR43581] (313-621)